Protein AF-A0AAD8W0S5-F1 (afdb_monomer_lite)

Sequence (418 aa):
MAAEDLDWERSKISNQDLNLMKKLGLMKKDDAIRFPSEESYPNPPMEYRVSFVDHLIRGLSAPIHDFLRGLLFVYGIQLHQTILLCLLFLPFLRMEKSKNKLSLPRTIKVPLFMKVKSQPLIKDLLRIGTQFVGYREYASKAEEKLAEANERANTLALQLEQSEKARKKAELDAVDARAEADKAKADAAGVEDLRKRLHDAETSLSEHITAQSAREEAILKRLKTQSRRFVARTAQEFQLEEPVNDPLLDALSFLEVHGSEAREGIDQAKAGLSRLFPYFFPKKEEPATFLDLAKSFNSAEDLGLKMRQENMKLIFDNYSPIPDPPEVFPSSLAKKSSVPVNLDDSSSVDLTEELKELRVQLQSVKKQSLILMEQSRESSEKEKIALQQAQDAITDKDAAVAEADAAASLYAPAANRC

Secondary structure (DSSP, 8-state):
-PPP--PPPPP---HHHHHHHHHTT--SSTTS-----S-SS----TT-----HHHHHTT--S---HHHHHHHHHTT--HHHHHHHHHHHTTTGGGS---S---PPS------------TTHHHHHHHHHHHTHHHHHHHHHHHHHHHHHHHHHHHHHHHHHHHHHHHHHHHHHHHHHHHHHHHHHHHHHHHHHHHHHHHHHHHHHHHHHHHHHHHHHHHHHHHHHHHHHHHHHHTTS------S--HHHHHHHHHHHHHHHHHHHHHHHHHHHHHH-TTTS--PPP-SSHHHHHHHHHSSS-HHHHHHHHTT-------PPPP------------------------TTSHHHHHHHHHHHHHHHHHHHHHHHHHHHHHHHHHHHHHHHHHHHHHHHHHHHHHHHHHHHHT-------

Radius of gyration: 57.4 Å; chains: 1; bounding box: 113×87×165 Å

Foldseek 3Di:
DDDDPPQDDDDPDDPVNVVVCVVVVVDPDPPPDDDDDPDSDDDDPPPDDDDDVVCVVLVNRDPDPVVVVVVCVVVVPRVNVCPVVCVVCVVVVVPDDDPDDDDDDDDDDDDDPPPDPPVPVVVVVVVVVVVCVVVVVVVVVVVVVVVVVVVVVVVVVVVVVVVVVVVVVVVVVVVVVVVVVVVVVVVVVVVVVVVVVVVVVVVVVVVVVVVVVVVVVVVVVVVVVVVVVVCVVVVPDDPPDPPPDDVVVVVVVVCVVVVVVVVVVVVVVVVVVCVVCVPVDDPDDDDPDPVVVVVVVPPPDPVVVVVVVVVPPDDDDDDDDDDDDDDDDDDDDDDDDDDDDDDDPDDPDCVVVVVVVVVVVVVVVVVVVVVVVVVVVVVVVVVVVVVVVVVVVVVVVVVVVVVVVVVVVVPPDPPPDD

pLDDT: mean 73.31, std 19.93, range [33.03, 98.19]

Structure (mmCIF, N/CA/C/O backbone):
data_AF-A0AAD8W0S5-F1
#
_entry.id   AF-A0AAD8W0S5-F1
#
loop_
_atom_site.group_PDB
_atom_site.id
_atom_site.type_symbol
_atom_site.label_atom_id
_atom_site.label_alt_id
_atom_site.label_comp_id
_atom_site.label_asym_id
_atom_site.label_entity_id
_atom_site.label_seq_id
_atom_site.pdbx_PDB_ins_code
_atom_site.Cartn_x
_atom_site.Cartn_y
_atom_site.Cartn_z
_atom_site.occupancy
_atom_site.B_iso_or_equiv
_atom_site.auth_seq_id
_atom_site.auth_comp_id
_atom_site.auth_asym_id
_atom_site.auth_atom_id
_atom_site.pdbx_PDB_model_num
ATOM 1 N N . MET A 1 1 ? 2.433 26.135 33.613 1.00 35.81 1 MET A N 1
ATOM 2 C CA . MET A 1 1 ? 1.127 26.815 33.710 1.00 35.81 1 MET A CA 1
ATOM 3 C C . MET A 1 1 ? 1.127 27.571 35.022 1.00 35.81 1 MET A C 1
ATOM 5 O O . MET A 1 1 ? 1.193 26.931 36.062 1.00 35.81 1 MET A O 1
ATOM 9 N N . ALA A 1 2 ? 1.209 28.900 34.960 1.00 37.72 2 ALA A N 1
ATOM 10 C CA . ALA A 1 2 ? 1.043 29.762 36.124 1.00 37.72 2 ALA A CA 1
ATOM 11 C C . ALA A 1 2 ? -0.442 29.747 36.518 1.00 37.72 2 ALA A C 1
ATOM 13 O O . ALA A 1 2 ? -1.295 29.774 35.633 1.00 37.72 2 ALA A O 1
ATOM 14 N N . ALA A 1 3 ? -0.737 29.628 37.811 1.00 42.72 3 ALA A N 1
ATOM 15 C CA . ALA A 1 3 ? -2.094 29.780 38.316 1.00 42.72 3 ALA A CA 1
ATOM 16 C C . ALA A 1 3 ? -2.501 31.246 38.128 1.00 42.72 3 ALA A C 1
ATOM 18 O O . ALA A 1 3 ? -1.804 32.136 38.606 1.00 42.72 3 ALA A O 1
ATOM 19 N N . GLU A 1 4 ? -3.571 31.489 37.378 1.00 50.59 4 GLU A N 1
ATOM 20 C CA . GLU A 1 4 ? -4.192 32.808 37.312 1.00 50.59 4 GLU A CA 1
ATOM 21 C C . GLU A 1 4 ? -4.765 33.134 38.697 1.00 50.59 4 GLU A C 1
ATOM 23 O O . GLU A 1 4 ? -5.573 32.376 39.241 1.00 50.59 4 GLU A O 1
ATOM 28 N N . ASP A 1 5 ? -4.302 34.241 39.278 1.00 47.47 5 ASP A N 1
ATOM 29 C CA . ASP A 1 5 ? -4.816 34.797 40.525 1.00 47.47 5 ASP A CA 1
ATOM 30 C C . ASP A 1 5 ? -6.283 35.206 40.318 1.00 47.47 5 ASP A C 1
ATOM 32 O O . ASP A 1 5 ? -6.594 36.225 39.701 1.00 47.47 5 ASP A O 1
ATOM 36 N N . LEU A 1 6 ? -7.203 34.372 40.803 1.00 47.12 6 LEU A N 1
ATOM 37 C CA . LEU A 1 6 ? -8.637 34.655 40.830 1.00 47.12 6 LEU A CA 1
ATOM 38 C C . LEU A 1 6 ? -8.920 35.746 41.873 1.00 47.12 6 LEU A C 1
ATOM 40 O O . LEU A 1 6 ? -9.260 35.454 43.021 1.00 47.12 6 LEU A O 1
ATOM 44 N N . ASP A 1 7 ? -8.766 37.005 41.471 1.00 60.03 7 ASP A N 1
ATOM 45 C CA . ASP A 1 7 ? -9.168 38.163 42.267 1.00 60.03 7 ASP A CA 1
ATOM 46 C C . ASP A 1 7 ? -10.686 38.139 42.515 1.00 60.03 7 ASP A C 1
ATOM 48 O O . ASP A 1 7 ? -11.497 37.975 41.600 1.00 60.03 7 ASP A O 1
ATOM 52 N N . TRP A 1 8 ? -11.091 38.290 43.777 1.00 60.91 8 TRP A N 1
ATOM 53 C CA . TRP A 1 8 ? -12.499 38.261 44.168 1.00 60.91 8 TRP A CA 1
ATOM 54 C C . TRP A 1 8 ? -13.250 39.467 43.588 1.00 60.91 8 TRP A C 1
ATOM 56 O O . TRP A 1 8 ? -12.844 40.617 43.773 1.00 60.91 8 TRP A O 1
ATOM 66 N N . GLU A 1 9 ? -14.389 39.223 42.932 1.00 58.91 9 GLU A N 1
ATOM 67 C CA . GLU A 1 9 ? -15.242 40.303 42.431 1.00 58.91 9 GLU A CA 1
ATOM 68 C C . GLU A 1 9 ? -15.737 41.186 43.588 1.00 58.91 9 GLU A C 1
ATOM 70 O O . GLU A 1 9 ? -16.388 40.726 44.532 1.00 58.91 9 GLU A O 1
ATOM 75 N N . ARG A 1 10 ? -15.445 42.489 43.507 1.00 59.75 10 ARG A N 1
ATOM 76 C CA . ARG A 1 10 ? -15.895 43.469 44.502 1.00 59.75 10 ARG A CA 1
ATOM 77 C C . ARG A 1 10 ? -17.422 43.562 44.503 1.00 59.75 10 ARG A C 1
ATOM 79 O O . ARG A 1 10 ? -18.057 43.673 43.454 1.00 59.75 10 ARG A O 1
ATOM 86 N N . SER A 1 11 ? -18.010 43.575 45.700 1.00 66.19 11 SER A N 1
ATOM 87 C CA . SER A 1 11 ? -19.449 43.794 45.872 1.00 66.19 11 SER A CA 1
ATOM 88 C C . SER A 1 11 ? -19.883 45.112 45.219 1.00 66.19 11 SER A C 1
ATOM 90 O O . SER A 1 11 ? -19.256 46.149 45.426 1.00 66.19 11 SER A O 1
ATOM 92 N N . LYS A 1 12 ? -20.989 45.077 44.468 1.00 74.19 12 LYS A N 1
ATOM 93 C CA . LYS A 1 12 ? -21.611 46.260 43.842 1.00 74.19 12 LYS A CA 1
ATOM 94 C C . LYS A 1 12 ? -22.565 47.011 44.784 1.00 74.19 12 LYS A C 1
ATOM 96 O O . LYS A 1 12 ? -23.195 47.974 44.360 1.00 74.19 12 LYS A O 1
ATOM 101 N N . ILE A 1 13 ? -22.704 46.561 46.035 1.00 76.31 13 ILE A N 1
ATOM 102 C CA . ILE A 1 13 ? -23.590 47.180 47.030 1.00 76.31 13 ILE A CA 1
ATOM 103 C C . ILE A 1 13 ? -22.991 48.519 47.462 1.00 76.31 13 ILE A C 1
ATOM 105 O O . ILE A 1 13 ? -21.872 48.574 47.969 1.00 76.31 13 ILE A O 1
ATOM 109 N N . SER A 1 14 ? -23.748 49.596 47.275 1.00 79.44 14 SER A N 1
ATOM 110 C CA . SER A 1 14 ? -23.323 50.951 47.610 1.00 79.44 14 SER A CA 1
ATOM 111 C C . SER A 1 14 ? -23.762 51.360 49.022 1.00 79.44 14 SER A C 1
ATOM 113 O O . SER A 1 14 ? -24.681 50.790 49.615 1.00 79.44 14 SER A O 1
ATOM 115 N N . ASN A 1 15 ? -23.172 52.434 49.558 1.00 80.75 15 ASN A N 1
ATOM 116 C CA . ASN A 1 15 ? -23.633 53.039 50.816 1.00 80.75 15 ASN A CA 1
ATOM 117 C C . ASN A 1 15 ? -25.090 53.546 50.747 1.00 80.75 15 ASN A C 1
ATOM 119 O O . ASN A 1 15 ? -25.746 53.680 51.781 1.00 80.75 15 ASN A O 1
ATOM 123 N N . GLN A 1 16 ? -25.619 53.815 49.548 1.00 83.19 16 GLN A N 1
ATOM 124 C CA . GLN A 1 16 ? -27.015 54.223 49.374 1.00 83.19 16 GLN A CA 1
ATOM 125 C C . GLN A 1 16 ? -27.972 53.060 49.665 1.00 83.19 16 GLN A C 1
ATOM 127 O O . GLN A 1 16 ? -28.964 53.250 50.372 1.00 83.19 16 GLN A O 1
ATOM 132 N N . ASP A 1 17 ? -27.623 51.850 49.220 1.00 83.50 17 ASP A N 1
ATOM 133 C CA . ASP A 1 17 ? -28.401 50.630 49.468 1.00 83.50 17 ASP A CA 1
ATOM 134 C C . ASP A 1 17 ? -28.448 50.295 50.964 1.00 83.50 17 ASP A C 1
ATOM 136 O O . ASP A 1 17 ? -29.474 49.858 51.489 1.00 83.50 17 ASP A O 1
ATOM 140 N N . LEU A 1 18 ? -27.363 50.580 51.691 1.00 80.75 18 LEU A N 1
ATOM 141 C CA . LEU A 1 18 ? -27.318 50.406 53.143 1.00 80.75 18 LEU A CA 1
ATOM 142 C C . LEU A 1 18 ? -28.248 51.362 53.878 1.00 80.75 18 LEU A C 1
ATOM 144 O O . LEU A 1 18 ? -28.998 50.940 54.760 1.00 80.75 18 LEU A O 1
ATOM 148 N N . ASN A 1 19 ? -28.247 52.637 53.494 1.00 82.75 19 ASN A N 1
ATOM 149 C CA . ASN A 1 19 ? -29.169 53.612 54.069 1.00 82.75 19 ASN A CA 1
ATOM 150 C C . ASN A 1 19 ? -30.629 53.250 53.768 1.00 82.75 19 ASN A C 1
ATOM 152 O O . ASN A 1 19 ? -31.496 53.429 54.626 1.00 82.75 19 ASN A O 1
ATOM 156 N N . LEU A 1 20 ? -30.898 52.675 52.592 1.00 88.44 20 LEU A N 1
ATOM 157 C CA . LEU A 1 20 ? -32.212 52.146 52.245 1.00 88.44 20 LEU A CA 1
ATOM 158 C C . LEU A 1 20 ? -32.603 50.970 53.156 1.00 88.44 20 LEU A C 1
ATOM 160 O O . LEU A 1 20 ? -33.683 50.993 53.744 1.00 88.44 20 LEU A O 1
ATOM 164 N N . MET A 1 21 ? -31.722 49.982 53.350 1.00 78.12 21 MET A N 1
ATOM 165 C CA . MET A 1 21 ? -31.991 48.834 54.229 1.00 78.12 21 MET A CA 1
ATOM 166 C C . MET A 1 21 ? -32.184 49.233 55.699 1.00 78.12 21 MET A C 1
ATOM 168 O O . MET A 1 21 ? -33.043 48.664 56.379 1.00 78.12 21 MET A O 1
ATOM 172 N N . LYS A 1 22 ? -31.444 50.241 56.182 1.00 83.75 22 LYS A N 1
ATOM 173 C CA . LYS A 1 22 ? -31.652 50.831 57.514 1.00 83.75 22 LYS A CA 1
ATOM 174 C C . LYS A 1 22 ? -33.019 51.499 57.620 1.00 83.75 22 LYS A C 1
ATOM 176 O O . LYS A 1 22 ? -33.756 51.236 58.566 1.00 83.75 22 LYS A O 1
ATOM 181 N N . LYS A 1 23 ? -33.394 52.304 56.621 1.00 87.94 23 LYS A N 1
ATOM 182 C CA . LYS A 1 23 ? -34.701 52.976 56.576 1.00 87.94 23 LYS A CA 1
ATOM 183 C C . LYS A 1 23 ? -35.870 51.985 56.535 1.00 87.94 23 LYS A C 1
ATOM 185 O O . LYS A 1 23 ? -36.927 52.278 57.081 1.00 87.94 23 LYS A O 1
ATOM 190 N N . LEU A 1 24 ? -35.672 50.812 55.930 1.00 85.56 24 LEU A N 1
ATOM 191 C CA . LEU A 1 24 ? -36.658 49.728 55.869 1.00 85.56 24 LEU A CA 1
ATOM 192 C C . LEU A 1 24 ? -36.725 48.866 57.147 1.00 85.56 24 LEU A C 1
ATOM 194 O O . LEU A 1 24 ? -37.534 47.945 57.208 1.00 85.56 24 LEU A O 1
ATOM 198 N N . GLY A 1 25 ? -35.894 49.128 58.165 1.00 83.75 25 GLY A N 1
ATOM 199 C CA . GLY A 1 25 ? -35.894 48.373 59.427 1.00 83.75 25 GLY A CA 1
ATOM 200 C C . GLY A 1 25 ? -35.387 46.930 59.305 1.00 83.75 25 GLY A C 1
ATOM 201 O O . GLY A 1 25 ? -35.573 46.128 60.220 1.00 83.75 25 GLY A O 1
ATOM 202 N N . LEU A 1 26 ? -34.736 46.585 58.188 1.00 77.25 26 LEU A N 1
ATOM 203 C CA . LEU A 1 26 ? -34.207 45.240 57.925 1.00 77.25 26 LEU A CA 1
ATOM 204 C C . LEU A 1 26 ? -32.908 44.955 58.694 1.00 77.25 26 LEU A C 1
ATOM 206 O O . LEU A 1 26 ? -32.494 43.803 58.814 1.00 77.25 26 LEU A O 1
ATOM 210 N N . MET A 1 27 ? -32.281 45.989 59.257 1.00 74.44 27 MET A N 1
ATOM 211 C CA . MET A 1 27 ? -31.097 45.870 60.103 1.00 74.44 27 MET A CA 1
ATOM 212 C C . MET A 1 27 ? -31.453 46.141 61.568 1.00 74.44 27 MET A C 1
ATOM 214 O O . MET A 1 27 ? -31.962 47.203 61.905 1.00 74.44 27 MET A O 1
ATOM 218 N N . LYS A 1 28 ? -31.173 45.174 62.453 1.00 67.19 28 LYS A N 1
ATOM 219 C CA . LYS A 1 28 ? -31.524 45.254 63.886 1.00 67.19 28 LYS A CA 1
ATOM 220 C C . LYS A 1 28 ? -30.538 46.062 64.743 1.00 67.19 28 LYS A C 1
ATOM 222 O O . LYS A 1 28 ? -30.903 46.441 65.852 1.00 67.19 28 LYS A O 1
ATOM 227 N N . LYS A 1 29 ? -29.297 46.272 64.284 1.00 72.44 29 LYS A N 1
ATOM 228 C CA . LYS A 1 29 ? -28.246 47.055 64.966 1.00 72.44 29 LYS A CA 1
ATOM 229 C C . LYS A 1 29 ? -27.347 47.716 63.921 1.00 72.44 29 LYS A C 1
ATOM 231 O O . LYS A 1 29 ? -27.053 47.078 62.909 1.00 72.44 29 LYS A O 1
ATOM 236 N N . ASP A 1 30 ? -26.902 48.946 64.179 1.00 61.38 30 ASP A N 1
ATOM 237 C CA . ASP A 1 30 ? -26.118 49.749 63.226 1.00 61.38 30 ASP A CA 1
ATOM 238 C C . ASP A 1 30 ? -24.773 49.122 62.824 1.00 61.38 30 ASP A C 1
ATOM 240 O O . ASP A 1 30 ? -24.307 49.384 61.716 1.00 61.38 30 ASP A O 1
ATOM 244 N N . ASP A 1 31 ? -24.238 48.218 63.652 1.00 62.56 31 ASP A N 1
ATOM 245 C CA . ASP A 1 31 ? -22.931 47.576 63.454 1.00 62.56 31 ASP A CA 1
ATOM 246 C C . ASP A 1 31 ? -23.025 46.094 63.044 1.00 62.56 31 ASP A C 1
ATOM 248 O O . ASP A 1 31 ? -22.024 45.381 63.014 1.00 62.56 31 ASP A O 1
ATOM 252 N N . ALA A 1 32 ? -24.229 45.581 62.759 1.00 61.41 32 ALA A N 1
ATOM 253 C CA . ALA A 1 32 ? -24.424 44.145 62.530 1.00 61.41 32 ALA A CA 1
ATOM 254 C C . ALA A 1 32 ? -23.843 43.634 61.198 1.00 61.41 32 ALA A C 1
ATOM 256 O O . ALA A 1 32 ? -23.607 42.435 61.061 1.00 61.41 32 ALA A O 1
ATOM 257 N N . ILE A 1 33 ? -23.642 44.514 60.213 1.00 62.25 33 ILE A N 1
ATOM 258 C CA . ILE A 1 33 ? -23.078 44.163 58.905 1.00 62.25 33 ILE A CA 1
ATOM 259 C C . ILE A 1 33 ? -21.956 45.150 58.603 1.00 62.25 33 ILE A C 1
ATOM 261 O O . ILE A 1 33 ? -22.203 46.341 58.422 1.00 62.25 33 ILE A O 1
ATOM 265 N N . ARG A 1 34 ? -20.723 44.643 58.538 1.00 64.38 34 ARG A N 1
ATOM 266 C CA . ARG A 1 34 ? -19.537 45.405 58.147 1.00 64.38 34 ARG A CA 1
ATOM 267 C C . ARG A 1 34 ? -19.063 44.889 56.795 1.00 64.38 34 ARG A C 1
ATOM 269 O O . ARG A 1 34 ? -18.734 43.711 56.676 1.00 64.38 34 ARG A O 1
ATOM 276 N N . PHE A 1 35 ? -19.058 45.752 55.784 1.00 63.03 35 PHE A N 1
ATOM 277 C CA . PHE A 1 35 ? -18.490 45.397 54.487 1.00 63.03 35 PHE A CA 1
ATOM 278 C C . PHE A 1 35 ? -16.962 45.492 54.553 1.00 63.03 35 PHE A C 1
ATOM 280 O O . PHE A 1 35 ? -16.448 46.384 55.237 1.00 63.03 35 PHE A O 1
ATOM 287 N N . PRO A 1 36 ? -16.236 44.581 53.882 1.00 58.91 36 PRO A N 1
ATOM 288 C CA . PRO A 1 36 ? -14.802 44.748 53.678 1.00 58.91 36 PRO A CA 1
ATOM 289 C C . PRO A 1 36 ? -14.563 46.071 52.932 1.00 58.91 36 PRO A C 1
ATOM 291 O O . PRO A 1 36 ? -15.353 46.433 52.059 1.00 58.91 36 PRO A O 1
ATOM 294 N N . SER A 1 37 ? -13.542 46.828 53.342 1.00 65.31 37 SER A N 1
ATOM 295 C CA . SER A 1 37 ? -13.211 48.131 52.750 1.00 65.31 37 SER A CA 1
ATOM 296 C C . SER A 1 37 ? -12.410 47.948 51.448 1.00 65.31 37 SER A C 1
ATOM 298 O O . SER A 1 37 ? -12.854 47.241 50.550 1.00 65.31 37 SER A O 1
ATOM 300 N N . GLU A 1 38 ? -11.235 48.567 51.312 1.00 61.12 38 GLU A N 1
ATOM 301 C CA . GLU A 1 38 ? -10.354 48.418 50.142 1.00 61.12 38 GLU A CA 1
ATOM 302 C C . GLU A 1 38 ? -9.567 47.095 50.123 1.00 61.12 38 GLU A C 1
ATOM 304 O O . GLU A 1 38 ? -8.781 46.850 49.209 1.00 61.12 38 GLU A O 1
ATOM 309 N N . GLU A 1 39 ? -9.779 46.229 51.113 1.00 61.97 39 GLU A N 1
ATOM 310 C CA . GLU A 1 39 ? -9.115 44.933 51.220 1.00 61.97 39 GLU A CA 1
ATOM 311 C C . GLU A 1 39 ? -9.646 43.964 50.151 1.00 61.97 39 GLU A C 1
ATOM 313 O O . GLU A 1 39 ? -10.849 43.718 50.052 1.00 61.97 39 GLU A O 1
ATOM 318 N N . SER A 1 40 ? -8.744 43.388 49.350 1.00 61.81 40 SER A N 1
ATOM 319 C CA . SER A 1 40 ? -9.080 42.398 48.315 1.00 61.81 40 SER A CA 1
ATOM 320 C C . SER A 1 40 ? -9.562 41.060 48.888 1.00 61.81 40 SER A C 1
ATOM 322 O O . SER A 1 40 ? -10.226 40.299 48.187 1.00 61.81 40 SER A O 1
ATOM 324 N N . TYR A 1 41 ? -9.288 40.791 50.169 1.00 64.69 41 TYR A N 1
ATOM 325 C CA . TYR A 1 41 ? -9.694 39.578 50.874 1.00 64.69 41 TYR A CA 1
ATOM 326 C C . TYR A 1 41 ? -10.321 39.936 52.222 1.00 64.69 41 TYR A C 1
ATOM 328 O O . TYR A 1 41 ? -9.725 40.696 52.985 1.00 64.69 41 TYR A O 1
ATOM 336 N N . PRO A 1 42 ? -11.499 39.390 52.565 1.00 67.62 42 PRO A N 1
ATOM 337 C CA . PRO A 1 42 ? -12.130 39.718 53.829 1.00 67.62 42 PRO A CA 1
ATOM 338 C C . PRO A 1 42 ? -11.385 39.031 54.984 1.00 67.62 42 PRO A C 1
ATOM 340 O O . PRO A 1 42 ? -11.323 37.804 55.041 1.00 67.62 42 PRO A O 1
ATOM 343 N N . ASN A 1 43 ? -10.864 39.815 55.932 1.00 70.75 43 ASN A N 1
ATOM 344 C CA . ASN A 1 43 ? -10.223 39.312 57.151 1.00 70.75 43 ASN A CA 1
ATOM 345 C C . ASN A 1 43 ? -11.107 39.581 58.389 1.00 70.75 43 ASN A C 1
ATOM 347 O O . ASN A 1 43 ? -10.894 40.562 59.110 1.00 70.75 43 ASN A O 1
ATOM 351 N N . PRO A 1 44 ? -12.164 38.779 58.626 1.00 73.38 44 PRO A N 1
ATOM 352 C CA . PRO A 1 44 ? -13.058 39.005 59.755 1.00 73.38 44 PRO A CA 1
ATOM 353 C C . PRO A 1 44 ? -12.336 38.762 61.098 1.00 73.38 44 PRO A C 1
ATOM 355 O O . PRO A 1 44 ? -11.518 37.845 61.198 1.00 73.38 44 PRO A O 1
ATOM 358 N N . PRO A 1 45 ? -12.664 39.517 62.167 1.00 71.56 45 PRO A N 1
ATOM 359 C CA . PRO A 1 45 ? -12.207 39.198 63.519 1.00 71.56 45 PRO A CA 1
ATOM 360 C C . PRO A 1 45 ? -12.623 37.775 63.918 1.00 71.56 45 PRO A C 1
ATOM 362 O O . PRO A 1 45 ? -13.609 37.259 63.399 1.00 71.56 45 PRO A O 1
ATOM 365 N N . MET A 1 46 ? -11.929 37.169 64.885 1.00 64.62 46 MET A N 1
ATOM 366 C CA . MET A 1 46 ? -12.032 35.738 65.240 1.00 64.62 46 MET A CA 1
ATOM 367 C C . MET A 1 46 ? -13.456 35.231 65.588 1.00 64.62 46 MET A C 1
ATOM 369 O O . MET A 1 46 ? -13.696 34.027 65.616 1.00 64.62 46 MET A O 1
ATOM 373 N N . GLU A 1 47 ? -14.415 36.132 65.810 1.00 66.75 47 GLU A N 1
ATOM 374 C CA . GLU A 1 47 ? -15.820 35.832 66.131 1.00 66.75 47 GLU A CA 1
ATOM 375 C C . GLU A 1 47 ? -16.799 36.043 64.960 1.00 66.75 47 GLU A C 1
ATOM 377 O O . GLU A 1 47 ? -17.984 35.722 65.070 1.00 66.75 47 GLU A O 1
ATOM 382 N N . TYR A 1 48 ? -16.323 36.560 63.827 1.00 70.69 48 TYR A N 1
ATOM 383 C CA . TYR A 1 48 ? -17.131 36.855 62.649 1.00 70.69 48 TYR A CA 1
ATOM 384 C C . TYR A 1 48 ? -16.813 35.868 61.529 1.00 70.69 48 TYR A C 1
ATOM 386 O O . TYR A 1 48 ? -15.676 35.442 61.335 1.00 70.69 48 TYR A O 1
ATOM 394 N N . ARG A 1 49 ? -17.837 35.499 60.760 1.00 65.75 49 ARG A N 1
ATOM 395 C CA . ARG A 1 49 ? -17.683 34.671 59.564 1.00 65.75 49 ARG A CA 1
ATOM 396 C C . ARG A 1 49 ? -18.277 35.384 58.366 1.00 65.75 49 ARG A C 1
ATOM 398 O O . ARG A 1 49 ? -19.357 35.961 58.452 1.00 65.75 49 ARG A O 1
ATOM 405 N N . VAL A 1 50 ? -17.563 35.322 57.251 1.00 69.00 50 VAL A N 1
ATOM 406 C CA . VAL A 1 50 ? -18.026 35.842 55.966 1.00 69.00 50 VAL A CA 1
ATOM 407 C C . VAL A 1 50 ? -18.892 34.765 55.324 1.00 69.00 50 VAL A C 1
ATOM 409 O O . VAL A 1 50 ? -18.530 33.589 55.299 1.00 69.00 50 VAL A O 1
ATOM 412 N N . SER A 1 51 ? -20.074 35.133 54.849 1.00 66.56 51 SER A N 1
ATOM 413 C CA . SER A 1 51 ? -20.962 34.231 54.116 1.00 66.56 51 SER A CA 1
ATOM 414 C C . SER A 1 51 ? -21.618 35.004 52.986 1.00 66.56 51 SER A C 1
ATOM 416 O O . SER A 1 51 ? -22.020 36.152 53.166 1.00 66.56 51 SER A O 1
ATOM 418 N N . PHE A 1 52 ? -21.718 34.384 51.813 1.00 68.75 52 PHE A N 1
ATOM 419 C CA . PHE A 1 52 ? -22.356 35.008 50.661 1.00 68.75 52 PHE A CA 1
ATOM 420 C C . PHE A 1 52 ? -23.865 35.094 50.874 1.00 68.75 52 PHE A C 1
ATOM 422 O O . PHE A 1 52 ? -24.504 34.128 51.293 1.00 68.75 52 PHE A O 1
ATOM 429 N N . VAL A 1 53 ? -24.444 36.244 50.537 1.00 62.69 53 VAL A N 1
ATOM 430 C CA . VAL A 1 53 ? -25.889 36.484 50.660 1.00 62.69 53 VAL A CA 1
ATOM 431 C C . VAL A 1 53 ? -26.685 35.464 49.839 1.00 62.69 53 VAL A C 1
ATOM 433 O O . VAL A 1 53 ? -27.663 34.910 50.336 1.00 62.69 53 VAL A O 1
ATOM 436 N N . ASP A 1 54 ? -26.196 35.100 48.652 1.00 59.47 54 ASP A N 1
ATOM 437 C CA . ASP A 1 54 ? -26.783 34.045 47.815 1.00 59.47 54 ASP A CA 1
ATOM 438 C C . ASP A 1 54 ? -26.833 32.676 48.506 1.00 59.47 54 ASP A C 1
ATOM 440 O O . ASP A 1 54 ? -27.769 31.904 48.293 1.00 59.47 54 ASP A O 1
ATOM 444 N N . HIS A 1 55 ? -25.855 32.369 49.363 1.00 62.12 55 HIS A N 1
ATOM 445 C CA . HIS A 1 55 ? -25.858 31.133 50.143 1.00 62.12 55 HIS A CA 1
ATOM 446 C C . HIS A 1 55 ? -26.897 31.211 51.264 1.00 62.12 55 HIS A C 1
ATOM 448 O O . HIS A 1 55 ? -27.660 30.271 51.455 1.00 62.12 55 HIS A O 1
ATOM 454 N N . LEU A 1 56 ? -27.010 32.351 51.946 1.00 60.41 56 LEU A N 1
ATOM 455 C CA . LEU A 1 56 ? -28.053 32.586 52.947 1.00 60.41 56 LEU A CA 1
ATOM 456 C C . LEU A 1 56 ? -29.469 32.442 52.369 1.00 60.41 56 LEU A C 1
ATOM 458 O O . LEU A 1 56 ? -30.284 31.721 52.942 1.00 60.41 56 LEU A O 1
ATOM 462 N N . ILE A 1 57 ? -29.744 33.062 51.218 1.00 55.28 57 ILE A N 1
ATOM 463 C CA . ILE A 1 57 ? -31.061 33.011 50.558 1.00 55.28 57 ILE A CA 1
ATOM 464 C C . ILE A 1 57 ? -31.410 31.580 50.119 1.00 55.28 57 ILE A C 1
ATOM 466 O O . ILE A 1 57 ? -32.570 31.180 50.165 1.00 55.28 57 ILE A O 1
ATOM 470 N N . ARG A 1 58 ? -30.408 30.773 49.753 1.00 65.56 58 ARG A N 1
ATOM 471 C CA . ARG A 1 58 ? -30.585 29.364 49.363 1.00 65.56 58 ARG A CA 1
ATOM 472 C C . ARG A 1 58 ? -30.599 28.384 50.548 1.00 65.56 58 ARG A C 1
ATOM 474 O O . ARG A 1 58 ? -30.615 27.177 50.326 1.00 65.56 58 ARG A O 1
ATOM 481 N N . GLY A 1 59 ? -30.595 28.872 51.795 1.00 59.66 59 GLY A N 1
ATOM 482 C CA . GLY A 1 59 ? -30.601 28.033 53.004 1.00 59.66 59 GLY A CA 1
ATOM 483 C C . GLY A 1 59 ? -29.241 27.419 53.365 1.00 59.66 59 GLY A C 1
ATOM 484 O O . GLY A 1 59 ? -29.165 26.524 54.200 1.00 59.66 59 GLY A O 1
ATOM 485 N N . LEU A 1 60 ? -28.160 27.911 52.758 1.00 60.53 60 LEU A N 1
ATOM 486 C CA . LEU A 1 60 ? -26.766 27.484 52.923 1.00 60.53 60 LEU A CA 1
ATOM 487 C C . LEU A 1 60 ? -25.989 28.418 53.871 1.00 60.53 60 LEU A C 1
ATOM 489 O O . LEU A 1 60 ? -24.797 28.650 53.690 1.00 60.53 60 LEU A O 1
ATOM 493 N N . SER A 1 61 ? -26.657 29.006 54.869 1.00 52.88 61 SER A N 1
ATOM 494 C CA . SER A 1 61 ? -26.090 30.067 55.722 1.00 52.88 61 SER A CA 1
ATOM 495 C C . SER A 1 61 ? -25.024 29.603 56.722 1.00 52.88 61 SER A C 1
ATOM 497 O O . SER A 1 61 ? -24.486 30.413 57.471 1.00 52.88 61 SER A O 1
ATOM 499 N N . ALA A 1 62 ? -24.734 28.308 56.778 1.00 60.50 62 ALA A N 1
ATOM 500 C CA . ALA A 1 62 ? -23.645 27.739 57.554 1.00 60.50 62 ALA A CA 1
ATOM 501 C C . ALA A 1 62 ? -22.952 26.685 56.686 1.00 60.50 62 ALA A C 1
ATOM 503 O O . ALA A 1 62 ? -23.640 26.048 55.882 1.00 60.50 62 ALA A O 1
ATOM 504 N N . PRO A 1 63 ? -21.630 26.469 56.831 1.00 58.25 63 PRO A N 1
ATOM 505 C CA . PRO A 1 63 ? -20.981 25.341 56.181 1.00 58.25 63 PRO A CA 1
ATOM 506 C C . PRO A 1 63 ? -21.747 24.081 56.581 1.00 58.25 63 PRO A C 1
ATOM 508 O O . PRO A 1 63 ? -21.798 23.713 57.757 1.00 58.25 63 PRO A O 1
ATOM 511 N N . ILE A 1 64 ? -22.430 23.484 55.603 1.00 59.97 64 ILE A N 1
ATOM 512 C CA . ILE A 1 64 ? -23.133 22.226 55.790 1.00 59.97 64 ILE A CA 1
ATOM 513 C C . ILE A 1 64 ? -22.066 21.245 56.254 1.00 59.97 64 ILE A C 1
ATOM 515 O O . ILE A 1 64 ? -21.107 21.006 55.525 1.00 59.97 64 ILE A O 1
ATOM 519 N N . HIS A 1 65 ? -22.216 20.726 57.473 1.00 66.88 65 HIS A N 1
ATOM 520 C CA . HIS A 1 65 ? -21.314 19.719 58.022 1.00 66.88 65 HIS A CA 1
ATOM 521 C C . HIS A 1 65 ? -21.083 18.629 56.968 1.00 66.88 65 HIS A C 1
ATOM 523 O O . HIS A 1 65 ? -22.057 18.174 56.363 1.00 66.88 65 HIS A O 1
ATOM 529 N N . ASP A 1 66 ? -19.836 18.201 56.753 1.00 69.88 66 ASP A N 1
ATOM 530 C CA . ASP A 1 66 ? -19.463 17.320 55.631 1.00 69.88 66 ASP A CA 1
ATOM 531 C C . ASP A 1 66 ? -20.343 16.069 55.540 1.00 69.88 66 ASP A C 1
ATOM 533 O O . ASP A 1 66 ? -20.717 15.632 54.455 1.00 69.88 66 ASP A O 1
ATOM 537 N N . PHE A 1 67 ? -20.780 15.562 56.694 1.00 73.69 67 PHE A N 1
ATOM 538 C CA . PHE A 1 67 ? -21.792 14.510 56.800 1.00 73.69 67 PHE A CA 1
ATOM 539 C C . PHE A 1 67 ? -23.101 14.814 56.048 1.00 73.69 67 PHE A C 1
ATOM 541 O O . PHE A 1 67 ? -23.557 13.996 55.256 1.00 73.69 67 PHE A O 1
ATOM 548 N N . LEU A 1 68 ? -23.716 15.978 56.273 1.00 67.62 68 LEU A N 1
ATOM 549 C CA . LEU A 1 68 ? -24.971 16.353 55.620 1.00 67.62 68 LEU A CA 1
ATOM 550 C C . LEU A 1 68 ? -24.750 16.624 54.125 1.00 67.62 68 LEU A C 1
ATOM 552 O O . LEU A 1 68 ? -25.619 16.305 53.319 1.00 67.62 68 LEU A O 1
ATOM 556 N N . ARG A 1 69 ? -23.574 17.136 53.742 1.00 70.19 69 ARG A N 1
ATOM 557 C CA . ARG A 1 69 ? -23.193 17.306 52.334 1.00 70.19 69 ARG A CA 1
ATOM 558 C C . ARG A 1 69 ? -23.058 15.955 51.628 1.00 70.19 69 ARG A C 1
ATOM 560 O O . ARG A 1 69 ? -23.599 15.794 50.539 1.00 70.19 69 ARG A O 1
ATOM 567 N N . GLY A 1 70 ? -22.406 14.986 52.269 1.00 70.00 70 GLY A N 1
ATOM 568 C CA . GLY A 1 70 ? -22.318 13.608 51.788 1.00 70.00 70 GLY A CA 1
ATOM 569 C C . GLY A 1 70 ? -23.694 12.954 51.681 1.00 70.00 70 GLY A C 1
ATOM 570 O O . GLY A 1 70 ? -23.997 12.336 50.669 1.00 70.00 70 GLY A O 1
ATOM 571 N N . LEU A 1 71 ? -24.566 13.168 52.668 1.00 71.31 71 LEU A N 1
ATOM 572 C CA . LEU A 1 71 ? -25.935 12.655 52.655 1.00 71.31 71 LEU A CA 1
ATOM 573 C C . LEU A 1 71 ? -26.747 13.231 51.482 1.00 71.31 71 LEU A C 1
ATOM 575 O O . LEU A 1 71 ? -27.318 12.484 50.697 1.00 71.31 71 LEU A O 1
ATOM 579 N N . LEU A 1 72 ? -26.766 14.555 51.316 1.00 71.31 72 LEU A N 1
ATOM 580 C CA . LEU A 1 72 ? -27.486 15.213 50.217 1.00 71.31 72 LEU A CA 1
ATOM 581 C C . LEU A 1 72 ? -26.975 14.759 48.847 1.00 71.31 72 LEU A C 1
ATOM 583 O O . LEU A 1 72 ? -27.773 14.562 47.934 1.00 71.31 72 LEU A O 1
ATOM 587 N N . PHE A 1 73 ? -25.660 14.563 48.726 1.00 71.62 73 PHE A N 1
ATOM 588 C CA . PHE A 1 73 ? -25.029 14.080 47.505 1.00 71.62 73 PHE A CA 1
ATOM 589 C C . PHE A 1 73 ? -25.416 12.631 47.190 1.00 71.62 73 PHE A C 1
ATOM 591 O O . PHE A 1 73 ? -25.842 12.347 46.076 1.00 71.62 73 PHE A O 1
ATOM 598 N N . VAL A 1 74 ? -25.338 11.734 48.177 1.00 72.69 74 VAL A N 1
ATOM 599 C CA . VAL A 1 74 ? -25.667 10.309 48.004 1.00 72.69 74 VAL A CA 1
ATOM 600 C C . VAL A 1 74 ? -27.132 10.111 47.618 1.00 72.69 74 VAL A C 1
ATOM 602 O O . VAL A 1 74 ? -27.430 9.276 46.771 1.00 72.69 74 VAL A O 1
ATOM 605 N N . TYR A 1 75 ? -28.045 10.892 48.196 1.00 72.38 75 TYR A N 1
ATOM 606 C CA . TYR A 1 75 ? -29.477 10.754 47.919 1.00 72.38 75 TYR A CA 1
ATOM 607 C C . TYR A 1 75 ? -29.984 11.660 46.784 1.00 72.38 75 TYR A C 1
ATOM 609 O O . TYR A 1 75 ? -31.178 11.650 46.493 1.00 72.38 75 TYR A O 1
ATOM 617 N N . GLY A 1 76 ? -29.117 12.458 46.146 1.00 72.31 76 GLY A N 1
ATOM 618 C CA . GLY A 1 76 ? -29.504 13.375 45.064 1.00 72.31 76 GLY A CA 1
ATOM 619 C C . GLY A 1 76 ? -30.530 14.438 45.481 1.00 72.31 76 GLY A C 1
ATOM 620 O O . GLY A 1 76 ? -31.249 14.978 44.640 1.00 72.31 76 GLY A O 1
ATOM 621 N N . ILE A 1 77 ? -30.635 14.730 46.781 1.00 73.62 77 ILE A N 1
ATOM 622 C CA . ILE A 1 77 ? -31.665 15.617 47.322 1.00 73.62 77 ILE A CA 1
ATOM 623 C C . ILE A 1 77 ? -31.187 17.059 47.196 1.00 73.62 77 ILE A C 1
ATOM 625 O O . ILE A 1 77 ? -30.175 17.462 47.772 1.00 73.62 77 ILE A O 1
ATOM 629 N N . GLN A 1 78 ? -31.959 17.871 46.482 1.00 65.94 78 GLN A N 1
ATOM 630 C CA . GLN A 1 78 ? -31.707 19.301 46.397 1.00 65.94 78 GLN A CA 1
ATOM 631 C C . GLN A 1 78 ? -32.257 19.992 47.653 1.00 65.94 78 GLN A C 1
ATOM 633 O O . GLN A 1 78 ? -33.430 19.843 47.995 1.00 65.94 78 GLN A O 1
ATOM 638 N N . LEU A 1 79 ? -31.408 20.763 48.345 1.00 66.06 79 LEU A N 1
ATOM 639 C CA . LEU A 1 79 ? -31.694 21.337 49.671 1.00 66.06 79 LEU A CA 1
ATOM 640 C C . LEU A 1 79 ? -33.000 22.154 49.731 1.00 66.06 79 LEU A C 1
ATOM 642 O O . LEU A 1 79 ? -33.662 22.216 50.763 1.00 66.06 79 LEU A O 1
ATOM 646 N N . HIS A 1 80 ? -33.403 22.761 48.613 1.00 61.81 80 HIS A N 1
ATOM 647 C CA . HIS A 1 80 ? -34.629 23.551 48.542 1.00 61.81 80 HIS A CA 1
ATOM 648 C C . HIS A 1 80 ? -35.907 22.710 48.716 1.00 61.81 80 HIS A C 1
ATOM 650 O O . HIS A 1 80 ? -36.925 23.254 49.133 1.00 61.81 80 HIS A O 1
ATOM 656 N N . GLN A 1 81 ? -35.858 21.395 48.472 1.00 59.00 81 GLN A N 1
ATOM 657 C CA . GLN A 1 81 ? -36.985 20.492 48.733 1.00 59.00 81 GLN A CA 1
ATOM 658 C C . GLN A 1 81 ? -37.064 20.043 50.204 1.00 59.00 81 GLN A C 1
ATOM 660 O O . GLN A 1 81 ? -38.134 19.669 50.679 1.00 59.00 81 GLN A O 1
ATOM 665 N N . THR A 1 82 ? -35.962 20.116 50.958 1.00 57.75 82 THR A N 1
ATOM 666 C CA . THR A 1 82 ? -35.869 19.628 52.348 1.00 57.75 82 THR A CA 1
ATOM 667 C C . THR A 1 82 ? -36.075 20.699 53.418 1.00 57.75 82 THR A C 1
ATOM 669 O O . THR A 1 82 ? -36.292 20.347 54.578 1.00 57.75 82 THR A O 1
ATOM 672 N N . ILE A 1 83 ? -36.092 21.989 53.065 1.00 58.88 83 ILE A N 1
ATOM 673 C CA . ILE A 1 83 ? -36.260 23.097 54.028 1.00 58.88 83 ILE A CA 1
ATOM 674 C C . ILE A 1 83 ? -37.561 22.977 54.848 1.00 58.88 83 ILE A C 1
ATOM 676 O O . ILE A 1 83 ? -37.546 23.258 56.049 1.00 58.88 83 ILE A O 1
ATOM 680 N N . LEU A 1 84 ? -38.659 22.474 54.266 1.00 55.44 84 LEU A N 1
ATOM 681 C CA . LEU A 1 84 ? -39.905 22.228 55.013 1.00 55.44 84 LEU A CA 1
ATOM 682 C C . LEU A 1 84 ? -39.810 21.041 55.986 1.00 55.44 84 LEU A C 1
ATOM 684 O O . LEU A 1 84 ? -40.424 21.072 57.052 1.00 55.44 84 LEU A O 1
ATOM 688 N N . LEU A 1 85 ? -39.025 20.014 55.656 1.00 55.34 85 LEU A N 1
ATOM 689 C CA . LEU A 1 85 ? -38.872 18.827 56.498 1.00 55.34 85 LEU A CA 1
ATOM 690 C C . LEU A 1 85 ? -37.883 19.082 57.649 1.00 55.34 85 LEU A C 1
ATOM 692 O O . LEU A 1 85 ? -38.115 18.656 58.779 1.00 55.34 85 LEU A O 1
ATOM 696 N N . CYS A 1 86 ? -36.814 19.846 57.404 1.00 55.81 86 CYS A N 1
ATOM 697 C CA . CYS A 1 86 ? -35.826 20.191 58.429 1.00 55.81 86 CYS A CA 1
ATOM 698 C C . CYS A 1 86 ? -36.393 21.106 59.528 1.00 55.81 86 CYS A C 1
ATOM 700 O O . CYS A 1 86 ? -36.046 20.920 60.695 1.00 55.81 86 CYS A O 1
ATOM 702 N N . LEU A 1 87 ? -37.302 22.037 59.204 1.00 55.03 87 LEU A N 1
ATOM 703 C CA . LEU A 1 87 ? -37.979 22.875 60.210 1.00 55.03 87 LEU A CA 1
ATOM 704 C C . LEU A 1 87 ? -38.890 22.062 61.148 1.00 55.03 87 LEU A C 1
ATOM 706 O O . LEU A 1 87 ? -39.020 22.412 62.320 1.00 55.03 87 LEU A O 1
ATOM 710 N N . LEU A 1 88 ? -39.461 20.953 60.667 1.00 53.34 88 LEU A N 1
ATOM 711 C CA . LEU A 1 88 ? -40.278 20.035 61.470 1.00 53.34 88 LEU A CA 1
ATOM 712 C C . LEU A 1 88 ? -39.444 19.082 62.345 1.00 53.34 88 LEU A C 1
ATOM 714 O O . LEU A 1 88 ? -39.900 18.691 63.418 1.00 53.34 88 LEU A O 1
ATOM 718 N N . PHE A 1 89 ? -38.216 18.738 61.936 1.00 49.81 89 PHE A N 1
ATOM 719 C CA . PHE A 1 89 ? -37.369 17.760 62.642 1.00 49.81 89 PHE A CA 1
ATOM 720 C C . PHE A 1 89 ? -36.310 18.358 63.583 1.00 49.81 89 PHE A C 1
ATOM 722 O O . PHE A 1 89 ? -35.846 17.672 64.498 1.00 49.81 89 PHE A O 1
ATOM 729 N N . LEU A 1 90 ? -35.952 19.637 63.430 1.00 51.50 90 LEU A N 1
ATOM 730 C CA . LEU A 1 90 ? -34.991 20.312 64.313 1.00 51.50 90 LEU A CA 1
ATOM 731 C C . LEU A 1 90 ? -35.365 20.346 65.814 1.00 51.50 90 LEU A C 1
ATOM 733 O O . LEU A 1 90 ? -34.438 20.267 66.625 1.00 51.50 90 LEU A O 1
ATOM 737 N N . PRO A 1 91 ? -36.644 20.389 66.253 1.00 52.00 91 PRO A N 1
ATOM 738 C CA . PRO A 1 91 ? -36.939 20.254 67.681 1.00 52.00 91 PRO A CA 1
ATOM 739 C C . PRO A 1 91 ? -36.787 18.814 68.202 1.00 52.00 91 PRO A C 1
ATOM 741 O O . PRO A 1 91 ? -36.626 18.630 69.406 1.00 52.00 91 PRO A O 1
ATOM 744 N N . PHE A 1 92 ? -36.79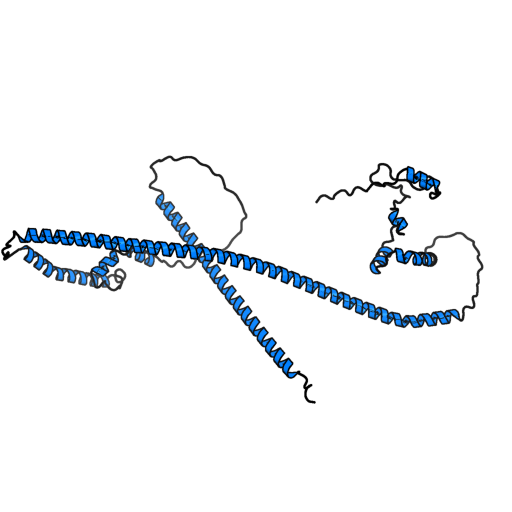0 17.797 67.332 1.00 44.59 92 PHE A N 1
ATOM 745 C CA . PHE A 1 92 ? -36.772 16.390 67.750 1.00 44.59 92 PHE A CA 1
ATOM 746 C C . PHE A 1 92 ? -35.350 15.848 67.977 1.00 44.59 92 PHE A C 1
ATOM 748 O O . PHE A 1 92 ? -35.124 15.063 68.893 1.00 44.59 92 PHE A O 1
ATOM 755 N N . LEU A 1 93 ? -34.359 16.325 67.215 1.00 44.97 93 LEU A N 1
ATOM 756 C CA . LEU A 1 93 ? -32.964 15.870 67.337 1.00 44.97 93 LEU A CA 1
ATOM 757 C C . LEU A 1 93 ? -32.139 16.610 68.407 1.00 44.97 93 LEU A C 1
ATOM 759 O O . LEU A 1 93 ? -31.025 16.193 68.714 1.00 44.97 93 LEU A O 1
ATOM 763 N N . ARG A 1 94 ? -32.672 17.668 69.037 1.00 42.22 94 ARG A N 1
ATOM 764 C CA . ARG A 1 94 ? -31.990 18.365 70.151 1.00 42.22 94 ARG A CA 1
ATOM 765 C C . ARG A 1 94 ? -32.125 17.644 71.504 1.00 42.22 94 ARG A C 1
ATOM 767 O O . ARG A 1 94 ? -31.648 18.146 72.517 1.00 42.22 94 ARG A O 1
ATOM 774 N N . MET A 1 95 ? -32.745 16.465 71.533 1.00 41.62 95 MET A N 1
ATOM 775 C CA . MET A 1 95 ? -33.032 15.703 72.750 1.00 41.62 95 MET A CA 1
ATOM 776 C C . MET A 1 95 ? -32.407 14.303 72.733 1.00 41.62 95 MET A C 1
ATOM 778 O O . MET A 1 95 ? -33.014 13.366 73.230 1.00 41.62 95 MET A O 1
ATOM 782 N N . GLU A 1 96 ? -31.189 14.114 72.217 1.00 48.72 96 GLU A N 1
ATOM 783 C CA . GLU A 1 96 ? -30.479 12.869 72.530 1.00 48.72 96 GLU A CA 1
ATOM 784 C C . GLU A 1 96 ? -28.952 13.003 72.533 1.00 48.72 96 GLU A C 1
ATOM 786 O O . GLU A 1 96 ? -28.329 13.373 71.546 1.00 48.72 96 GLU A O 1
ATOM 791 N N . LYS A 1 97 ? -28.373 12.617 73.680 1.00 46.97 97 LYS A N 1
ATOM 792 C CA . LYS A 1 97 ? -26.944 12.435 74.002 1.00 46.97 97 LYS A CA 1
ATOM 793 C C . LYS A 1 97 ? -26.129 13.684 74.369 1.00 46.97 97 LYS A C 1
ATOM 795 O O . LYS A 1 97 ? -25.233 14.116 73.659 1.00 46.97 97 LYS A O 1
ATOM 800 N N . SER A 1 98 ? -26.278 14.085 75.632 1.00 37.69 98 SER A N 1
ATOM 801 C CA . SER A 1 98 ? -25.125 14.432 76.472 1.00 37.69 98 SER A CA 1
ATOM 802 C C . SER A 1 98 ? -25.102 13.497 77.685 1.00 37.69 98 SER A C 1
ATOM 804 O O . SER A 1 98 ? -25.807 13.699 78.669 1.00 37.69 98 SER A O 1
ATOM 806 N N . LYS A 1 99 ? -24.312 12.421 77.586 1.00 50.97 99 LYS A N 1
ATOM 807 C CA . LYS A 1 99 ? -23.792 11.672 78.738 1.00 50.97 99 LYS A CA 1
ATOM 808 C C . LYS A 1 99 ? -22.339 12.094 78.934 1.00 50.97 99 LYS A C 1
ATOM 810 O O . LYS A 1 99 ? -21.443 11.292 78.730 1.00 50.97 99 LYS A O 1
ATOM 815 N N . ASN A 1 100 ? -22.103 13.351 79.289 1.00 42.47 100 ASN A N 1
ATOM 816 C CA . ASN A 1 100 ? -20.832 13.753 79.877 1.00 42.47 100 ASN A CA 1
ATOM 817 C C . ASN A 1 100 ? -21.120 14.575 81.128 1.00 42.47 100 ASN A C 1
ATOM 819 O O . ASN A 1 100 ? -21.929 15.500 81.116 1.00 42.47 100 ASN A O 1
ATOM 823 N N . LYS A 1 101 ? -20.483 14.157 82.224 1.00 47.09 101 LYS A N 1
ATOM 824 C CA . LYS A 1 101 ? -20.515 14.784 83.543 1.00 47.09 101 LYS A CA 1
ATOM 825 C C . LYS A 1 101 ? -20.110 16.257 83.423 1.00 47.09 101 LYS A C 1
ATOM 827 O O . LYS A 1 101 ? -18.926 16.566 83.449 1.00 47.09 101 LYS A O 1
ATOM 832 N N . LEU A 1 102 ? -21.084 17.155 83.362 1.00 38.16 102 LEU A N 1
ATOM 833 C CA . LEU A 1 102 ? -20.927 18.512 83.863 1.00 38.16 102 LEU A CA 1
ATOM 834 C C . LEU A 1 102 ? -22.032 18.757 84.886 1.00 38.16 102 LEU A C 1
ATOM 836 O O . LEU A 1 102 ? -23.220 18.611 84.606 1.00 38.16 102 LEU A O 1
ATOM 840 N N . SER A 1 103 ? -21.602 19.087 86.096 1.00 43.88 103 SER A N 1
ATOM 841 C CA . SER A 1 103 ? -22.432 19.578 87.184 1.00 43.88 103 SER A CA 1
ATOM 842 C C . SER A 1 103 ? -23.239 20.795 86.728 1.00 43.88 103 SER A C 1
ATOM 844 O O . SER A 1 103 ? -22.662 21.845 86.448 1.00 43.88 103 SER A O 1
ATOM 846 N N . LEU A 1 104 ? -24.566 20.667 86.695 1.00 39.56 104 LEU A N 1
ATOM 847 C CA . LEU A 1 104 ? -25.489 21.801 86.655 1.00 39.56 104 LEU A CA 1
ATOM 848 C C . LEU A 1 104 ? -26.101 22.022 88.047 1.00 39.56 104 LEU A C 1
ATOM 850 O O . LEU A 1 104 ? -26.276 21.058 88.802 1.00 39.56 104 LEU A O 1
ATOM 854 N N . PRO A 1 105 ? -26.422 23.278 88.404 1.00 40.50 105 PRO A N 1
ATOM 855 C CA . PRO A 1 105 ? -26.984 23.613 89.692 1.00 40.50 105 PRO A CA 1
ATOM 856 C C . PRO A 1 105 ? -28.465 23.245 89.779 1.00 40.50 105 PRO A C 1
ATOM 858 O O . PRO A 1 105 ? -29.176 23.030 88.798 1.00 40.50 105 PRO A O 1
ATOM 861 N N . ARG A 1 106 ? -28.885 23.150 91.035 1.00 45.31 106 ARG A N 1
ATOM 862 C CA . ARG A 1 106 ? -30.178 22.699 91.531 1.00 45.31 106 ARG A CA 1
ATOM 863 C C . ARG A 1 106 ? -31.376 23.473 90.958 1.00 45.31 106 ARG A C 1
ATOM 865 O O . ARG A 1 106 ? -31.339 24.686 90.787 1.00 45.31 106 ARG A O 1
ATOM 872 N N . THR A 1 107 ? -32.495 22.741 90.947 1.00 46.84 107 THR A N 1
ATOM 873 C CA . THR A 1 107 ? -33.891 23.196 91.115 1.00 46.84 107 THR A CA 1
ATOM 874 C C . THR A 1 107 ? -34.588 23.858 89.927 1.00 46.84 107 THR A C 1
ATOM 876 O O . THR A 1 107 ? -34.733 25.069 89.877 1.00 46.84 107 THR A O 1
ATOM 879 N N . ILE A 1 108 ? -35.223 23.026 89.093 1.00 38.88 108 ILE A N 1
ATOM 880 C CA . ILE A 1 108 ? -36.582 23.304 88.603 1.00 38.88 108 ILE A CA 1
ATOM 881 C C . ILE A 1 108 ? -37.404 22.020 88.780 1.00 38.88 108 ILE A C 1
ATOM 883 O O . ILE A 1 108 ? -37.202 21.028 88.083 1.00 38.88 108 ILE A O 1
ATOM 887 N N . LYS A 1 109 ? -38.303 22.020 89.770 1.00 45.09 109 LYS A N 1
ATOM 888 C CA . LYS A 1 109 ? -39.342 20.994 89.924 1.00 45.09 109 LYS A CA 1
ATOM 889 C C . LYS A 1 109 ? -40.456 21.314 88.927 1.00 45.09 109 LYS A C 1
ATOM 891 O O . LYS A 1 109 ? -41.197 22.264 89.146 1.00 45.09 109 LYS A O 1
ATOM 896 N N . VAL A 1 110 ? -40.594 20.509 87.877 1.00 35.66 110 VAL A N 1
ATOM 897 C CA . VAL A 1 110 ? -41.825 20.450 87.075 1.00 35.66 110 VAL A CA 1
ATOM 898 C C . VAL A 1 110 ? -42.504 19.113 87.378 1.00 35.66 110 VAL A C 1
ATOM 900 O O . VAL A 1 110 ? -41.932 18.068 87.064 1.00 35.66 110 VAL A O 1
ATOM 903 N N . PRO A 1 111 ? -43.687 19.094 88.014 1.00 45.50 111 PRO A N 1
ATOM 904 C CA . PRO A 1 111 ? -44.446 17.874 88.199 1.00 45.50 111 PRO A CA 1
ATOM 905 C C . PRO A 1 111 ? -45.363 17.701 86.986 1.00 45.50 111 PRO A C 1
ATOM 907 O O . PRO A 1 111 ? -46.406 18.337 86.900 1.00 45.50 111 PRO A O 1
ATOM 910 N N . LEU A 1 112 ? -44.998 16.835 86.041 1.00 37.38 112 LEU A N 1
ATOM 911 C CA . LEU A 1 112 ? -45.949 16.352 85.037 1.00 37.38 112 LEU A CA 1
ATOM 912 C C . LEU A 1 112 ? -45.901 14.825 84.970 1.00 37.38 112 LEU A C 1
ATOM 914 O O . LEU A 1 112 ? -45.374 14.211 84.049 1.00 37.38 112 LEU A O 1
ATOM 918 N N . PHE A 1 113 ? -46.485 14.202 85.991 1.00 39.69 113 PHE A N 1
ATOM 919 C CA . PHE A 1 113 ? -46.921 12.813 85.923 1.00 39.69 113 PHE A CA 1
ATOM 920 C C . PHE A 1 113 ? -48.250 12.773 85.153 1.00 39.69 113 PHE A C 1
ATOM 922 O O . PHE A 1 113 ? -49.327 12.660 85.735 1.00 39.69 113 PHE A O 1
ATOM 929 N N . MET A 1 114 ? -48.196 12.893 83.824 1.00 34.31 114 MET A N 1
ATOM 930 C CA . MET A 1 114 ? -49.332 12.513 82.986 1.00 34.31 114 MET A CA 1
ATOM 931 C C . MET A 1 114 ? -49.295 11.002 82.779 1.00 34.31 114 MET A C 1
ATOM 933 O O . MET A 1 114 ? -48.605 10.471 81.914 1.00 34.31 114 MET A O 1
ATOM 937 N N . LYS A 1 115 ? -50.065 10.296 83.609 1.00 43.88 115 LYS A N 1
ATOM 938 C CA . LYS A 1 115 ? -50.405 8.885 83.420 1.00 43.88 115 LYS A CA 1
ATOM 939 C C . LYS A 1 115 ? -51.417 8.800 82.272 1.00 43.88 115 LYS A C 1
ATOM 941 O O . LYS A 1 115 ? -52.617 8.663 82.493 1.00 43.88 115 LYS A O 1
ATOM 946 N N . VAL A 1 116 ? -50.937 8.966 81.039 1.00 42.44 116 VAL A N 1
ATOM 947 C CA . VAL A 1 116 ? -51.760 8.835 79.834 1.00 42.44 116 VAL A CA 1
ATOM 948 C C . VAL A 1 116 ? -52.104 7.356 79.669 1.00 42.44 116 VAL A C 1
ATOM 950 O O . VAL A 1 116 ? -51.237 6.522 79.421 1.00 42.44 116 VAL A O 1
ATOM 953 N N . LYS A 1 117 ? -53.386 7.014 79.828 1.00 49.16 117 LYS A N 1
ATOM 954 C CA . LYS A 1 117 ? -53.950 5.718 79.428 1.00 49.16 117 LYS A CA 1
ATOM 955 C C . LYS A 1 117 ? -53.977 5.634 77.889 1.00 49.16 117 LYS A C 1
ATOM 957 O O . LYS A 1 117 ? -55.041 5.680 77.287 1.00 49.16 117 LYS A O 1
ATOM 962 N N . SER A 1 118 ? -52.823 5.535 77.231 1.00 48.75 118 SER A N 1
ATOM 963 C CA . SER A 1 118 ? -52.706 5.367 75.771 1.00 48.75 118 SER A CA 1
ATOM 964 C C . SER A 1 118 ? -52.689 3.884 75.380 1.00 48.75 118 SER A C 1
ATOM 966 O O . SER A 1 118 ? -51.754 3.397 74.756 1.00 48.75 118 SER A O 1
ATOM 968 N N . GLN A 1 119 ? -53.712 3.122 75.770 1.00 56.94 1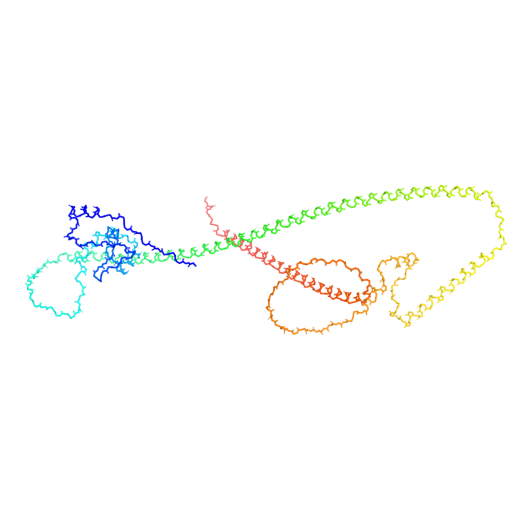19 GLN A N 1
ATOM 969 C CA . GLN A 1 119 ? -53.752 1.683 75.471 1.00 56.94 119 GLN A CA 1
ATOM 970 C C . GLN A 1 119 ? -54.324 1.276 74.090 1.00 56.94 119 GLN A C 1
ATOM 972 O O . GLN A 1 119 ? -53.949 0.193 73.642 1.00 56.94 119 GLN A O 1
ATOM 977 N N . PRO A 1 120 ? -55.126 2.080 73.350 1.00 56.25 120 PRO A N 1
ATOM 978 C CA . PRO A 1 120 ? -55.523 1.692 71.987 1.00 56.25 120 PRO A CA 1
ATOM 979 C C . PRO A 1 120 ? -54.541 2.163 70.893 1.00 56.25 120 PRO A C 1
ATOM 981 O O . PRO A 1 120 ? -54.201 1.386 70.009 1.00 56.25 120 PRO A O 1
ATOM 984 N N . LEU A 1 121 ? -53.985 3.378 70.993 1.00 56.00 121 LEU A N 1
ATOM 985 C CA . LEU A 1 121 ? -53.122 3.975 69.952 1.00 56.00 121 LEU A CA 1
ATOM 986 C C . LEU A 1 121 ? -51.781 3.252 69.745 1.00 56.00 121 LEU A C 1
ATOM 988 O O . LEU A 1 121 ? -51.261 3.211 68.633 1.00 56.00 121 LEU A O 1
ATOM 992 N N . ILE A 1 122 ? -51.224 2.652 70.800 1.00 62.72 122 ILE A N 1
ATOM 993 C CA . ILE A 1 122 ? -49.974 1.884 70.705 1.00 62.72 122 ILE A CA 1
ATOM 994 C C . ILE A 1 122 ? -50.196 0.582 69.919 1.00 62.72 122 ILE A C 1
ATOM 996 O O . ILE A 1 122 ? -49.321 0.176 69.157 1.00 62.72 122 ILE A O 1
ATOM 1000 N N . LYS A 1 123 ? -51.374 -0.051 70.037 1.00 63.16 123 LYS A N 1
ATOM 1001 C CA . LYS A 1 123 ? -51.710 -1.254 69.257 1.00 63.16 123 LYS A CA 1
ATOM 1002 C C . LYS A 1 123 ? -51.828 -0.947 67.767 1.00 63.16 123 LYS A C 1
ATOM 1004 O O . LYS A 1 123 ? -51.320 -1.725 66.964 1.00 63.16 123 LYS A O 1
ATOM 1009 N N . ASP A 1 124 ? -52.424 0.186 67.409 1.00 68.88 124 ASP A N 1
ATOM 1010 C CA . ASP A 1 124 ? -52.536 0.595 66.007 1.00 68.88 124 ASP A CA 1
ATOM 1011 C C . ASP A 1 124 ? -51.172 0.996 65.422 1.00 68.88 124 ASP A C 1
ATOM 1013 O O . ASP A 1 124 ? -50.856 0.598 64.302 1.00 68.88 124 ASP A O 1
ATOM 1017 N N . LEU A 1 125 ? -50.299 1.655 66.197 1.00 64.19 125 LEU A N 1
ATOM 1018 C CA . LEU A 1 125 ? -48.920 1.935 65.771 1.00 64.19 125 LEU A CA 1
ATOM 1019 C C . LEU A 1 125 ? -48.089 0.657 65.563 1.00 64.19 125 LEU A C 1
ATOM 1021 O O . LEU A 1 125 ? -47.349 0.562 64.585 1.00 64.19 125 LEU A O 1
ATOM 1025 N N . LEU A 1 126 ? -48.220 -0.345 66.442 1.00 67.25 126 LEU A N 1
ATOM 1026 C CA . LEU A 1 126 ? -47.562 -1.647 66.259 1.00 67.25 126 LEU A CA 1
ATOM 1027 C C . LEU A 1 126 ? -48.136 -2.428 65.063 1.00 67.25 126 LEU A C 1
ATOM 1029 O O . LEU A 1 126 ? -47.397 -3.133 64.370 1.00 67.25 126 LEU A O 1
ATOM 1033 N N . ARG A 1 127 ? -49.437 -2.288 64.780 1.00 69.75 127 ARG A N 1
ATOM 1034 C CA . ARG A 1 127 ? -50.081 -2.898 63.607 1.00 69.75 127 ARG A CA 1
ATOM 1035 C C . ARG A 1 127 ? -49.638 -2.237 62.297 1.00 69.75 127 ARG A C 1
ATOM 1037 O O . ARG A 1 127 ? -49.449 -2.932 61.306 1.00 69.75 127 ARG A O 1
ATOM 1044 N N . ILE A 1 128 ? -49.406 -0.926 62.303 1.00 70.50 128 ILE A N 1
ATOM 1045 C CA . ILE A 1 128 ? -48.805 -0.212 61.168 1.00 70.50 128 ILE A CA 1
ATOM 1046 C C . ILE A 1 128 ? -47.335 -0.628 61.009 1.00 70.50 128 ILE A C 1
ATOM 1048 O O . ILE A 1 128 ? -46.913 -0.977 59.912 1.00 70.50 128 ILE A O 1
ATOM 1052 N N . GLY A 1 129 ? -46.563 -0.700 62.099 1.00 66.38 129 GLY A N 1
ATOM 1053 C CA . GLY A 1 129 ? -45.153 -1.110 62.062 1.00 66.38 129 GLY A CA 1
ATOM 1054 C C . GLY A 1 129 ? -44.919 -2.527 61.520 1.00 66.38 129 GLY A C 1
ATOM 1055 O O . GLY A 1 129 ? -43.930 -2.767 60.834 1.00 66.38 129 GLY A O 1
ATOM 1056 N N . THR A 1 130 ? -45.849 -3.458 61.753 1.00 67.56 130 THR A N 1
ATOM 1057 C CA . THR A 1 130 ? -45.768 -4.827 61.206 1.00 67.56 130 THR A CA 1
ATOM 1058 C C . THR A 1 130 ? -46.049 -4.896 59.703 1.00 67.56 130 THR A C 1
ATOM 1060 O O . THR A 1 130 ? -45.473 -5.747 59.030 1.00 67.56 130 THR A O 1
ATOM 1063 N N . GLN A 1 131 ? -46.825 -3.962 59.137 1.00 69.81 131 GLN A N 1
ATOM 1064 C CA . GLN A 1 131 ? -46.980 -3.838 57.679 1.00 69.81 131 GLN A CA 1
ATOM 1065 C C . GLN A 1 131 ? -45.700 -3.325 56.996 1.00 69.81 131 GLN A C 1
ATOM 1067 O O . GLN A 1 131 ? -45.453 -3.653 55.837 1.00 69.81 131 GLN A O 1
ATOM 1072 N N . PHE A 1 132 ? -44.844 -2.586 57.714 1.00 63.09 132 PHE A N 1
ATOM 1073 C CA . PHE A 1 132 ? -43.565 -2.090 57.188 1.00 63.09 132 PHE A CA 1
ATOM 1074 C C . PHE A 1 132 ? -42.462 -3.154 57.098 1.00 63.09 132 PHE A C 1
ATOM 1076 O O . PHE A 1 132 ? -41.495 -2.961 56.362 1.00 63.09 132 PHE A O 1
ATOM 1083 N N . VAL A 1 133 ? -42.609 -4.298 57.775 1.00 70.19 133 VAL A N 1
ATOM 1084 C CA . VAL A 1 133 ? -41.598 -5.372 57.747 1.00 70.19 133 VAL A CA 1
ATOM 1085 C C . VAL A 1 133 ? -41.440 -5.953 56.336 1.00 70.19 133 VAL A C 1
ATOM 1087 O O . VAL A 1 133 ? -40.314 -6.202 55.911 1.00 70.19 133 VAL A O 1
ATOM 1090 N N . GLY A 1 134 ? -42.529 -6.063 55.564 1.00 74.69 134 GLY A N 1
ATOM 1091 C CA . GLY A 1 134 ? -42.473 -6.532 54.174 1.00 74.69 134 GLY A CA 1
ATOM 1092 C C . GLY A 1 134 ? -41.723 -5.580 53.233 1.00 74.69 134 GLY A C 1
ATOM 1093 O O . GLY A 1 134 ? -41.012 -6.030 52.340 1.00 74.69 134 GLY A O 1
ATOM 1094 N N . TYR A 1 135 ? -41.797 -4.264 53.460 1.00 81.50 135 TYR A N 1
ATOM 1095 C CA . TYR A 1 135 ? -41.114 -3.273 52.614 1.00 81.50 135 TYR A CA 1
ATOM 1096 C C . TYR A 1 135 ? -39.591 -3.368 52.694 1.00 81.50 135 TYR A C 1
ATOM 1098 O O . TYR A 1 135 ? -38.912 -3.006 51.737 1.00 81.50 135 TYR A O 1
ATOM 1106 N N . ARG A 1 136 ? -39.047 -3.894 53.797 1.00 80.62 136 ARG A N 1
ATOM 1107 C CA . ARG A 1 136 ? -37.604 -4.101 53.940 1.00 80.62 136 ARG A CA 1
ATOM 1108 C C . ARG A 1 136 ? -37.074 -5.130 52.938 1.00 80.62 136 ARG A C 1
ATOM 1110 O O . ARG A 1 136 ? -36.017 -4.916 52.355 1.00 80.62 136 ARG A O 1
ATOM 1117 N N . GLU A 1 137 ? -37.813 -6.213 52.706 1.00 85.69 137 GLU A N 1
ATOM 1118 C CA . GLU A 1 137 ? -37.433 -7.241 51.727 1.00 85.69 137 GLU A CA 1
ATOM 1119 C C . GLU A 1 137 ? -37.547 -6.721 50.290 1.00 85.69 137 GLU A C 1
ATOM 1121 O O . GLU A 1 137 ? -36.681 -6.998 49.461 1.00 85.69 137 GLU A O 1
ATOM 1126 N N . TYR A 1 138 ? -38.576 -5.918 49.997 1.00 88.62 138 TYR A N 1
ATOM 1127 C CA . TYR A 1 138 ? -38.709 -5.259 48.696 1.00 88.62 138 TYR A CA 1
ATOM 1128 C C . TYR A 1 138 ? -37.598 -4.237 48.444 1.00 88.62 138 TYR A C 1
ATOM 1130 O O . TYR A 1 138 ? -37.044 -4.223 47.348 1.00 88.62 138 TYR A O 1
ATOM 1138 N N . ALA A 1 139 ? -37.244 -3.425 49.445 1.00 86.69 139 ALA A N 1
ATOM 1139 C CA . ALA A 1 139 ? -36.140 -2.473 49.347 1.00 86.69 139 ALA A CA 1
ATOM 1140 C C . ALA A 1 139 ? -34.808 -3.195 49.100 1.00 86.69 139 ALA A C 1
ATOM 1142 O O . ALA A 1 139 ? -34.094 -2.838 48.171 1.00 86.69 139 ALA A O 1
ATOM 1143 N N . SER A 1 140 ? -34.534 -4.281 49.833 1.00 90.50 140 SER A N 1
ATOM 1144 C CA . SER A 1 140 ? -33.316 -5.076 49.636 1.00 90.50 140 SER A CA 1
ATOM 1145 C C . SER A 1 140 ? -33.239 -5.693 48.233 1.00 90.50 140 SER A C 1
ATOM 1147 O O . SER A 1 140 ? -32.189 -5.633 47.602 1.00 90.50 140 SER A O 1
ATOM 1149 N N . LYS A 1 141 ? -34.347 -6.236 47.703 1.00 94.50 141 LYS A N 1
ATOM 1150 C CA . LYS A 1 141 ? -34.397 -6.754 46.321 1.00 94.50 141 LYS A CA 1
ATOM 1151 C C . LYS A 1 141 ? -34.257 -5.650 45.271 1.00 94.50 141 LYS A C 1
ATOM 1153 O O . LYS A 1 141 ? -33.755 -5.903 44.179 1.00 94.50 141 LYS A O 1
ATOM 1158 N N . ALA A 1 142 ? -34.747 -4.445 45.556 1.00 93.62 142 ALA A N 1
ATOM 1159 C CA . ALA A 1 142 ? -34.602 -3.304 44.660 1.00 93.62 142 ALA A CA 1
ATOM 1160 C C . ALA A 1 142 ? -33.151 -2.800 44.626 1.00 93.62 142 ALA A C 1
ATOM 1162 O O . ALA A 1 142 ? -32.642 -2.528 43.544 1.00 93.62 142 ALA A O 1
ATOM 1163 N N . GLU A 1 143 ? -32.479 -2.736 45.778 1.00 93.94 143 GLU A N 1
ATOM 1164 C CA . GLU A 1 143 ? -31.056 -2.387 45.882 1.00 93.94 143 GLU A CA 1
ATOM 1165 C C . GLU A 1 143 ? -30.165 -3.403 45.157 1.00 93.94 143 GLU A C 1
ATOM 1167 O O . GLU A 1 143 ? -29.270 -3.005 44.417 1.00 93.94 143 GLU A O 1
ATOM 1172 N N . GLU A 1 144 ? -30.451 -4.702 45.287 1.00 96.38 144 GLU A N 1
ATOM 1173 C CA . GLU A 1 144 ? -29.736 -5.764 44.563 1.00 96.38 144 GLU A CA 1
ATOM 1174 C C . GLU A 1 144 ? -29.885 -5.616 43.041 1.00 96.38 144 GLU A C 1
ATOM 1176 O O . GLU A 1 144 ? -28.893 -5.605 42.314 1.00 96.38 144 GLU A O 1
ATOM 1181 N N . LYS A 1 145 ? -31.114 -5.400 42.551 1.00 97.12 145 LYS A N 1
ATOM 1182 C CA . LYS A 1 145 ? -31.361 -5.147 41.121 1.00 97.12 145 LYS A CA 1
ATOM 1183 C C . LYS A 1 145 ? -30.693 -3.868 40.625 1.00 97.12 145 LYS A C 1
ATOM 1185 O O . LYS A 1 145 ? -30.252 -3.817 39.480 1.00 97.12 145 LYS A O 1
ATOM 1190 N N . LEU A 1 146 ? -30.638 -2.830 41.460 1.00 96.38 146 LEU A N 1
ATOM 1191 C CA . LEU A 1 146 ? -29.952 -1.583 41.132 1.00 96.38 146 LEU A CA 1
ATOM 1192 C C . LEU A 1 146 ? -28.437 -1.810 41.024 1.00 96.38 146 LEU A C 1
ATOM 1194 O O . LEU A 1 146 ? -27.816 -1.313 40.087 1.00 96.38 146 LEU A O 1
ATOM 1198 N N . ALA A 1 147 ? -27.854 -2.582 41.945 1.00 96.31 147 ALA A N 1
ATOM 1199 C CA . ALA A 1 147 ? -26.440 -2.940 41.914 1.00 96.31 147 ALA A CA 1
ATOM 1200 C C . ALA A 1 147 ? -26.094 -3.760 40.661 1.00 96.31 147 ALA A C 1
ATOM 1202 O O . ALA A 1 147 ? -25.141 -3.419 39.963 1.00 96.31 147 ALA A O 1
ATOM 1203 N N . GLU A 1 148 ? -26.913 -4.758 40.319 1.00 97.81 148 GLU A N 1
ATOM 1204 C CA . GLU A 1 148 ? -26.746 -5.564 39.104 1.00 97.81 148 GLU A CA 1
ATOM 1205 C C . GLU A 1 148 ? -26.873 -4.711 37.828 1.00 97.81 148 GLU A C 1
ATOM 1207 O O . GLU A 1 148 ? -26.072 -4.831 36.900 1.00 97.81 148 GLU A O 1
ATOM 1212 N N . ALA A 1 149 ? -27.850 -3.800 37.775 1.00 97.19 149 ALA A N 1
ATOM 1213 C CA . ALA A 1 149 ? -28.000 -2.879 36.652 1.00 97.19 149 ALA A CA 1
ATOM 1214 C C . ALA A 1 149 ? -26.785 -1.948 36.503 1.00 97.19 149 ALA A C 1
ATOM 1216 O O . ALA A 1 149 ? -26.350 -1.681 35.382 1.00 97.19 149 ALA A O 1
ATOM 1217 N N . ASN A 1 150 ? -26.217 -1.485 37.618 1.00 95.88 150 ASN A N 1
ATOM 1218 C CA . ASN A 1 150 ? -25.042 -0.621 37.614 1.00 95.88 150 ASN A CA 1
ATOM 1219 C C . ASN A 1 150 ? -23.772 -1.378 37.189 1.00 95.88 150 ASN A C 1
ATOM 1221 O O . ASN A 1 150 ? -22.956 -0.844 36.440 1.00 95.88 150 ASN A O 1
ATOM 1225 N N . GLU A 1 151 ? -23.620 -2.638 37.603 1.00 97.88 151 GLU A N 1
ATOM 1226 C CA . GLU A 1 151 ? -22.536 -3.504 37.130 1.00 97.88 151 GLU A CA 1
ATOM 1227 C C . GLU A 1 151 ? -22.626 -3.714 35.614 1.00 97.88 151 GLU A C 1
ATOM 1229 O O . GLU A 1 151 ? -21.658 -3.446 34.902 1.00 97.88 151 GLU A O 1
ATOM 1234 N N . ARG A 1 152 ? -23.813 -4.071 35.103 1.00 97.62 152 ARG A N 1
ATOM 1235 C CA . ARG A 1 152 ? -24.057 -4.219 33.659 1.00 97.62 152 ARG A CA 1
ATOM 1236 C C . ARG A 1 152 ? -23.763 -2.931 32.888 1.00 97.62 152 ARG A C 1
ATOM 1238 O O . ARG A 1 152 ? -23.168 -2.990 31.813 1.00 97.62 152 ARG A O 1
ATOM 1245 N N . ALA A 1 153 ? -24.145 -1.771 33.426 1.00 97.31 153 ALA A N 1
ATOM 1246 C CA . ALA A 1 153 ? -23.849 -0.477 32.814 1.00 97.31 153 ALA A CA 1
ATOM 1247 C C . ALA A 1 153 ? -22.335 -0.220 32.715 1.00 97.31 153 ALA A C 1
ATOM 1249 O O . ALA A 1 153 ? -21.856 0.214 31.667 1.00 97.31 153 ALA A O 1
ATOM 1250 N N . ASN A 1 154 ? -21.571 -0.561 33.756 1.00 96.94 154 ASN A N 1
ATOM 1251 C CA . ASN A 1 154 ? -20.112 -0.445 33.740 1.00 96.94 154 ASN A CA 1
ATOM 1252 C C . ASN A 1 154 ? -19.463 -1.410 32.736 1.00 96.94 154 ASN A C 1
ATOM 1254 O O . ASN A 1 154 ? -18.532 -1.022 32.030 1.00 96.94 154 ASN A O 1
ATOM 1258 N N . THR A 1 155 ? -19.964 -2.646 32.620 1.00 97.94 155 THR A N 1
ATOM 1259 C CA . THR A 1 155 ? -19.468 -3.603 31.618 1.00 97.94 155 THR A CA 1
ATOM 1260 C C . THR A 1 155 ? -19.708 -3.096 30.196 1.00 97.94 155 THR A C 1
ATOM 1262 O O . THR A 1 155 ? -18.806 -3.153 29.362 1.00 97.94 155 THR A O 1
ATOM 1265 N N . LEU A 1 156 ? -20.897 -2.546 29.923 1.00 97.44 156 LEU A N 1
ATOM 1266 C CA . LEU A 1 156 ? -21.227 -1.958 28.621 1.00 97.44 156 LEU A CA 1
ATOM 1267 C C . LEU A 1 156 ? -20.375 -0.721 28.314 1.00 97.44 156 LEU A C 1
ATOM 1269 O O . LEU A 1 156 ? -19.924 -0.562 27.182 1.00 97.44 156 LEU A O 1
ATOM 1273 N N . ALA A 1 157 ? -20.108 0.127 29.310 1.00 97.38 157 ALA A N 1
ATOM 1274 C CA . ALA A 1 157 ? -19.225 1.281 29.148 1.00 97.38 157 ALA A CA 1
ATOM 1275 C C . ALA A 1 157 ? -17.797 0.855 28.761 1.00 97.38 157 ALA A C 1
ATOM 1277 O O . ALA A 1 157 ? -17.216 1.422 27.835 1.00 97.38 157 ALA A O 1
ATOM 1278 N N . LEU A 1 158 ? -17.263 -0.192 29.401 1.00 97.62 158 LEU A N 1
ATOM 1279 C CA . LEU A 1 158 ? -15.950 -0.749 29.065 1.00 97.62 158 LEU A CA 1
ATOM 1280 C C . LEU A 1 158 ? -15.920 -1.321 27.638 1.00 97.62 158 LEU A C 1
ATOM 1282 O O . LEU A 1 158 ? -14.964 -1.093 26.896 1.00 97.62 158 LEU A O 1
ATOM 1286 N N . GLN A 1 159 ? -16.968 -2.047 27.236 1.00 97.06 159 GLN A N 1
ATOM 1287 C CA . GLN A 1 159 ? -17.084 -2.592 25.881 1.00 97.06 159 GLN A CA 1
ATOM 1288 C C . GLN A 1 159 ? -17.161 -1.485 24.823 1.00 97.06 159 GLN A C 1
ATOM 1290 O O . GLN A 1 159 ? -16.504 -1.584 23.785 1.00 97.06 159 GLN A O 1
ATOM 1295 N N . LEU A 1 160 ? -17.905 -0.407 25.094 1.00 97.06 160 LEU A N 1
ATOM 1296 C CA . LEU A 1 160 ? -17.961 0.756 24.210 1.00 97.06 160 LEU A CA 1
ATOM 1297 C C . LEU A 1 160 ? -16.586 1.409 24.063 1.00 97.06 160 LEU A C 1
ATOM 1299 O O . LEU A 1 160 ? -16.149 1.627 22.934 1.00 97.06 160 LEU A O 1
ATOM 1303 N N . GLU A 1 161 ? -15.860 1.628 25.161 1.00 97.69 161 GLU A N 1
ATOM 1304 C CA . GLU A 1 161 ? -14.510 2.200 25.112 1.00 97.69 161 GLU A CA 1
ATOM 1305 C C . GLU A 1 161 ? -13.542 1.326 24.293 1.00 97.69 161 GLU A C 1
ATOM 1307 O O . GLU A 1 161 ? -12.767 1.831 23.475 1.00 97.69 161 GLU A O 1
ATOM 1312 N N . GLN A 1 162 ? -13.599 0.002 24.465 1.00 96.75 162 GLN A N 1
ATOM 1313 C CA . GLN A 1 162 ? -12.799 -0.935 23.672 1.00 96.75 162 GLN A CA 1
ATOM 1314 C C . GLN A 1 162 ? -13.173 -0.886 22.184 1.00 96.75 162 GLN A C 1
ATOM 1316 O O . GLN A 1 162 ? -12.283 -0.857 21.330 1.00 96.75 162 GLN A O 1
ATOM 1321 N N . SER A 1 163 ? -14.468 -0.815 21.866 1.00 95.06 163 SER A N 1
ATOM 1322 C CA . SER A 1 163 ? -14.944 -0.711 20.484 1.00 95.06 163 SER A CA 1
ATOM 1323 C C . SER A 1 163 ? -14.521 0.604 19.816 1.00 95.06 163 SER A C 1
ATOM 1325 O O . SER A 1 163 ? -14.110 0.604 18.656 1.00 95.06 163 SER A O 1
ATOM 1327 N N . GLU A 1 164 ? -14.517 1.720 20.552 1.00 96.81 164 GLU A N 1
ATOM 1328 C CA . GLU A 1 164 ? -14.045 3.008 20.042 1.00 96.81 164 GLU A CA 1
ATOM 1329 C C . GLU A 1 164 ? -12.537 3.006 19.792 1.00 96.81 164 GLU A C 1
ATOM 1331 O O . GLU A 1 164 ? -12.083 3.541 18.778 1.00 96.81 164 GLU A O 1
ATOM 1336 N N . LYS A 1 165 ? -11.751 2.378 20.677 1.00 97.31 165 LYS A N 1
ATOM 1337 C CA . LYS A 1 165 ? -10.306 2.195 20.466 1.00 97.31 165 LYS A CA 1
ATOM 1338 C C . LYS A 1 165 ? -10.032 1.350 19.223 1.00 97.31 165 LYS A C 1
ATOM 1340 O O . LYS A 1 165 ? -9.183 1.727 18.418 1.00 97.31 165 LYS A O 1
ATOM 1345 N N . ALA A 1 166 ? -10.777 0.261 19.029 1.00 94.88 166 ALA A N 1
ATOM 1346 C CA . ALA A 1 166 ? -10.670 -0.569 17.831 1.00 94.88 166 ALA A CA 1
ATOM 1347 C C . ALA A 1 166 ? -11.044 0.211 16.559 1.00 94.88 166 ALA A C 1
ATOM 1349 O O . ALA A 1 166 ? -10.321 0.141 15.567 1.00 94.88 166 ALA A O 1
ATOM 1350 N N . ARG A 1 167 ? -12.112 1.021 16.603 1.00 96.69 167 ARG A N 1
ATOM 1351 C CA . ARG A 1 167 ? -12.523 1.871 15.475 1.00 96.69 167 ARG A CA 1
ATOM 1352 C C . ARG A 1 167 ? -11.458 2.906 15.118 1.00 96.69 167 ARG A C 1
ATOM 1354 O O . ARG A 1 167 ? -11.132 3.041 13.947 1.00 96.69 167 ARG A O 1
ATOM 1361 N N . LYS A 1 168 ? -10.898 3.612 16.108 1.00 97.69 168 LYS A N 1
ATOM 1362 C CA . LYS A 1 168 ? -9.831 4.606 15.885 1.00 97.69 168 LYS A CA 1
ATOM 1363 C C . LYS A 1 168 ? -8.573 3.974 15.295 1.00 97.69 168 LYS A C 1
ATOM 1365 O O . LYS A 1 168 ? -7.945 4.577 14.434 1.00 97.69 168 LYS A O 1
ATOM 1370 N N . LYS A 1 169 ? -8.225 2.759 15.732 1.00 97.44 169 LYS A N 1
ATOM 1371 C CA . LYS A 1 169 ? -7.116 2.003 15.144 1.00 97.44 169 LYS A CA 1
ATOM 1372 C C . LYS A 1 169 ? -7.393 1.662 13.676 1.00 97.44 169 LYS A C 1
ATOM 1374 O O . LYS A 1 169 ? -6.573 1.977 12.830 1.00 97.44 169 LYS A O 1
ATOM 1379 N N . ALA A 1 170 ? -8.569 1.113 13.370 1.00 94.25 170 ALA A N 1
ATOM 1380 C CA . ALA A 1 170 ? -8.950 0.791 11.994 1.00 94.25 170 ALA A CA 1
ATOM 1381 C C . ALA A 1 170 ? -9.022 2.033 11.083 1.00 94.25 170 ALA A C 1
ATOM 1383 O O . ALA A 1 170 ? -8.710 1.955 9.900 1.00 94.25 170 ALA A O 1
ATOM 1384 N N . GLU A 1 171 ? -9.426 3.185 11.625 1.00 96.62 171 GLU A N 1
ATOM 1385 C CA . GLU A 1 171 ? -9.434 4.458 10.901 1.00 96.62 171 GLU A CA 1
ATOM 1386 C C . GLU A 1 171 ? -8.014 4.937 10.570 1.00 96.62 171 GLU A C 1
ATOM 1388 O O . GLU A 1 171 ? -7.775 5.373 9.447 1.00 96.62 171 GLU A O 1
ATOM 1393 N N . LEU A 1 172 ? -7.068 4.795 11.505 1.00 97.25 172 LEU A N 1
ATOM 1394 C CA . LEU A 1 172 ? -5.654 5.095 11.268 1.00 97.25 172 LEU A CA 1
ATOM 1395 C C . LEU A 1 172 ? -5.061 4.167 10.197 1.00 97.25 172 LEU A C 1
ATOM 1397 O O . LEU A 1 172 ? -4.505 4.653 9.215 1.00 97.25 172 LEU A O 1
ATOM 1401 N N . ASP A 1 173 ? -5.284 2.856 10.326 1.00 94.69 173 ASP A N 1
ATOM 1402 C CA . ASP A 1 173 ? -4.811 1.857 9.358 1.00 94.69 173 ASP A CA 1
ATOM 1403 C C . ASP A 1 173 ? -5.380 2.134 7.945 1.00 94.69 173 ASP A C 1
ATOM 1405 O O . ASP A 1 173 ? -4.697 1.971 6.933 1.00 94.69 173 ASP A O 1
ATOM 1409 N N . ALA A 1 174 ? -6.628 2.614 7.852 1.00 95.56 174 ALA A N 1
ATOM 1410 C CA . ALA A 1 174 ? -7.250 2.993 6.583 1.00 95.56 174 ALA A CA 1
ATOM 1411 C C . ALA A 1 174 ? -6.663 4.278 5.969 1.00 95.56 174 ALA A C 1
ATOM 1413 O O . ALA A 1 174 ? -6.648 4.415 4.742 1.00 95.56 174 ALA A O 1
ATOM 1414 N N . VAL A 1 175 ? -6.204 5.228 6.789 1.00 96.69 175 VAL A N 1
ATOM 1415 C CA . VAL A 1 175 ? -5.511 6.436 6.314 1.00 96.69 175 VAL A CA 1
ATOM 1416 C C . VAL A 1 175 ? -4.139 6.072 5.755 1.00 96.69 175 VAL A C 1
ATOM 1418 O O . VAL A 1 175 ? -3.818 6.499 4.644 1.00 96.69 175 VAL A O 1
ATOM 1421 N N . ASP A 1 176 ? -3.385 5.225 6.455 1.00 94.31 176 ASP A N 1
ATOM 1422 C CA . ASP A 1 176 ? -2.073 4.756 5.997 1.00 94.31 176 ASP A CA 1
ATOM 1423 C C . ASP A 1 176 ? -2.196 3.958 4.687 1.00 94.31 176 ASP A C 1
ATOM 1425 O O . ASP A 1 176 ? -1.473 4.215 3.722 1.00 94.31 176 ASP A O 1
ATOM 1429 N N . ALA A 1 177 ? -3.197 3.076 4.584 1.00 95.31 177 ALA A N 1
ATOM 1430 C CA . ALA A 1 177 ? -3.478 2.336 3.352 1.00 95.31 177 ALA A CA 1
ATOM 1431 C C . ALA A 1 177 ? -3.846 3.253 2.168 1.00 95.31 177 ALA A C 1
ATOM 1433 O O . ALA A 1 177 ? -3.473 2.977 1.025 1.00 95.31 177 ALA A O 1
ATOM 1434 N N . ARG A 1 178 ? -4.565 4.358 2.413 1.00 95.75 178 ARG A N 1
ATOM 1435 C CA . ARG A 1 178 ? -4.871 5.355 1.370 1.00 95.75 178 ARG A CA 1
ATOM 1436 C C . ARG A 1 178 ? -3.625 6.116 0.925 1.00 95.75 178 ARG A C 1
ATOM 1438 O O . ARG A 1 178 ? -3.460 6.321 -0.274 1.00 95.75 178 ARG A O 1
ATOM 1445 N N . ALA A 1 179 ? -2.752 6.494 1.859 1.00 96.44 179 ALA A N 1
ATOM 1446 C CA . ALA A 1 179 ? -1.504 7.183 1.542 1.00 96.44 179 ALA A CA 1
ATOM 1447 C C . ALA A 1 179 ? -0.582 6.317 0.664 1.00 96.44 179 ALA A C 1
ATOM 1449 O O . ALA A 1 179 ? -0.070 6.797 -0.349 1.00 96.44 179 ALA A O 1
ATOM 1450 N N . GLU A 1 180 ? -0.438 5.029 0.989 1.00 95.50 180 GLU A N 1
ATOM 1451 C CA . GLU A 1 180 ? 0.325 4.086 0.160 1.00 95.50 180 GLU A CA 1
ATOM 1452 C C . GLU A 1 180 ? -0.326 3.864 -1.214 1.00 95.50 180 GLU A C 1
ATOM 1454 O O . GLU A 1 180 ? 0.367 3.840 -2.233 1.00 95.50 180 GLU A O 1
ATOM 1459 N N . ALA A 1 181 ? -1.659 3.787 -1.289 1.00 95.62 181 ALA A N 1
ATOM 1460 C CA . ALA A 1 181 ? -2.359 3.671 -2.568 1.00 95.62 181 ALA A CA 1
ATOM 1461 C C . ALA A 1 181 ? -2.152 4.901 -3.472 1.00 95.62 181 ALA A C 1
ATOM 1463 O O . ALA A 1 181 ? -2.007 4.758 -4.688 1.00 95.62 181 ALA A O 1
ATOM 1464 N N . ASP A 1 182 ? -2.128 6.108 -2.909 1.00 95.62 182 ASP A N 1
ATOM 1465 C CA . ASP A 1 182 ? -1.905 7.332 -3.682 1.00 95.62 182 ASP A CA 1
ATOM 1466 C C . ASP A 1 182 ? -0.441 7.486 -4.116 1.00 95.62 182 ASP A C 1
ATOM 1468 O O . ASP A 1 182 ? -0.181 7.912 -5.245 1.00 95.62 182 ASP A O 1
ATOM 1472 N N . LYS A 1 183 ? 0.515 7.038 -3.293 1.00 95.81 183 LYS A N 1
ATOM 1473 C CA . LYS A 1 183 ? 1.922 6.911 -3.693 1.00 95.81 183 LYS A CA 1
ATOM 1474 C C . LYS A 1 183 ? 2.089 5.921 -4.851 1.00 95.81 183 LYS A C 1
ATOM 1476 O O . LYS A 1 183 ? 2.692 6.268 -5.862 1.00 95.81 183 LYS A O 1
ATOM 1481 N N . ALA A 1 184 ? 1.464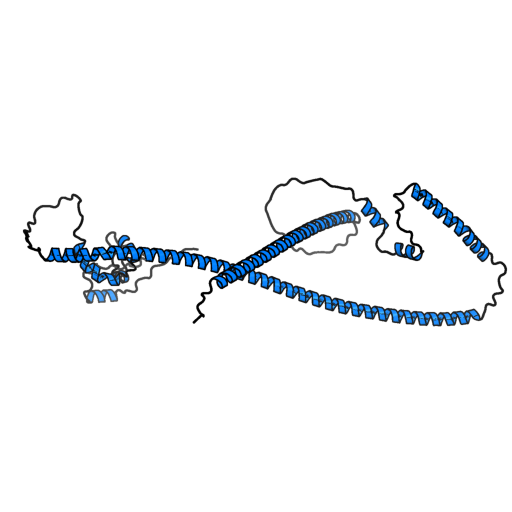 4.745 -4.768 1.00 95.12 184 ALA A N 1
ATOM 1482 C CA . ALA A 1 184 ? 1.498 3.749 -5.839 1.00 95.12 184 ALA A CA 1
ATOM 1483 C C . ALA A 1 184 ? 0.895 4.273 -7.158 1.00 95.12 184 ALA A C 1
ATOM 1485 O O . ALA A 1 184 ? 1.397 3.964 -8.239 1.00 95.12 184 ALA A O 1
ATOM 1486 N N . LYS A 1 185 ? -0.155 5.106 -7.097 1.00 95.06 185 LYS A N 1
ATOM 1487 C CA . LYS A 1 185 ? -0.703 5.781 -8.289 1.00 95.06 185 LYS A CA 1
ATOM 1488 C C . LYS A 1 185 ? 0.272 6.797 -8.885 1.00 95.06 185 LYS A C 1
ATOM 1490 O O . LYS A 1 185 ? 0.363 6.886 -10.108 1.00 95.06 185 LYS A O 1
ATOM 1495 N N . ALA A 1 186 ? 0.976 7.563 -8.050 1.00 94.25 186 ALA A N 1
ATOM 1496 C CA . ALA A 1 186 ? 1.985 8.511 -8.517 1.00 94.25 186 ALA A CA 1
ATOM 1497 C C . ALA A 1 186 ? 3.150 7.785 -9.210 1.00 94.25 186 ALA A C 1
ATOM 1499 O O . ALA A 1 186 ? 3.555 8.178 -10.306 1.00 94.25 186 ALA A O 1
ATOM 1500 N N . ASP A 1 187 ? 3.610 6.676 -8.631 1.00 93.88 187 ASP A N 1
ATOM 1501 C CA . ASP A 1 187 ? 4.653 5.834 -9.221 1.00 93.88 187 ASP A CA 1
ATOM 1502 C C . ASP A 1 187 ? 4.187 5.214 -10.551 1.00 93.88 187 ASP A C 1
ATOM 1504 O O . ASP A 1 187 ? 4.920 5.238 -11.542 1.00 93.88 187 ASP A O 1
ATOM 1508 N N . ALA A 1 188 ? 2.937 4.739 -10.627 1.00 93.62 188 ALA A N 1
ATOM 1509 C CA . ALA A 1 188 ? 2.354 4.217 -11.865 1.00 93.62 188 ALA A CA 1
ATOM 1510 C C . ALA A 1 188 ? 2.280 5.276 -12.981 1.00 93.62 188 ALA A C 1
ATOM 1512 O O . ALA A 1 188 ? 2.574 4.970 -14.138 1.00 93.62 188 ALA A O 1
ATOM 1513 N N . ALA A 1 189 ? 1.946 6.526 -12.645 1.00 93.31 189 ALA A N 1
ATOM 1514 C CA . ALA A 1 189 ? 1.966 7.630 -13.603 1.00 93.31 189 ALA A CA 1
ATOM 1515 C C . ALA A 1 189 ? 3.390 7.924 -14.112 1.00 93.31 189 ALA A C 1
ATOM 1517 O O . ALA A 1 189 ? 3.577 8.174 -15.304 1.00 93.31 189 ALA A O 1
ATOM 1518 N N . GLY A 1 190 ? 4.400 7.834 -13.239 1.00 95.19 190 GLY A N 1
ATOM 1519 C CA . GLY A 1 190 ? 5.808 7.971 -13.622 1.00 95.19 190 GLY A CA 1
ATOM 1520 C C . GLY A 1 190 ? 6.286 6.871 -14.577 1.00 95.19 190 GLY A C 1
ATOM 1521 O O . GLY A 1 190 ? 7.004 7.151 -15.537 1.00 95.19 190 GLY A O 1
ATOM 1522 N N . VAL A 1 191 ? 5.850 5.624 -14.366 1.00 95.62 191 VAL A N 1
ATOM 1523 C CA . VAL A 1 191 ? 6.167 4.500 -15.267 1.00 95.62 191 VAL A CA 1
ATOM 1524 C C . VAL A 1 191 ? 5.578 4.715 -16.662 1.00 95.62 191 VAL A C 1
ATOM 1526 O O . VAL A 1 191 ? 6.234 4.402 -17.656 1.00 95.62 191 VAL A O 1
ATOM 1529 N N . GLU A 1 192 ? 4.371 5.268 -16.759 1.00 95.31 192 GLU A N 1
ATOM 1530 C CA . GLU A 1 192 ? 3.729 5.509 -18.053 1.00 95.31 192 GLU A CA 1
ATOM 1531 C C . GLU A 1 192 ? 4.422 6.630 -18.850 1.00 95.31 192 GLU A C 1
ATOM 1533 O O . GLU A 1 192 ? 4.619 6.492 -20.060 1.00 95.31 192 GLU A O 1
ATOM 1538 N N . ASP A 1 193 ? 4.901 7.688 -18.182 1.00 97.06 193 ASP A N 1
ATOM 1539 C CA . ASP A 1 193 ? 5.743 8.714 -18.821 1.00 97.06 193 ASP A CA 1
ATOM 1540 C C . ASP A 1 193 ? 7.061 8.122 -19.348 1.00 97.06 193 ASP A C 1
ATOM 1542 O O . ASP A 1 193 ? 7.457 8.370 -20.490 1.00 97.06 193 ASP A O 1
ATOM 1546 N N . LEU A 1 194 ? 7.715 7.261 -18.558 1.00 96.50 194 LEU A N 1
ATOM 1547 C CA . LEU A 1 194 ? 8.933 6.568 -18.986 1.00 96.50 194 LEU A CA 1
ATOM 1548 C C . LEU A 1 194 ? 8.692 5.657 -20.193 1.00 96.50 194 LEU A C 1
ATOM 1550 O O . LEU A 1 194 ? 9.516 5.638 -21.107 1.00 96.50 194 LEU A O 1
ATOM 1554 N N . ARG A 1 195 ? 7.566 4.936 -20.238 1.00 97.25 195 ARG A N 1
ATOM 1555 C CA . ARG A 1 195 ? 7.189 4.114 -21.401 1.00 97.25 195 ARG A CA 1
ATOM 1556 C C . ARG A 1 195 ? 6.986 4.952 -22.651 1.00 97.25 195 ARG A C 1
ATOM 1558 O O . ARG A 1 195 ? 7.468 4.572 -23.714 1.00 97.25 195 ARG A O 1
ATOM 1565 N N . LYS A 1 196 ? 6.321 6.101 -22.526 1.00 97.88 196 LYS A N 1
ATOM 1566 C CA . LYS A 1 196 ? 6.137 7.021 -23.649 1.00 97.88 196 LYS A CA 1
ATOM 1567 C C . LYS A 1 196 ? 7.481 7.525 -24.175 1.00 97.88 196 LYS A C 1
ATOM 1569 O O . LYS A 1 196 ? 7.740 7.436 -25.369 1.00 97.88 196 LYS A O 1
ATOM 1574 N N . ARG A 1 197 ? 8.376 7.958 -23.281 1.00 97.38 197 ARG A N 1
ATOM 1575 C CA . ARG A 1 197 ? 9.732 8.398 -23.649 1.00 97.38 197 ARG A CA 1
ATOM 1576 C C . ARG A 1 197 ? 10.561 7.288 -24.294 1.00 97.38 197 ARG A C 1
ATOM 1578 O O . ARG A 1 197 ? 11.333 7.571 -25.205 1.00 97.38 197 ARG A O 1
ATOM 1585 N N . LEU A 1 198 ? 10.415 6.047 -23.828 1.00 97.69 198 LEU A N 1
ATOM 1586 C CA . LEU A 1 198 ? 11.063 4.885 -24.435 1.00 97.69 198 LEU A CA 1
ATOM 1587 C C . LEU A 1 198 ? 10.553 4.668 -25.864 1.00 97.69 198 LEU A C 1
ATOM 1589 O O . LEU A 1 198 ? 11.358 4.522 -26.776 1.00 97.69 198 LEU A O 1
ATOM 1593 N N . HIS A 1 199 ? 9.238 4.727 -26.070 1.00 97.94 199 HIS A N 1
ATOM 1594 C CA . HIS A 1 199 ? 8.638 4.571 -27.391 1.00 97.94 199 HIS A CA 1
ATOM 1595 C C . HIS A 1 199 ? 9.058 5.688 -28.366 1.00 97.94 199 HIS A C 1
ATOM 1597 O O . HIS A 1 199 ? 9.420 5.422 -29.514 1.00 97.94 199 HIS A O 1
ATOM 1603 N N . ASP A 1 200 ? 9.099 6.938 -27.898 1.00 97.81 200 ASP A N 1
ATOM 1604 C CA . ASP A 1 200 ? 9.592 8.078 -28.681 1.00 97.81 200 ASP A CA 1
ATOM 1605 C C . ASP A 1 200 ? 11.087 7.911 -29.042 1.00 97.81 200 ASP A C 1
ATOM 1607 O O . ASP A 1 200 ? 11.528 8.254 -30.141 1.00 97.81 200 ASP A O 1
ATOM 1611 N N . ALA A 1 201 ? 11.891 7.334 -28.142 1.00 97.50 201 ALA A N 1
ATOM 1612 C CA . ALA A 1 201 ? 13.294 7.027 -28.416 1.00 97.50 201 ALA A CA 1
ATOM 1613 C C . ALA A 1 201 ? 13.463 5.867 -29.416 1.00 97.50 201 ALA A C 1
ATOM 1615 O O . ALA A 1 201 ? 14.314 5.943 -30.302 1.00 97.50 201 ALA A O 1
ATOM 1616 N N . GLU A 1 202 ? 12.654 4.810 -29.309 1.00 98.12 202 GLU A N 1
ATOM 1617 C CA . GLU A 1 202 ? 12.658 3.664 -30.231 1.00 98.12 202 GLU A CA 1
ATOM 1618 C C . GLU A 1 202 ? 12.258 4.065 -31.655 1.00 98.12 202 GLU A C 1
ATOM 1620 O O . GLU A 1 202 ? 12.877 3.627 -32.633 1.00 98.12 202 GLU A O 1
ATOM 1625 N N . THR A 1 203 ? 11.247 4.926 -31.783 1.00 98.06 203 THR A N 1
ATOM 1626 C CA . THR A 1 203 ? 10.814 5.473 -33.076 1.00 98.06 203 THR A CA 1
ATOM 1627 C C . THR A 1 203 ? 11.901 6.354 -33.694 1.00 98.06 203 THR A C 1
ATOM 1629 O O . THR A 1 203 ? 12.283 6.120 -34.840 1.00 98.06 203 THR A O 1
ATOM 1632 N N . SER A 1 204 ? 12.502 7.263 -32.918 1.00 98.06 204 SER A N 1
ATOM 1633 C CA . SER A 1 204 ? 13.642 8.088 -33.354 1.00 98.06 204 SER A CA 1
ATOM 1634 C C . SER A 1 204 ? 14.855 7.253 -33.794 1.00 98.06 204 SER A C 1
ATOM 1636 O O . SER A 1 204 ? 15.472 7.517 -34.831 1.00 98.06 204 SER A O 1
ATOM 1638 N N . LEU A 1 205 ? 15.179 6.184 -33.057 1.00 97.81 205 LEU A N 1
ATOM 1639 C CA . LEU A 1 205 ? 16.260 5.270 -33.428 1.00 97.81 205 LEU A CA 1
ATOM 1640 C C . LEU A 1 205 ? 15.952 4.531 -34.737 1.00 97.81 205 LEU A C 1
ATOM 1642 O O . LEU A 1 205 ? 16.827 4.402 -35.594 1.00 97.81 205 LEU A O 1
ATOM 1646 N N . SER A 1 206 ? 14.710 4.081 -34.914 1.00 97.50 206 SER A N 1
ATOM 1647 C CA . SER A 1 206 ? 14.264 3.416 -36.143 1.00 97.50 206 SER A CA 1
ATOM 1648 C C . SER A 1 206 ? 14.356 4.354 -37.352 1.00 97.50 206 SER A C 1
ATOM 1650 O O . SER A 1 206 ? 14.878 3.968 -38.400 1.00 97.50 206 SER A O 1
ATOM 1652 N N . GLU A 1 207 ? 13.942 5.614 -37.201 1.00 98.06 207 GLU A N 1
ATOM 1653 C CA . GLU A 1 207 ? 14.111 6.650 -38.226 1.00 98.06 207 GLU A CA 1
ATOM 1654 C C . GLU A 1 207 ? 15.591 6.874 -38.563 1.00 98.06 207 GLU A C 1
ATOM 1656 O O . GLU A 1 207 ? 15.962 6.894 -39.739 1.00 98.06 207 GLU A O 1
ATOM 1661 N N . HIS A 1 208 ? 16.466 6.953 -37.557 1.00 98.12 208 HIS A N 1
ATOM 1662 C CA . HIS A 1 208 ? 17.903 7.099 -37.783 1.00 98.12 208 HIS A CA 1
ATOM 1663 C C . HIS A 1 208 ? 18.499 5.907 -38.550 1.00 98.12 208 HIS A C 1
ATOM 1665 O O . HIS A 1 208 ? 19.274 6.107 -39.488 1.00 98.12 208 HIS A O 1
ATOM 1671 N N . ILE A 1 209 ? 18.117 4.674 -38.200 1.00 97.56 209 ILE A N 1
ATOM 1672 C CA . ILE A 1 209 ? 18.562 3.458 -38.898 1.00 97.56 209 ILE A CA 1
ATOM 1673 C C . ILE A 1 209 ? 18.118 3.497 -40.364 1.00 97.56 209 ILE A C 1
ATOM 1675 O O . ILE A 1 209 ? 18.946 3.306 -41.253 1.00 97.56 209 ILE A O 1
ATOM 1679 N N . THR A 1 210 ? 16.849 3.813 -40.641 1.00 97.44 210 THR A N 1
ATOM 1680 C CA . THR A 1 210 ? 16.357 3.901 -42.030 1.00 97.44 210 THR A CA 1
ATOM 1681 C C . THR A 1 210 ? 17.074 4.992 -42.832 1.00 97.44 210 THR A C 1
ATOM 1683 O O . THR A 1 210 ? 17.460 4.764 -43.982 1.00 97.44 210 THR A O 1
ATOM 1686 N N . ALA A 1 211 ? 17.337 6.152 -42.221 1.00 97.50 211 ALA A N 1
ATOM 1687 C CA . ALA A 1 211 ? 18.106 7.226 -42.839 1.00 97.50 211 ALA A CA 1
ATOM 1688 C C . ALA A 1 211 ? 19.560 6.810 -43.118 1.00 97.50 211 ALA A C 1
ATOM 1690 O O . ALA A 1 211 ? 20.111 7.155 -44.168 1.00 97.50 211 ALA A O 1
ATOM 1691 N N . GLN A 1 212 ? 20.187 6.057 -42.211 1.00 97.94 212 GLN A N 1
ATOM 1692 C CA . GLN A 1 212 ? 21.532 5.523 -42.401 1.00 97.94 212 GLN A CA 1
ATOM 1693 C C . GLN A 1 212 ? 21.571 4.496 -43.538 1.00 97.94 212 GLN A C 1
ATOM 1695 O O . GLN A 1 212 ? 22.402 4.634 -44.436 1.00 97.94 212 GLN A O 1
ATOM 1700 N N . SER A 1 213 ? 20.644 3.536 -43.570 1.00 97.12 213 SER A N 1
ATOM 1701 C CA . SER A 1 213 ? 20.552 2.557 -44.659 1.00 97.12 213 SER A CA 1
ATOM 1702 C C . SER A 1 213 ? 20.362 3.237 -46.018 1.00 97.12 213 SER A C 1
ATOM 1704 O O . SER A 1 213 ? 21.046 2.898 -46.983 1.00 97.12 213 SER A O 1
ATOM 1706 N N . ALA A 1 214 ? 19.522 4.276 -46.097 1.00 97.88 214 ALA A N 1
ATOM 1707 C CA . ALA A 1 214 ? 19.351 5.056 -47.324 1.00 97.88 214 ALA A CA 1
ATOM 1708 C C . ALA A 1 214 ? 20.649 5.765 -47.767 1.00 97.88 214 ALA A C 1
ATOM 1710 O O . ALA A 1 214 ? 20.960 5.819 -48.963 1.00 97.88 214 ALA A O 1
ATOM 1711 N N . ARG A 1 215 ? 21.440 6.293 -46.819 1.00 98.06 215 ARG A N 1
ATOM 1712 C CA . ARG A 1 215 ? 22.758 6.893 -47.106 1.00 98.06 215 ARG A CA 1
ATOM 1713 C C . ARG A 1 215 ? 23.755 5.848 -47.610 1.00 98.06 215 ARG A C 1
ATOM 1715 O O . ARG A 1 215 ? 24.451 6.106 -48.592 1.00 98.06 215 ARG A O 1
ATOM 1722 N N . GLU A 1 216 ? 23.811 4.680 -46.979 1.00 97.81 216 GLU A N 1
ATOM 1723 C CA . GLU A 1 216 ? 24.693 3.575 -47.374 1.00 97.81 216 GLU A CA 1
ATOM 1724 C C . GLU A 1 216 ? 24.356 3.058 -48.780 1.00 97.81 216 GLU A C 1
ATOM 1726 O O . GLU A 1 216 ? 25.249 2.908 -49.620 1.00 97.81 216 GLU A O 1
ATOM 1731 N N . GLU A 1 217 ? 23.071 2.893 -49.104 1.00 98.19 217 GLU A N 1
ATOM 1732 C CA . GLU A 1 217 ? 22.635 2.533 -50.456 1.00 98.19 217 GLU A CA 1
ATOM 1733 C C . GLU A 1 217 ? 23.044 3.573 -51.508 1.00 98.19 217 GLU A C 1
ATOM 1735 O O . GLU A 1 217 ? 23.468 3.216 -52.615 1.00 98.19 217 GLU A O 1
ATOM 1740 N N . ALA A 1 218 ? 22.948 4.865 -51.181 1.00 97.88 218 ALA A N 1
ATOM 1741 C CA . ALA A 1 218 ? 23.380 5.938 -52.072 1.00 97.88 218 ALA A CA 1
ATOM 1742 C C . ALA A 1 218 ? 24.897 5.887 -52.333 1.00 97.88 218 ALA A C 1
ATOM 1744 O O . ALA A 1 218 ? 25.337 6.036 -53.481 1.00 97.88 218 ALA A O 1
ATOM 1745 N N . ILE A 1 219 ? 25.699 5.612 -51.297 1.00 97.56 219 ILE A N 1
ATOM 1746 C CA . ILE A 1 219 ? 27.153 5.423 -51.415 1.00 97.56 219 ILE A CA 1
ATOM 1747 C C . ILE A 1 219 ? 27.464 4.207 -52.294 1.00 97.56 219 ILE A C 1
ATOM 1749 O O . ILE A 1 219 ? 28.252 4.319 -53.237 1.00 97.56 219 ILE A O 1
ATOM 1753 N N . LEU A 1 220 ? 26.803 3.069 -52.061 1.00 97.12 220 LEU A N 1
ATOM 1754 C CA . LEU A 1 220 ? 26.985 1.853 -52.859 1.00 97.12 220 LEU A CA 1
ATOM 1755 C C . LEU A 1 220 ? 26.629 2.069 -54.336 1.00 97.12 220 LEU A C 1
ATOM 1757 O O . LEU A 1 220 ? 27.363 1.616 -55.218 1.00 97.12 220 LEU A O 1
ATOM 1761 N N . LYS A 1 221 ? 25.546 2.797 -54.639 1.00 97.81 221 LYS A N 1
ATOM 1762 C CA . LYS A 1 221 ? 25.190 3.169 -56.023 1.00 97.81 221 LYS A CA 1
ATOM 1763 C C . LYS A 1 221 ? 26.277 4.028 -56.676 1.00 97.81 221 LYS A C 1
ATOM 1765 O O . LYS A 1 221 ? 26.636 3.788 -57.836 1.00 97.81 221 LYS A O 1
ATOM 1770 N N . ARG A 1 222 ? 26.846 4.993 -55.944 1.00 97.38 222 ARG A N 1
ATOM 1771 C CA . ARG A 1 222 ? 27.944 5.843 -56.435 1.00 97.38 222 ARG A CA 1
ATOM 1772 C C . ARG A 1 222 ? 29.214 5.032 -56.700 1.00 97.38 222 ARG A C 1
ATOM 1774 O O . ARG A 1 222 ? 29.787 5.166 -57.781 1.00 97.38 222 ARG A O 1
ATOM 1781 N N . LEU A 1 223 ? 29.602 4.154 -55.775 1.00 96.75 223 LEU A N 1
ATOM 1782 C CA . LEU A 1 223 ? 30.765 3.270 -55.918 1.00 96.75 223 LEU A CA 1
ATOM 1783 C C . LEU A 1 223 ? 30.607 2.303 -57.093 1.00 96.75 223 LEU A C 1
ATOM 1785 O O . LEU A 1 223 ? 31.512 2.197 -57.915 1.00 96.75 223 LEU A O 1
ATOM 1789 N N . LYS A 1 224 ? 29.438 1.667 -57.253 1.00 96.19 224 LYS A N 1
ATOM 1790 C CA . LYS A 1 224 ? 29.145 0.817 -58.422 1.00 96.19 224 LYS A CA 1
ATOM 1791 C C . LYS A 1 224 ? 29.277 1.592 -59.734 1.00 96.19 224 LYS A C 1
ATOM 1793 O O . LYS A 1 224 ? 29.824 1.077 -60.705 1.00 96.19 224 LYS A O 1
ATOM 1798 N N . THR A 1 225 ? 28.816 2.841 -59.764 1.00 95.88 225 THR A N 1
ATOM 1799 C CA . THR A 1 225 ? 28.933 3.704 -60.949 1.00 95.88 225 THR A CA 1
ATOM 1800 C C . THR A 1 225 ? 30.391 4.071 -61.243 1.00 95.88 225 THR A C 1
ATOM 1802 O O . THR A 1 225 ? 30.810 4.032 -62.399 1.00 95.88 225 THR A O 1
ATOM 1805 N N . GLN A 1 226 ? 31.186 4.389 -60.217 1.00 95.19 226 GLN A N 1
ATOM 1806 C CA . GLN A 1 226 ? 32.619 4.667 -60.363 1.00 95.19 226 GLN A CA 1
ATOM 1807 C C . GLN A 1 226 ? 33.412 3.430 -60.796 1.00 95.19 226 GLN A C 1
ATOM 1809 O O . GLN A 1 226 ? 34.215 3.527 -61.718 1.00 95.19 226 GLN A O 1
ATOM 1814 N N . SER A 1 227 ? 33.141 2.267 -60.199 1.00 93.88 227 SER A N 1
ATOM 1815 C CA . SER A 1 227 ? 33.764 0.992 -60.564 1.00 93.88 227 SER A CA 1
ATOM 1816 C C . SER A 1 227 ? 33.493 0.638 -62.028 1.00 93.88 227 SER A C 1
ATOM 1818 O O . SER A 1 227 ? 34.433 0.348 -62.759 1.00 93.88 227 SER A O 1
ATOM 1820 N N . ARG A 1 228 ? 32.250 0.791 -62.513 1.00 91.06 228 ARG A N 1
ATOM 1821 C CA . ARG A 1 228 ? 31.930 0.610 -63.943 1.00 91.06 228 ARG A CA 1
ATOM 1822 C C . ARG A 1 228 ? 32.737 1.537 -64.854 1.00 91.06 228 ARG A C 1
ATOM 1824 O O . ARG A 1 228 ? 33.211 1.092 -65.892 1.00 91.06 228 ARG A O 1
ATOM 1831 N N . ARG A 1 229 ? 32.920 2.808 -64.472 1.00 88.69 229 ARG A N 1
ATOM 1832 C CA . ARG A 1 229 ? 33.758 3.757 -65.234 1.00 88.69 229 ARG A CA 1
ATOM 1833 C C . ARG A 1 229 ? 35.232 3.361 -65.220 1.00 88.69 229 ARG A C 1
ATOM 1835 O O . ARG A 1 229 ? 35.899 3.519 -66.233 1.00 88.69 229 ARG A O 1
ATOM 1842 N N . PHE A 1 230 ? 35.729 2.865 -64.090 1.00 88.06 230 PHE A N 1
ATOM 1843 C CA . PHE A 1 230 ? 37.108 2.408 -63.965 1.00 88.06 230 PHE A CA 1
ATOM 1844 C C . PHE A 1 230 ? 37.359 1.162 -64.817 1.00 88.06 230 PHE A C 1
ATOM 1846 O O . PHE A 1 230 ? 38.263 1.185 -65.640 1.00 88.06 230 PHE A O 1
ATOM 1853 N N . VAL A 1 231 ? 36.504 0.139 -64.707 1.00 84.06 231 VAL A N 1
ATOM 1854 C CA . VAL A 1 231 ? 36.590 -1.093 -65.510 1.00 84.06 231 VAL A CA 1
ATOM 1855 C C . VAL A 1 231 ? 36.484 -0.793 -67.005 1.00 84.06 231 VAL A C 1
ATOM 1857 O O . VAL A 1 231 ? 37.260 -1.326 -67.786 1.00 84.06 231 VAL A O 1
ATOM 1860 N N . ALA A 1 232 ? 35.583 0.103 -67.419 1.00 78.94 232 ALA A N 1
ATOM 1861 C CA . ALA A 1 232 ? 35.495 0.519 -68.820 1.00 78.94 232 ALA A CA 1
ATOM 1862 C C . ALA A 1 232 ? 36.773 1.221 -69.316 1.00 78.94 232 ALA A C 1
ATOM 1864 O O . ALA A 1 232 ? 37.105 1.115 -70.491 1.00 78.94 232 ALA A O 1
ATOM 1865 N N . ARG A 1 233 ? 37.495 1.920 -68.429 1.00 80.69 233 ARG A N 1
ATOM 1866 C CA . ARG A 1 233 ? 38.758 2.593 -68.753 1.00 80.69 233 ARG A CA 1
ATOM 1867 C C . ARG A 1 233 ? 39.938 1.621 -68.788 1.00 80.69 233 ARG A C 1
ATOM 1869 O O . ARG A 1 233 ? 40.797 1.761 -69.645 1.00 80.69 233 ARG A O 1
ATOM 1876 N N . THR A 1 234 ? 39.983 0.642 -67.887 1.00 70.25 234 THR A N 1
ATOM 1877 C CA . THR A 1 234 ? 41.069 -0.350 -67.833 1.00 70.25 234 THR A CA 1
ATOM 1878 C C . THR A 1 234 ? 40.909 -1.475 -68.852 1.00 70.25 234 THR A C 1
ATOM 1880 O O . THR A 1 234 ? 41.910 -2.012 -69.311 1.00 70.25 234 THR A O 1
ATOM 1883 N N . ALA A 1 235 ? 39.683 -1.792 -69.281 1.00 62.44 235 ALA A N 1
ATOM 1884 C CA . ALA A 1 235 ? 39.428 -2.755 -70.356 1.00 62.44 235 ALA A CA 1
ATOM 1885 C C . ALA A 1 235 ? 39.936 -2.289 -71.736 1.00 62.44 235 ALA A C 1
ATOM 1887 O O . ALA A 1 235 ? 39.906 -3.069 -72.684 1.00 62.44 235 ALA A O 1
ATOM 1888 N N . GLN A 1 236 ? 40.395 -1.038 -71.868 1.00 53.81 236 GLN A N 1
ATOM 1889 C CA . GLN A 1 236 ? 40.832 -0.479 -73.144 1.00 53.81 236 GLN A CA 1
ATOM 1890 C C . GLN A 1 236 ? 42.338 -0.641 -73.428 1.00 53.81 236 GLN A C 1
ATOM 1892 O O . GLN A 1 236 ? 42.742 -0.325 -74.542 1.00 53.81 236 GLN A O 1
ATOM 1897 N N . GLU A 1 237 ? 43.176 -1.140 -72.504 1.00 51.78 237 GLU A N 1
ATOM 1898 C CA . GLU A 1 237 ? 44.637 -0.999 -72.702 1.00 51.78 237 GLU A CA 1
ATOM 1899 C C . GLU A 1 237 ? 45.570 -2.119 -72.215 1.00 51.78 237 GLU A C 1
ATOM 1901 O O . GLU A 1 237 ? 46.781 -1.940 -72.268 1.00 51.78 237 GLU A O 1
ATOM 1906 N N . PHE A 1 238 ? 45.081 -3.302 -71.835 1.00 47.62 238 PHE A N 1
ATOM 1907 C CA . PHE A 1 238 ? 45.988 -4.429 -71.573 1.00 47.62 238 PHE A CA 1
ATOM 1908 C C . PHE A 1 238 ? 45.496 -5.716 -72.236 1.00 47.62 238 PHE A C 1
ATOM 1910 O O . PHE A 1 238 ? 44.713 -6.473 -71.664 1.00 47.62 238 PHE A O 1
ATOM 1917 N N . GLN A 1 239 ? 45.999 -5.984 -73.446 1.00 50.03 239 GLN A N 1
ATOM 1918 C CA . GLN A 1 239 ? 46.217 -7.362 -73.885 1.00 50.03 239 GLN A CA 1
ATOM 1919 C C . GLN A 1 239 ? 47.350 -7.917 -73.014 1.00 50.03 239 GLN A C 1
ATOM 1921 O O . GLN A 1 239 ? 48.522 -7.791 -73.354 1.00 50.03 239 GLN A O 1
ATOM 1926 N N . LEU A 1 240 ? 47.003 -8.435 -71.835 1.00 49.56 240 LEU A N 1
ATOM 1927 C CA . LEU A 1 240 ? 47.925 -9.258 -71.063 1.00 49.56 240 LEU A CA 1
ATOM 1928 C C . LEU A 1 240 ? 48.090 -10.574 -71.826 1.00 49.56 240 LEU A C 1
ATOM 1930 O O . LEU A 1 240 ? 47.198 -11.419 -71.808 1.00 49.56 240 LEU A O 1
ATOM 1934 N N . GLU A 1 241 ? 49.216 -10.710 -72.525 1.00 52.94 241 GLU A N 1
ATOM 1935 C CA . GLU A 1 241 ? 49.765 -12.021 -72.862 1.00 52.94 241 GLU A CA 1
ATOM 1936 C C . GLU A 1 241 ? 49.869 -12.832 -71.567 1.00 52.94 241 GLU A C 1
ATOM 1938 O O . GLU A 1 241 ? 50.351 -12.319 -70.556 1.00 52.94 241 GLU A O 1
ATOM 1943 N N . GLU A 1 242 ? 49.368 -14.068 -71.583 1.00 47.81 242 GLU A N 1
ATOM 1944 C CA . GLU A 1 242 ? 49.480 -15.001 -70.463 1.00 47.81 242 GLU A CA 1
ATOM 1945 C C . GLU A 1 242 ? 50.960 -15.124 -70.061 1.00 47.81 242 GLU A C 1
ATOM 1947 O O . GLU A 1 242 ? 51.759 -15.634 -70.855 1.00 47.81 242 GLU A O 1
ATOM 1952 N N . PRO A 1 243 ? 51.369 -14.668 -68.859 1.00 51.47 243 PRO A N 1
ATOM 1953 C CA . PRO A 1 243 ? 52.731 -14.873 -68.407 1.00 51.47 243 PRO A CA 1
ATOM 1954 C C . PRO A 1 243 ? 52.881 -16.352 -68.054 1.00 51.47 243 PRO A C 1
ATOM 1956 O O . PRO A 1 243 ? 52.541 -16.811 -66.965 1.00 51.47 243 PRO A O 1
ATOM 1959 N N . VAL A 1 244 ? 53.376 -17.121 -69.018 1.00 56.31 244 VAL A N 1
ATOM 1960 C CA . VAL A 1 244 ? 53.897 -18.462 -68.782 1.00 56.31 244 VAL A CA 1
ATOM 1961 C C . VAL A 1 244 ? 55.114 -18.300 -67.864 1.00 56.31 244 VAL A C 1
ATOM 1963 O O . VAL A 1 244 ? 56.139 -17.770 -68.289 1.00 56.31 244 VAL A O 1
ATOM 1966 N N . ASN A 1 245 ? 54.984 -18.771 -66.620 1.00 59.75 245 ASN A N 1
ATOM 1967 C CA . ASN A 1 245 ? 55.985 -18.767 -65.539 1.00 59.75 245 ASN A CA 1
ATOM 1968 C C . ASN A 1 245 ? 56.104 -17.451 -64.754 1.00 59.75 245 ASN A C 1
ATOM 1970 O O . ASN A 1 245 ? 57.128 -16.771 -64.822 1.00 59.75 245 ASN A O 1
ATOM 1974 N N . ASP A 1 246 ? 55.083 -17.124 -63.960 1.00 59.91 246 ASP A N 1
ATOM 1975 C CA . ASP A 1 246 ? 55.181 -16.067 -62.952 1.00 59.91 246 ASP A CA 1
ATOM 1976 C C . ASP A 1 246 ? 55.709 -16.660 -61.621 1.00 59.91 246 ASP A C 1
ATOM 1978 O O . ASP A 1 246 ? 54.987 -17.413 -60.958 1.00 59.91 246 ASP A O 1
ATOM 1982 N N . PRO A 1 247 ? 56.951 -16.357 -61.189 1.00 64.44 247 PRO A N 1
ATOM 1983 C CA . PRO A 1 247 ? 57.574 -16.955 -59.998 1.00 64.44 247 PRO A CA 1
ATOM 1984 C C . PRO A 1 247 ? 56.812 -16.679 -58.693 1.00 64.44 247 PRO A C 1
ATOM 1986 O O . PRO A 1 247 ? 57.024 -17.346 -57.681 1.00 64.44 247 PRO A O 1
ATOM 1989 N N . LEU A 1 248 ? 55.926 -15.679 -58.700 1.00 60.25 248 LEU A N 1
ATOM 1990 C CA . LEU A 1 248 ? 55.059 -15.342 -57.574 1.00 60.25 248 LEU A CA 1
ATOM 1991 C C . LEU A 1 248 ? 53.921 -16.351 -57.381 1.00 60.25 248 LEU A C 1
ATOM 1993 O O . LEU A 1 248 ? 53.544 -16.608 -56.237 1.00 60.25 248 LEU A O 1
ATOM 1997 N N . LEU A 1 249 ? 53.404 -16.951 -58.460 1.00 60.00 249 LEU A N 1
ATOM 1998 C CA . LEU A 1 249 ? 52.445 -18.054 -58.357 1.00 60.00 249 LEU A CA 1
ATOM 1999 C C . LEU A 1 249 ? 53.122 -19.319 -57.824 1.00 60.00 249 LEU A C 1
ATOM 2001 O O . LEU A 1 249 ? 52.542 -19.996 -56.976 1.00 60.00 249 LEU A O 1
ATOM 2005 N N . ASP A 1 250 ? 54.369 -19.578 -58.222 1.00 67.50 250 ASP A N 1
ATOM 2006 C CA . ASP A 1 250 ? 55.159 -20.676 -57.657 1.00 67.50 250 ASP A CA 1
ATOM 2007 C C . ASP A 1 250 ? 55.441 -20.452 -56.167 1.00 67.50 250 ASP A C 1
ATOM 2009 O O . ASP A 1 250 ? 55.245 -21.367 -55.368 1.00 67.50 250 ASP A O 1
ATOM 2013 N N . ALA A 1 251 ? 55.803 -19.229 -55.758 1.00 66.44 251 ALA A N 1
ATOM 2014 C CA . ALA A 1 251 ? 56.027 -18.889 -54.352 1.00 66.44 251 ALA A CA 1
ATOM 2015 C C . ALA A 1 251 ? 54.749 -18.988 -53.498 1.00 66.44 251 ALA A C 1
ATOM 2017 O O . ALA A 1 251 ? 54.815 -19.434 -52.351 1.00 66.44 251 ALA A O 1
ATOM 2018 N N . LEU A 1 252 ? 53.586 -18.614 -54.045 1.00 62.00 252 LEU A N 1
ATOM 2019 C CA . LEU A 1 252 ? 52.293 -18.785 -53.374 1.00 62.00 252 LEU A CA 1
ATOM 2020 C C . LEU A 1 252 ? 51.885 -20.259 -53.285 1.00 62.00 252 LEU A C 1
ATOM 2022 O O . LEU A 1 252 ? 51.422 -20.675 -52.226 1.00 62.00 252 LEU A O 1
ATOM 2026 N N . SER A 1 253 ? 52.134 -21.059 -54.328 1.00 65.75 253 SER A N 1
ATOM 2027 C CA . SER A 1 253 ? 51.920 -22.512 -54.272 1.00 65.75 253 SER A CA 1
ATOM 2028 C C . SER A 1 253 ? 52.828 -23.170 -53.226 1.00 65.75 253 SER A C 1
ATOM 2030 O O . SER A 1 253 ? 52.386 -24.030 -52.470 1.00 65.75 253 SER A O 1
ATOM 2032 N N . PHE A 1 254 ? 54.072 -22.696 -53.094 1.00 67.75 254 PHE A N 1
ATOM 2033 C CA . PHE A 1 254 ? 55.027 -23.180 -52.100 1.00 67.75 254 PHE A CA 1
ATOM 2034 C C . PHE A 1 254 ? 54.580 -22.835 -50.669 1.00 67.75 254 PHE A C 1
ATOM 2036 O O . PHE A 1 254 ? 54.688 -23.656 -49.758 1.00 67.75 254 PHE A O 1
ATOM 2043 N N . LEU A 1 255 ? 54.011 -21.641 -50.471 1.00 61.34 255 LEU A N 1
ATOM 2044 C CA . LEU A 1 255 ? 53.424 -21.211 -49.197 1.00 61.34 255 LEU A CA 1
ATOM 2045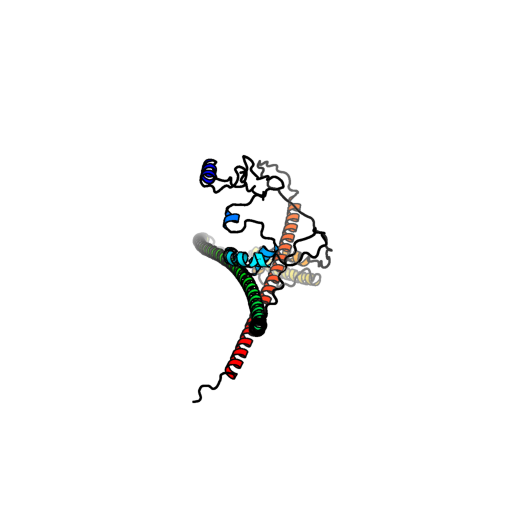 C C . LEU A 1 255 ? 52.133 -21.966 -48.853 1.00 61.34 255 LEU A C 1
ATOM 2047 O O . LEU A 1 255 ? 51.869 -22.215 -47.678 1.00 61.34 255 LEU A O 1
ATOM 2051 N N . GLU A 1 256 ? 51.340 -22.348 -49.852 1.00 69.56 256 GLU A N 1
ATOM 2052 C CA . GLU A 1 256 ? 50.130 -23.151 -49.664 1.00 69.56 256 GLU A CA 1
ATOM 2053 C C . GLU A 1 256 ? 50.471 -24.603 -49.297 1.00 69.56 256 GLU A C 1
ATOM 2055 O O . GLU A 1 256 ? 49.885 -25.155 -48.362 1.00 69.56 256 GLU A O 1
ATOM 2060 N N . VAL A 1 257 ? 51.492 -25.179 -49.942 1.00 71.50 257 VAL A N 1
ATOM 2061 C CA . VAL A 1 257 ? 52.001 -26.525 -49.638 1.00 71.50 257 VAL A CA 1
ATOM 2062 C C . VAL A 1 257 ? 52.582 -26.583 -48.220 1.00 71.50 257 VAL A C 1
ATOM 2064 O O . VAL A 1 257 ? 52.130 -27.396 -47.413 1.00 71.50 257 VAL A O 1
ATOM 2067 N N . HIS A 1 258 ? 53.489 -25.675 -47.847 1.00 71.12 258 HIS A N 1
ATOM 2068 C CA . HIS A 1 258 ? 54.107 -25.692 -46.509 1.00 71.12 258 HIS A CA 1
ATOM 2069 C C . HIS A 1 258 ? 53.237 -25.084 -45.400 1.00 71.12 258 HIS A C 1
ATOM 2071 O O . HIS A 1 258 ? 53.467 -25.328 -44.213 1.00 71.12 258 HIS A O 1
ATOM 2077 N N . GLY A 1 259 ? 52.199 -24.324 -45.753 1.00 72.94 259 GLY A N 1
ATOM 2078 C CA . GLY A 1 259 ? 51.226 -23.810 -44.792 1.00 72.94 259 GLY A CA 1
ATOM 2079 C C . GLY A 1 259 ? 50.421 -24.919 -44.112 1.00 72.94 259 GLY A C 1
ATOM 2080 O O . GLY A 1 259 ? 49.973 -24.736 -42.980 1.00 72.94 259 GLY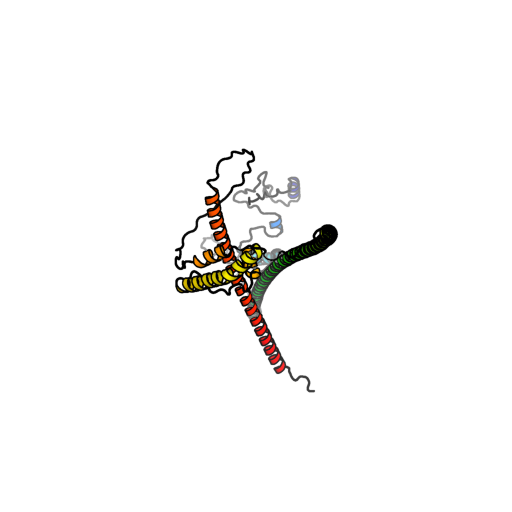 A O 1
ATOM 2081 N N . SER A 1 260 ? 50.256 -26.069 -44.772 1.00 73.75 260 SER A N 1
ATOM 2082 C CA . SER A 1 260 ? 49.586 -27.243 -44.203 1.00 73.75 260 SER A CA 1
ATOM 2083 C C . SER A 1 260 ? 50.450 -27.949 -43.148 1.00 73.75 260 SER A C 1
ATOM 2085 O O . SER A 1 260 ? 49.983 -28.163 -42.030 1.00 73.75 260 SER A O 1
ATOM 2087 N N . GLU A 1 261 ? 51.732 -28.179 -43.444 1.00 77.25 261 GLU A N 1
ATOM 2088 C CA . GLU A 1 261 ? 52.710 -28.757 -42.508 1.00 77.25 261 GLU A CA 1
ATOM 2089 C C . GLU A 1 261 ? 52.911 -27.871 -41.269 1.00 77.25 261 GLU A C 1
ATOM 2091 O O . GLU A 1 261 ? 52.991 -28.365 -40.143 1.00 77.25 261 GLU A O 1
ATOM 2096 N N . ALA A 1 262 ? 52.930 -26.546 -41.447 1.00 72.75 262 ALA A N 1
ATOM 2097 C CA . ALA A 1 262 ? 53.022 -25.606 -40.333 1.00 72.75 262 ALA A CA 1
ATOM 2098 C C . ALA A 1 262 ? 51.790 -25.660 -39.411 1.00 72.75 262 ALA A C 1
ATOM 2100 O O . ALA A 1 262 ? 51.940 -25.596 -38.189 1.00 72.75 262 ALA A O 1
ATOM 2101 N N . ARG A 1 263 ? 50.576 -25.801 -39.967 1.00 76.50 263 ARG A N 1
ATOM 2102 C CA . ARG A 1 263 ? 49.348 -25.958 -39.165 1.00 76.50 263 ARG A CA 1
ATOM 2103 C C . ARG A 1 263 ? 49.359 -27.273 -38.395 1.00 76.50 263 ARG A C 1
ATOM 2105 O O . ARG A 1 263 ? 49.104 -27.262 -37.195 1.00 76.50 263 ARG A O 1
ATOM 2112 N N . GLU A 1 264 ? 49.749 -28.366 -39.046 1.00 82.69 264 GLU A N 1
ATOM 2113 C CA . GLU A 1 264 ? 49.843 -29.673 -38.394 1.00 82.69 264 GLU A CA 1
ATOM 2114 C C . GLU A 1 264 ? 50.871 -29.667 -37.249 1.00 82.69 264 GLU A C 1
ATOM 2116 O O . GLU A 1 264 ? 50.592 -30.164 -36.157 1.00 82.69 264 GLU A O 1
ATOM 2121 N N . GLY A 1 265 ? 52.029 -29.028 -37.445 1.00 82.31 265 GLY A N 1
ATOM 2122 C CA . GLY A 1 265 ? 53.035 -28.868 -36.393 1.00 82.31 265 GLY A CA 1
ATOM 2123 C C . GLY A 1 265 ? 52.532 -28.062 -35.189 1.00 82.31 265 GLY A C 1
ATOM 2124 O O . GLY A 1 265 ? 52.808 -28.424 -34.041 1.00 82.31 265 GLY A O 1
ATOM 2125 N N . ILE A 1 266 ? 51.757 -26.998 -35.427 1.00 77.38 266 ILE A N 1
ATOM 2126 C CA . ILE A 1 266 ? 51.138 -26.194 -34.361 1.00 77.38 266 ILE A CA 1
ATOM 2127 C C . ILE A 1 266 ? 50.100 -27.021 -33.591 1.00 77.38 266 ILE A C 1
ATOM 2129 O O . ILE A 1 266 ? 50.098 -26.992 -32.357 1.00 77.38 266 ILE A O 1
ATOM 2133 N N . ASP A 1 267 ? 49.273 -27.803 -34.284 1.00 78.62 267 ASP A N 1
ATOM 2134 C CA . ASP A 1 267 ? 48.253 -28.648 -33.657 1.00 78.62 267 ASP A CA 1
ATOM 2135 C C . ASP A 1 267 ? 48.879 -29.770 -32.815 1.00 78.62 267 ASP A C 1
ATOM 2137 O O . ASP A 1 267 ? 48.467 -30.007 -31.673 1.00 78.62 267 ASP A O 1
ATOM 2141 N N . GLN A 1 268 ? 49.941 -30.413 -33.315 1.00 86.19 268 GLN A N 1
ATOM 2142 C CA . GLN A 1 268 ? 50.692 -31.425 -32.565 1.00 86.19 268 GLN A CA 1
ATOM 2143 C C . GLN A 1 268 ? 51.372 -30.831 -31.320 1.00 86.19 268 GLN A C 1
ATOM 2145 O O . GLN A 1 268 ? 51.296 -31.413 -30.231 1.00 86.19 268 GLN A O 1
ATOM 2150 N N . ALA A 1 269 ? 51.989 -29.650 -31.439 1.00 79.94 269 ALA A N 1
ATOM 2151 C CA . ALA A 1 269 ? 52.599 -28.951 -30.308 1.00 79.94 269 ALA A CA 1
ATOM 2152 C C . ALA A 1 269 ? 51.552 -28.561 -29.251 1.00 79.94 269 ALA A C 1
ATOM 2154 O O . ALA A 1 269 ? 51.768 -28.757 -28.050 1.00 79.94 269 ALA A O 1
ATOM 2155 N N . LYS A 1 270 ? 50.384 -28.078 -29.685 1.00 76.88 270 LYS A N 1
ATOM 2156 C CA . LYS A 1 270 ? 49.253 -27.745 -28.812 1.00 76.88 270 LYS A CA 1
ATOM 2157 C C . LYS A 1 270 ? 48.703 -28.977 -28.094 1.00 76.88 270 LYS A C 1
ATOM 2159 O O . LYS A 1 270 ? 48.440 -28.909 -26.890 1.00 76.88 270 LYS A O 1
ATOM 2164 N N . ALA A 1 271 ? 48.591 -30.116 -28.779 1.00 81.31 271 ALA A N 1
ATOM 2165 C CA . ALA A 1 271 ? 48.191 -31.382 -28.167 1.00 81.31 271 ALA A CA 1
ATOM 2166 C C . ALA A 1 271 ? 49.203 -31.853 -27.105 1.00 81.31 271 ALA A C 1
ATOM 2168 O O . ALA A 1 271 ? 48.808 -32.296 -26.023 1.00 81.31 271 ALA A O 1
ATOM 2169 N N . GLY A 1 272 ? 50.506 -31.710 -27.371 1.00 85.06 272 GLY A N 1
ATOM 2170 C CA . GLY A 1 272 ? 51.570 -32.006 -26.407 1.00 85.06 272 GLY A CA 1
ATOM 2171 C C . GLY A 1 272 ? 51.526 -31.101 -25.171 1.00 85.06 272 GLY A C 1
ATOM 2172 O O . GLY A 1 272 ? 51.543 -31.589 -24.039 1.00 85.06 272 GLY A O 1
ATOM 2173 N N . LEU A 1 273 ? 51.386 -29.788 -25.373 1.00 78.38 273 LEU A N 1
ATOM 2174 C CA . LEU A 1 273 ? 51.274 -28.806 -24.290 1.00 78.38 273 LEU A CA 1
ATOM 2175 C C . LEU A 1 273 ? 50.007 -29.003 -23.451 1.00 78.38 273 LEU A C 1
ATOM 2177 O O . LEU A 1 273 ? 50.065 -28.902 -22.227 1.00 78.38 273 LEU A O 1
ATOM 2181 N N . SER A 1 274 ? 48.889 -29.369 -24.079 1.00 77.69 274 SER A N 1
ATOM 2182 C CA . SER A 1 274 ? 47.634 -29.666 -23.378 1.00 77.69 274 SER A CA 1
ATOM 2183 C C . SER A 1 274 ? 47.732 -30.919 -22.497 1.00 77.69 274 SER A C 1
ATOM 2185 O O . SER A 1 274 ? 47.062 -30.995 -21.468 1.00 77.69 274 SER A O 1
ATOM 2187 N N . ARG A 1 275 ? 48.588 -31.892 -22.852 1.00 80.50 275 ARG A N 1
ATOM 2188 C CA . ARG A 1 275 ? 48.885 -33.060 -21.998 1.00 80.50 275 ARG A CA 1
ATOM 2189 C C . ARG A 1 275 ? 49.757 -32.698 -20.798 1.00 80.50 275 ARG A C 1
ATOM 2191 O O . ARG A 1 275 ? 49.535 -33.232 -19.716 1.00 80.50 275 ARG A O 1
ATOM 2198 N N . LEU A 1 276 ? 50.741 -31.820 -20.988 1.00 80.44 276 LEU A N 1
ATOM 2199 C CA . LEU A 1 276 ? 51.670 -31.407 -19.930 1.00 80.44 276 LEU A CA 1
ATOM 2200 C C . LEU A 1 276 ? 51.040 -30.408 -18.951 1.00 80.44 276 LEU A C 1
ATOM 2202 O O . LEU A 1 276 ? 51.347 -30.440 -17.762 1.00 80.44 276 LEU A O 1
ATOM 2206 N N . PHE A 1 277 ? 50.134 -29.553 -19.431 1.00 79.62 277 PHE A N 1
ATOM 2207 C CA . PHE A 1 277 ? 49.523 -28.481 -18.645 1.00 79.62 277 PHE A CA 1
ATOM 2208 C C . PHE A 1 277 ? 47.992 -28.464 -18.800 1.00 79.62 277 PHE A C 1
ATOM 2210 O O . PHE A 1 277 ? 47.432 -27.521 -19.366 1.00 79.62 277 PHE A O 1
ATOM 2217 N N . PRO A 1 278 ? 47.276 -29.470 -18.261 1.00 72.38 278 PRO A N 1
ATOM 2218 C CA . PRO A 1 278 ? 45.829 -29.620 -18.453 1.00 72.38 278 PRO A CA 1
ATOM 2219 C C . PRO A 1 278 ? 44.987 -28.477 -17.860 1.00 72.38 278 PRO A C 1
ATOM 2221 O O . PRO A 1 278 ? 43.820 -28.333 -18.212 1.00 72.38 278 PRO A O 1
ATOM 2224 N N . TYR A 1 279 ? 45.566 -27.655 -16.980 1.00 68.62 279 TYR A N 1
ATOM 2225 C CA . TYR A 1 279 ? 44.901 -26.503 -16.362 1.00 68.62 279 TYR A CA 1
ATOM 2226 C C . TYR A 1 279 ? 45.125 -25.179 -17.111 1.00 68.62 279 TYR A C 1
ATOM 2228 O O . TYR A 1 279 ? 44.408 -24.217 -16.849 1.00 68.62 279 TYR A O 1
ATOM 2236 N N . PHE A 1 280 ? 46.095 -25.111 -18.032 1.00 65.94 280 PHE A N 1
ATOM 2237 C CA . PHE A 1 280 ? 46.402 -23.883 -18.782 1.00 65.94 280 PHE A CA 1
ATOM 2238 C C . PHE A 1 280 ? 45.582 -23.735 -20.069 1.00 65.94 280 PHE A C 1
ATOM 2240 O O . PHE A 1 280 ? 45.383 -22.614 -20.533 1.00 65.94 280 PHE A O 1
ATOM 2247 N N . PHE A 1 281 ? 45.072 -24.836 -20.625 1.00 64.88 281 PHE A N 1
ATOM 2248 C CA . PHE A 1 281 ? 44.256 -24.837 -21.839 1.00 64.88 281 PHE A CA 1
ATOM 2249 C C . PHE A 1 281 ? 42.837 -25.323 -21.499 1.00 64.88 281 PHE A C 1
ATOM 2251 O O . PHE A 1 281 ? 42.613 -26.530 -21.387 1.00 64.88 281 PHE A O 1
ATOM 2258 N N . PRO A 1 282 ? 41.869 -24.415 -21.264 1.00 57.97 282 PRO A N 1
ATOM 2259 C CA . PRO A 1 282 ? 40.506 -24.807 -20.926 1.00 57.97 282 PRO A CA 1
ATOM 2260 C C . PRO A 1 282 ? 39.862 -25.582 -22.083 1.00 57.97 282 PRO A C 1
ATOM 2262 O O . PRO A 1 282 ? 39.965 -25.182 -23.240 1.00 57.97 282 PRO A O 1
ATOM 2265 N N . LYS A 1 283 ? 39.153 -26.672 -21.761 1.00 61.41 283 LYS A N 1
ATOM 2266 C CA . LYS A 1 283 ? 38.451 -27.564 -22.706 1.00 61.41 283 LYS A CA 1
ATOM 2267 C C . LYS A 1 283 ? 37.182 -26.933 -23.305 1.00 61.41 283 LYS A C 1
ATOM 2269 O O . LYS A 1 283 ? 36.120 -27.551 -23.278 1.00 61.41 283 LYS A O 1
ATOM 2274 N N . LYS A 1 284 ? 37.241 -25.683 -23.760 1.00 62.22 284 LYS A N 1
ATOM 2275 C CA . LYS A 1 284 ? 36.141 -25.102 -24.540 1.00 62.22 284 LYS A CA 1
ATOM 2276 C C . LYS A 1 284 ? 36.277 -25.535 -25.997 1.00 62.22 284 LYS A C 1
ATOM 2278 O O . LYS A 1 284 ? 37.392 -25.674 -26.491 1.00 62.22 284 LYS A O 1
ATOM 2283 N N . GLU A 1 285 ? 35.140 -25.765 -26.645 1.00 66.00 285 GLU A N 1
ATOM 2284 C CA . GLU A 1 285 ? 35.063 -26.084 -28.071 1.00 66.00 285 GLU A CA 1
ATOM 2285 C C . GLU A 1 285 ? 35.750 -24.979 -28.879 1.00 66.00 285 GLU A C 1
ATOM 2287 O O . GLU A 1 285 ? 35.474 -23.790 -28.689 1.00 66.00 285 GLU A O 1
ATOM 2292 N N . GLU A 1 286 ? 36.702 -25.366 -29.728 1.00 61.25 286 GLU A N 1
ATOM 2293 C CA . GLU A 1 286 ? 37.408 -24.416 -30.578 1.00 61.25 286 GLU A CA 1
ATOM 2294 C C . GLU A 1 286 ? 36.437 -23.810 -31.599 1.00 61.25 286 GLU A C 1
ATOM 2296 O O . GLU A 1 286 ? 35.592 -24.529 -32.141 1.00 61.25 286 GLU A O 1
ATOM 2301 N N . PRO A 1 287 ? 36.531 -22.498 -31.878 1.00 64.75 287 PRO A N 1
ATOM 2302 C CA . PRO A 1 287 ? 35.714 -21.876 -32.906 1.00 64.75 287 PRO A CA 1
ATOM 2303 C C . PRO A 1 287 ? 35.998 -22.549 -34.253 1.00 64.75 287 PRO A C 1
ATOM 2305 O O . PRO A 1 287 ? 37.099 -22.443 -34.791 1.00 64.75 287 PRO A O 1
ATOM 2308 N N . ALA A 1 288 ? 34.993 -23.233 -34.801 1.00 63.28 288 ALA A N 1
ATOM 2309 C CA . ALA A 1 288 ? 35.113 -24.005 -36.039 1.00 63.28 288 ALA A CA 1
ATOM 2310 C C . ALA A 1 288 ? 35.401 -23.133 -37.274 1.00 63.28 288 ALA A C 1
ATOM 2312 O O . ALA A 1 288 ? 35.775 -23.646 -38.328 1.00 63.28 288 ALA A O 1
ATOM 2313 N N . THR A 1 289 ? 35.231 -21.812 -37.163 1.00 69.88 289 THR A N 1
ATOM 2314 C CA . THR A 1 289 ? 35.518 -20.866 -38.238 1.00 69.88 289 THR A CA 1
ATOM 2315 C C . THR A 1 289 ? 36.325 -19.666 -37.745 1.00 69.88 289 THR A C 1
ATOM 2317 O O . THR A 1 289 ? 36.187 -19.203 -36.611 1.00 69.88 289 THR A O 1
ATOM 2320 N N . PHE A 1 290 ? 37.139 -19.095 -38.638 1.00 51.66 290 PHE A N 1
ATOM 2321 C CA . PHE A 1 290 ? 37.921 -17.879 -38.369 1.00 51.66 290 PHE A CA 1
ATOM 2322 C C . PHE A 1 290 ? 37.037 -16.682 -37.959 1.00 51.66 290 PHE A C 1
ATOM 2324 O O . PHE A 1 290 ? 37.475 -15.774 -37.255 1.00 51.66 290 PHE A O 1
ATOM 2331 N N . LEU A 1 291 ? 35.764 -16.701 -38.362 1.00 59.31 291 LEU A N 1
ATOM 2332 C CA . LEU A 1 291 ? 34.770 -15.677 -38.051 1.00 59.31 291 LEU A CA 1
ATOM 2333 C C . LEU A 1 291 ? 34.309 -15.750 -36.586 1.00 59.31 291 LEU A C 1
ATOM 2335 O O . LEU A 1 291 ? 34.087 -14.713 -35.961 1.00 59.31 291 LEU A O 1
ATOM 2339 N N . ASP A 1 292 ? 34.234 -16.952 -36.015 1.00 60.84 292 ASP A N 1
ATOM 2340 C CA . ASP A 1 292 ? 33.923 -17.161 -34.597 1.00 60.84 292 ASP A CA 1
ATOM 2341 C C . ASP A 1 292 ? 35.113 -16.789 -33.704 1.00 60.84 292 ASP A C 1
ATOM 2343 O O . ASP A 1 292 ? 34.937 -16.184 -32.643 1.00 60.84 292 ASP A O 1
ATOM 2347 N N . LEU A 1 293 ? 36.337 -17.031 -34.188 1.00 62.56 293 LEU A N 1
ATOM 2348 C CA . LEU A 1 293 ? 37.556 -16.538 -33.551 1.00 62.56 293 LEU A CA 1
ATOM 2349 C C . LEU A 1 293 ? 37.591 -15.000 -33.548 1.00 62.56 293 LEU A C 1
ATOM 2351 O O . LEU A 1 293 ? 37.791 -14.392 -32.498 1.00 62.56 293 LEU A O 1
ATOM 2355 N N . ALA A 1 294 ? 37.317 -14.349 -34.682 1.00 61.47 294 ALA A N 1
ATOM 2356 C CA . ALA A 1 294 ? 37.287 -12.888 -34.775 1.00 61.47 294 ALA A CA 1
ATOM 2357 C C . ALA A 1 294 ? 36.199 -12.253 -33.886 1.00 61.47 294 ALA A C 1
ATOM 2359 O O . ALA A 1 294 ? 36.413 -11.187 -33.308 1.00 61.47 294 ALA A O 1
ATOM 2360 N N . LYS A 1 295 ? 35.047 -12.916 -33.713 1.00 65.69 295 LYS A N 1
ATOM 2361 C CA . LYS A 1 295 ? 34.009 -12.482 -32.760 1.00 65.69 295 LYS A CA 1
ATOM 2362 C C . LYS A 1 295 ? 34.483 -12.547 -31.306 1.00 65.69 295 LYS A C 1
ATOM 2364 O O . LYS A 1 295 ? 34.133 -11.658 -30.536 1.00 65.69 295 LYS A O 1
ATOM 2369 N N . SER A 1 296 ? 35.307 -13.535 -30.944 1.00 58.59 296 SER A N 1
ATOM 2370 C CA . SER A 1 296 ? 35.856 -13.664 -29.583 1.00 58.59 296 SER A CA 1
ATOM 2371 C C . SER A 1 296 ? 36.839 -12.547 -29.205 1.00 58.59 296 SER A C 1
ATOM 2373 O O . SER A 1 296 ? 36.934 -12.194 -28.035 1.00 58.59 296 SER A O 1
ATOM 2375 N N . PHE A 1 297 ? 37.507 -11.933 -30.189 1.00 55.81 297 PHE A N 1
ATOM 2376 C CA . PHE A 1 297 ? 38.378 -10.771 -29.971 1.00 55.81 297 PHE A CA 1
ATOM 2377 C C . PHE A 1 297 ? 37.623 -9.434 -29.931 1.00 55.81 297 PHE A C 1
ATOM 2379 O O . PHE A 1 297 ? 38.155 -8.453 -29.420 1.00 55.81 297 PHE A O 1
ATOM 2386 N N . ASN A 1 298 ? 36.391 -9.389 -30.448 1.00 55.38 298 ASN A N 1
ATOM 2387 C CA . ASN A 1 298 ? 35.575 -8.173 -30.520 1.00 55.38 298 ASN A CA 1
ATOM 2388 C C . ASN A 1 298 ? 34.522 -8.065 -29.402 1.00 55.38 298 ASN A C 1
ATOM 2390 O O . ASN A 1 298 ? 33.831 -7.048 -29.321 1.00 55.38 298 ASN A O 1
ATOM 2394 N N . SER A 1 299 ? 34.362 -9.075 -28.537 1.00 54.75 299 SER A N 1
ATOM 2395 C CA . SER A 1 299 ? 33.488 -8.941 -27.368 1.00 54.75 299 SER A CA 1
ATOM 2396 C C . SER A 1 299 ? 34.156 -8.038 -26.330 1.00 54.75 299 SER A C 1
ATOM 2398 O O . SER A 1 299 ? 35.246 -8.348 -25.862 1.00 54.75 299 SER A O 1
ATOM 2400 N N . ALA A 1 300 ? 33.492 -6.945 -25.944 1.00 51.50 300 ALA A N 1
ATOM 2401 C CA . ALA A 1 300 ? 34.002 -5.923 -25.018 1.00 51.50 300 ALA A CA 1
ATOM 2402 C C . ALA A 1 300 ? 34.345 -6.429 -23.597 1.00 51.50 300 ALA A C 1
ATOM 2404 O O . ALA A 1 300 ? 34.869 -5.676 -22.778 1.00 51.50 300 ALA A O 1
ATOM 2405 N N . GLU A 1 301 ? 34.065 -7.696 -23.294 1.00 60.44 301 GLU A N 1
ATOM 2406 C CA . GLU A 1 301 ? 34.526 -8.360 -22.081 1.00 60.44 301 GLU A CA 1
ATOM 2407 C C . GLU A 1 301 ? 35.854 -9.067 -22.366 1.00 60.44 301 GLU A C 1
ATOM 2409 O O . GLU A 1 301 ? 35.887 -10.101 -23.033 1.00 60.44 301 GLU A O 1
ATOM 2414 N N . ASP A 1 302 ? 36.952 -8.518 -21.838 1.00 55.06 302 ASP A N 1
ATOM 2415 C CA . ASP A 1 302 ? 38.268 -9.157 -21.854 1.00 55.06 302 ASP A CA 1
ATOM 2416 C C . ASP A 1 302 ? 38.187 -10.511 -21.125 1.00 55.06 302 ASP A C 1
ATOM 2418 O O . ASP A 1 302 ? 38.194 -10.611 -19.891 1.00 55.06 302 ASP A O 1
ATOM 2422 N N . LEU A 1 303 ? 38.063 -11.577 -21.916 1.00 57.28 303 LEU A N 1
ATOM 2423 C CA . LEU A 1 303 ? 37.893 -12.948 -21.446 1.00 57.28 303 LEU A CA 1
ATOM 2424 C C . LEU A 1 303 ? 39.052 -13.364 -20.521 1.00 57.28 303 LEU A C 1
ATOM 2426 O O . LEU A 1 303 ? 38.850 -14.123 -19.570 1.00 57.28 303 LEU A O 1
ATOM 2430 N N . GLY A 1 304 ? 40.252 -12.811 -20.747 1.00 57.81 304 GLY A N 1
ATOM 2431 C CA . GLY A 1 304 ? 41.438 -13.049 -19.924 1.00 57.81 304 GLY A CA 1
ATOM 2432 C C . GLY A 1 304 ? 41.363 -12.416 -18.530 1.00 57.81 304 GLY A C 1
ATOM 2433 O O . GLY A 1 304 ? 42.035 -12.882 -17.604 1.00 57.81 304 GLY A O 1
ATOM 2434 N N . LEU A 1 305 ? 40.536 -11.386 -18.352 1.00 53.91 305 LEU A N 1
ATOM 2435 C CA . LEU A 1 305 ? 40.274 -10.726 -17.070 1.00 53.91 305 LEU A CA 1
ATOM 2436 C C . LEU A 1 305 ? 39.241 -11.504 -16.244 1.00 53.91 305 LEU A C 1
ATOM 2438 O O . LEU A 1 305 ? 39.446 -11.729 -15.049 1.00 53.91 305 LEU A O 1
ATOM 2442 N N . LYS A 1 306 ? 38.190 -12.010 -16.900 1.00 59.72 306 LYS A N 1
ATOM 2443 C CA . LYS A 1 306 ? 37.156 -12.858 -16.281 1.00 59.72 306 LYS A CA 1
ATOM 2444 C C . LYS A 1 306 ? 37.745 -14.173 -15.753 1.00 59.72 306 LYS A C 1
ATOM 2446 O O . LYS A 1 306 ? 37.500 -14.544 -14.608 1.00 59.72 306 LYS A O 1
ATOM 2451 N N . MET A 1 307 ? 38.630 -14.811 -16.529 1.00 55.84 307 MET A N 1
ATOM 2452 C CA . MET A 1 307 ? 39.307 -16.051 -16.113 1.00 55.84 307 MET A CA 1
ATOM 2453 C C . MET A 1 307 ? 40.289 -15.844 -14.945 1.00 55.84 307 MET A C 1
ATOM 2455 O O . MET A 1 307 ? 40.443 -16.726 -14.101 1.00 55.84 307 MET A O 1
ATOM 2459 N N . ARG A 1 308 ? 40.939 -14.673 -14.849 1.00 60.16 308 ARG A N 1
ATOM 2460 C CA . ARG A 1 308 ? 41.821 -14.341 -13.713 1.00 60.16 308 ARG A CA 1
ATOM 2461 C C . ARG A 1 308 ? 41.047 -14.027 -12.431 1.00 60.16 308 ARG A C 1
ATOM 2463 O O . ARG A 1 308 ? 41.549 -14.312 -11.347 1.00 60.16 308 ARG A O 1
ATOM 2470 N N . GLN A 1 309 ? 39.836 -13.480 -12.538 1.00 57.69 309 GLN A N 1
ATOM 2471 C CA . GLN A 1 309 ? 38.974 -13.215 -11.382 1.00 57.69 309 GLN A CA 1
ATOM 2472 C C . GLN A 1 309 ? 38.342 -14.484 -10.799 1.00 57.69 309 GLN A C 1
ATOM 2474 O O . GLN A 1 309 ? 38.247 -14.600 -9.578 1.00 57.69 309 GLN A O 1
ATOM 2479 N N . GLU A 1 310 ? 37.944 -15.446 -11.633 1.00 56.56 310 GLU A N 1
ATOM 2480 C CA . GLU A 1 310 ? 37.320 -16.688 -11.153 1.00 56.56 310 GLU A CA 1
ATOM 2481 C C . GLU A 1 310 ? 38.315 -17.609 -10.428 1.00 56.56 310 GLU A C 1
ATOM 2483 O O . GLU A 1 310 ? 37.959 -18.216 -9.419 1.00 56.56 310 GLU A O 1
ATOM 2488 N N . ASN A 1 311 ? 39.585 -17.627 -10.847 1.00 49.09 311 ASN A N 1
ATOM 2489 C CA . ASN A 1 311 ? 40.621 -18.465 -10.232 1.00 49.09 311 ASN A CA 1
ATOM 2490 C C . ASN A 1 311 ? 41.251 -17.881 -8.948 1.00 49.09 311 ASN A C 1
ATOM 2492 O O . ASN A 1 311 ? 42.051 -18.559 -8.309 1.00 49.09 311 ASN A O 1
ATOM 2496 N N . MET A 1 312 ? 40.896 -16.654 -8.539 1.00 50.34 312 MET A N 1
ATOM 2497 C CA . MET A 1 312 ? 41.381 -16.027 -7.292 1.00 50.34 312 MET A CA 1
ATOM 2498 C C . MET A 1 312 ? 40.364 -16.026 -6.137 1.00 50.34 312 MET A C 1
ATOM 2500 O O . MET A 1 312 ? 40.613 -15.409 -5.100 1.00 50.34 312 MET A O 1
ATOM 2504 N N . LYS A 1 313 ? 39.237 -16.740 -6.251 1.00 45.97 313 LYS A N 1
ATOM 2505 C CA . LYS A 1 313 ? 38.338 -16.985 -5.109 1.00 45.97 313 LYS A CA 1
ATOM 2506 C C . LYS A 1 313 ? 38.966 -17.999 -4.141 1.00 45.97 313 LYS A C 1
ATOM 2508 O O . LYS A 1 313 ? 38.630 -19.178 -4.140 1.00 45.97 313 LYS A O 1
ATOM 2513 N N . LEU A 1 314 ? 39.890 -17.524 -3.309 1.00 40.44 314 LEU A N 1
ATOM 2514 C CA . LEU A 1 314 ? 40.304 -18.215 -2.091 1.00 40.44 314 LEU A CA 1
ATOM 2515 C C . LEU A 1 314 ? 39.141 -18.197 -1.091 1.00 40.44 314 LEU A C 1
ATOM 2517 O O . LEU A 1 314 ? 38.573 -17.145 -0.797 1.00 40.44 314 LEU A O 1
ATOM 2521 N N . ILE A 1 315 ? 38.790 -19.385 -0.604 1.00 40.56 315 ILE A N 1
ATOM 2522 C CA . ILE A 1 315 ? 37.804 -19.628 0.450 1.00 40.56 315 ILE A CA 1
ATOM 2523 C C . ILE A 1 315 ? 38.301 -18.940 1.728 1.00 40.56 315 ILE A C 1
ATOM 2525 O O . ILE A 1 315 ? 39.287 -19.371 2.320 1.00 40.56 315 ILE A O 1
ATOM 2529 N N . PHE A 1 316 ? 37.625 -17.870 2.141 1.00 36.41 316 PHE A N 1
ATOM 2530 C CA . PHE A 1 316 ? 37.739 -17.295 3.480 1.00 36.41 316 PHE A CA 1
ATOM 2531 C C . PHE A 1 316 ? 36.401 -17.494 4.190 1.00 36.41 316 PHE A C 1
ATOM 2533 O O . PHE A 1 316 ? 35.603 -16.567 4.305 1.00 36.41 316 PHE A O 1
ATOM 2540 N N . ASP A 1 317 ? 36.167 -18.722 4.642 1.00 36.59 317 ASP A N 1
ATOM 2541 C CA . ASP A 1 317 ? 35.172 -19.004 5.669 1.00 36.59 317 ASP A CA 1
ATOM 2542 C C . ASP A 1 317 ? 35.880 -19.035 7.030 1.00 36.59 317 ASP A C 1
ATOM 2544 O O . ASP A 1 317 ? 36.975 -19.585 7.155 1.00 36.59 317 ASP A O 1
ATOM 2548 N N . ASN A 1 318 ? 35.212 -18.471 8.039 1.00 45.28 318 ASN A N 1
ATOM 2549 C CA . ASN A 1 318 ? 35.573 -18.374 9.461 1.00 45.28 318 ASN A CA 1
ATOM 2550 C C . ASN A 1 318 ? 36.408 -17.164 9.890 1.00 45.28 318 ASN A C 1
ATOM 2552 O O . ASN A 1 318 ? 37.600 -17.282 10.133 1.00 45.28 318 ASN A O 1
ATOM 2556 N N . TYR A 1 319 ? 35.723 -16.051 10.162 1.00 36.12 319 TYR A N 1
ATOM 2557 C CA . TYR A 1 319 ? 35.944 -15.292 11.399 1.00 36.12 319 TYR A CA 1
ATOM 2558 C C . TYR A 1 319 ? 34.615 -14.668 11.851 1.00 36.12 319 TYR A C 1
ATOM 2560 O O . TYR A 1 319 ? 34.103 -13.743 11.224 1.00 36.12 319 TYR A O 1
ATOM 2568 N N . SER A 1 320 ? 34.047 -15.188 12.942 1.00 47.12 320 SER A N 1
ATOM 2569 C CA . SER A 1 320 ? 33.008 -14.497 13.713 1.00 47.12 320 SER A CA 1
ATOM 2570 C C . SER A 1 320 ? 33.619 -13.296 14.439 1.00 47.12 320 SER A C 1
ATOM 2572 O O . SER A 1 320 ? 34.654 -13.472 15.087 1.00 47.12 320 SER A O 1
ATOM 2574 N N . PRO A 1 321 ? 32.979 -12.115 14.438 1.00 47.25 321 PRO A N 1
ATOM 2575 C CA . PRO A 1 321 ? 33.293 -11.078 15.406 1.00 47.25 321 PRO A CA 1
ATOM 2576 C C . PRO A 1 321 ? 32.344 -11.142 16.609 1.00 47.25 321 PRO A C 1
ATOM 2578 O O . PRO A 1 321 ? 31.123 -11.206 16.474 1.00 47.25 321 PRO A O 1
ATOM 2581 N N . ILE A 1 322 ? 32.973 -11.120 17.780 1.00 42.72 322 ILE A N 1
ATOM 2582 C CA . ILE A 1 322 ? 32.439 -10.895 19.130 1.00 42.72 322 ILE A CA 1
ATOM 2583 C C . ILE A 1 322 ? 31.763 -9.502 19.202 1.00 42.72 322 ILE A C 1
ATOM 2585 O O . ILE A 1 322 ? 32.214 -8.597 18.495 1.00 42.72 322 ILE A O 1
ATOM 2589 N N . PRO A 1 323 ? 30.704 -9.307 20.016 1.00 57.03 323 PRO A N 1
ATOM 2590 C CA . PRO A 1 323 ? 29.989 -8.034 20.120 1.00 57.03 323 PRO A CA 1
ATOM 2591 C C . PRO A 1 323 ? 30.626 -7.087 21.151 1.00 57.03 323 PRO A C 1
ATOM 2593 O O . PRO A 1 323 ? 31.332 -7.562 22.035 1.00 57.03 323 PRO A O 1
ATOM 2596 N N . ASP A 1 324 ? 30.363 -5.777 21.003 1.00 39.78 324 ASP A N 1
ATOM 2597 C CA . ASP A 1 324 ? 30.132 -4.740 22.048 1.00 39.78 324 ASP A CA 1
ATOM 2598 C C . ASP A 1 324 ? 30.553 -3.331 21.547 1.00 39.78 324 ASP A C 1
ATOM 2600 O O . ASP A 1 324 ? 31.365 -3.248 20.623 1.00 39.78 324 ASP A O 1
ATOM 2604 N N . PRO A 1 325 ? 30.178 -2.197 22.191 1.00 48.75 325 PRO A N 1
ATOM 2605 C CA . PRO A 1 325 ? 28.933 -1.775 22.867 1.00 48.75 325 PRO A CA 1
ATOM 2606 C C . PRO A 1 325 ? 28.457 -0.369 22.345 1.00 48.75 325 PRO A C 1
ATOM 2608 O O . PRO A 1 325 ? 29.004 0.120 21.354 1.00 48.75 325 PRO A O 1
ATOM 2611 N N . PRO A 1 326 ? 27.431 0.308 22.926 1.00 61.22 326 PRO A N 1
ATOM 2612 C CA . PRO A 1 326 ? 26.806 1.489 22.316 1.00 61.22 326 PRO A CA 1
ATOM 2613 C C . PRO A 1 326 ? 27.363 2.825 22.841 1.00 61.22 326 PRO A C 1
ATOM 2615 O O . PRO A 1 326 ? 27.414 3.035 24.051 1.00 61.22 326 PRO A O 1
ATOM 2618 N N . GLU A 1 327 ? 27.644 3.782 21.948 1.00 39.34 327 GLU A N 1
ATOM 2619 C CA . GLU A 1 327 ? 27.899 5.186 22.316 1.00 39.34 327 GLU A CA 1
ATOM 2620 C C . GLU A 1 327 ? 27.173 6.190 21.392 1.00 39.34 327 GLU A C 1
ATOM 2622 O O . GLU A 1 327 ? 27.474 6.360 20.215 1.00 39.34 327 GLU A O 1
ATOM 2627 N N . VAL A 1 328 ? 26.122 6.786 21.963 1.00 41.62 328 VAL A N 1
ATOM 2628 C CA . VAL A 1 328 ? 25.797 8.225 22.066 1.00 41.62 328 VAL A CA 1
ATOM 2629 C C . VAL A 1 328 ? 26.404 9.209 21.026 1.00 41.62 328 VAL A C 1
ATOM 2631 O O . VAL A 1 328 ? 27.580 9.530 21.092 1.00 41.62 328 VAL A O 1
ATOM 2634 N N . PHE A 1 329 ? 25.533 9.734 20.138 1.00 37.59 329 PHE A N 1
ATOM 2635 C CA . PHE A 1 329 ? 25.254 11.144 19.712 1.00 37.59 329 PHE A CA 1
ATOM 2636 C C . PHE A 1 329 ? 26.296 12.297 19.901 1.00 37.59 329 PHE A C 1
ATOM 2638 O O . PHE A 1 329 ? 27.087 12.241 20.832 1.00 37.59 329 PHE A O 1
ATOM 2645 N N . PRO A 1 330 ? 26.143 13.503 19.271 1.00 52.34 330 PRO A N 1
ATOM 2646 C CA . PRO A 1 330 ? 25.479 13.897 18.007 1.00 52.34 330 PRO A CA 1
ATOM 2647 C C . PRO A 1 330 ? 26.194 15.029 17.181 1.00 52.34 330 PRO A C 1
ATOM 2649 O O . PRO A 1 330 ? 27.118 15.691 17.630 1.00 52.34 330 PRO A O 1
ATOM 2652 N N . SER A 1 331 ? 25.590 15.356 16.026 1.00 33.03 331 SER A N 1
ATOM 2653 C CA . SER A 1 331 ? 25.355 16.711 15.461 1.00 33.03 331 SER A CA 1
ATOM 2654 C C . SER A 1 331 ? 26.433 17.543 14.724 1.00 33.03 331 SER A C 1
ATOM 2656 O O . SER A 1 331 ? 27.446 17.972 15.263 1.00 33.03 331 SER A O 1
ATOM 2658 N N . SER A 1 332 ? 25.980 18.004 13.547 1.00 37.97 332 SER A N 1
ATOM 2659 C CA . SER A 1 332 ? 26.168 19.321 12.906 1.00 37.97 332 SER A CA 1
ATOM 2660 C C . SER A 1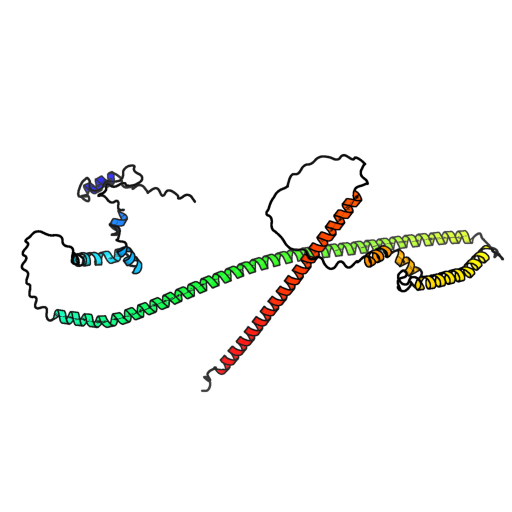 332 ? 27.436 19.618 12.096 1.00 37.97 332 SER A C 1
ATOM 2662 O O . SER A 1 332 ? 28.493 19.943 12.624 1.00 37.97 332 SER A O 1
ATOM 2664 N N . LEU A 1 333 ? 27.262 19.684 10.769 1.00 35.53 333 LEU A N 1
ATOM 2665 C CA . LEU A 1 333 ? 28.122 20.468 9.882 1.00 35.53 333 LEU A CA 1
ATOM 2666 C C . LEU A 1 333 ? 27.341 20.932 8.644 1.00 35.53 333 LEU A C 1
ATOM 2668 O O . LEU A 1 333 ? 27.004 20.150 7.763 1.00 35.53 333 LEU A O 1
ATOM 2672 N N . ALA A 1 334 ? 27.064 22.234 8.580 1.00 45.03 334 ALA A N 1
ATOM 2673 C CA . ALA A 1 334 ? 26.699 22.927 7.351 1.00 45.03 334 ALA A CA 1
ATOM 2674 C C . ALA A 1 334 ? 27.373 24.303 7.364 1.00 45.03 334 ALA A C 1
ATOM 2676 O O . ALA A 1 334 ? 26.884 25.249 7.980 1.00 45.03 334 ALA A O 1
ATOM 2677 N N . LYS A 1 335 ? 28.525 24.411 6.695 1.00 40.00 335 LYS A N 1
ATOM 2678 C CA . LYS A 1 335 ? 29.179 25.695 6.432 1.00 40.00 335 LYS A CA 1
ATOM 2679 C C . LYS A 1 335 ? 29.660 25.727 4.983 1.00 40.00 335 LYS A C 1
ATOM 2681 O O . LYS A 1 335 ? 30.630 25.078 4.616 1.00 40.00 335 LYS A O 1
ATOM 2686 N N . LYS A 1 336 ? 28.915 26.475 4.166 1.00 47.00 336 LYS A N 1
ATOM 2687 C CA . LYS A 1 336 ? 29.282 26.919 2.816 1.00 47.00 336 LYS A CA 1
ATOM 2688 C C . LYS A 1 336 ? 30.505 27.836 2.909 1.00 47.00 336 LYS A C 1
ATOM 2690 O O . LYS A 1 336 ? 30.459 28.817 3.647 1.00 47.00 336 LYS A O 1
ATOM 2695 N N . SER A 1 337 ? 31.535 27.566 2.113 1.00 37.50 337 SER A N 1
ATOM 2696 C CA . SER A 1 337 ? 32.568 28.542 1.767 1.00 37.50 337 SER A CA 1
ATOM 2697 C C . SER A 1 337 ? 32.956 28.361 0.304 1.00 37.50 337 SER A C 1
ATOM 2699 O O . SER A 1 337 ? 33.276 27.263 -0.135 1.00 37.50 337 SER A O 1
ATOM 2701 N N . SER A 1 338 ? 32.868 29.456 -0.437 1.00 55.28 338 SER A N 1
ATOM 2702 C CA . SER A 1 338 ? 33.308 29.657 -1.816 1.00 55.28 338 SER A CA 1
ATOM 2703 C C . SER A 1 338 ? 34.793 30.056 -1.886 1.00 55.28 338 SER A C 1
ATOM 2705 O O . SER A 1 338 ? 35.330 30.491 -0.868 1.00 55.28 338 SER A O 1
ATOM 2707 N N . VAL A 1 339 ? 35.340 30.086 -3.120 1.00 44.22 339 VAL A N 1
ATOM 2708 C CA . VAL A 1 339 ? 36.587 30.757 -3.608 1.00 44.22 339 VAL A CA 1
ATOM 2709 C C . VAL A 1 339 ? 37.804 29.803 -3.759 1.00 44.22 339 VAL A C 1
ATOM 2711 O O . VAL A 1 339 ? 37.925 28.879 -2.964 1.00 44.22 339 VAL A O 1
ATOM 2714 N N . PRO A 1 340 ? 38.744 30.010 -4.715 1.00 53.41 340 PRO A N 1
ATOM 2715 C CA . PRO A 1 340 ? 38.645 29.999 -6.179 1.00 53.41 340 PRO A CA 1
ATOM 2716 C C . PRO A 1 340 ? 39.636 28.983 -6.820 1.00 53.41 340 PRO A C 1
ATOM 2718 O O . PRO A 1 340 ? 40.416 28.311 -6.154 1.00 53.41 340 PRO A O 1
ATOM 2721 N N . VAL A 1 341 ? 39.611 28.905 -8.148 1.00 51.84 341 VAL A N 1
ATOM 2722 C CA . VAL A 1 341 ? 40.473 28.077 -9.003 1.00 51.84 341 VAL A CA 1
ATOM 2723 C C . VAL A 1 341 ? 41.943 28.524 -8.939 1.00 51.84 341 VAL A C 1
ATOM 2725 O O . VAL A 1 341 ? 42.242 29.666 -9.279 1.00 51.84 341 VAL A O 1
ATOM 2728 N N . ASN A 1 342 ? 42.844 27.605 -8.581 1.00 43.44 342 ASN A N 1
ATOM 2729 C CA . ASN A 1 342 ? 44.272 27.639 -8.914 1.00 43.44 342 ASN A CA 1
ATOM 2730 C C . ASN A 1 342 ? 44.613 26.317 -9.618 1.00 43.44 342 ASN A C 1
ATOM 2732 O O . ASN A 1 342 ? 44.418 25.246 -9.044 1.00 43.44 342 ASN A O 1
ATOM 2736 N N . LEU A 1 343 ? 45.052 26.409 -10.877 1.00 58.75 343 LEU A N 1
ATOM 2737 C CA . LEU A 1 343 ? 45.658 25.306 -11.621 1.00 58.75 343 LEU A CA 1
ATOM 2738 C C . LEU A 1 343 ? 47.139 25.252 -11.243 1.00 58.75 343 LEU A C 1
ATOM 2740 O O . LEU A 1 343 ? 47.914 26.064 -11.740 1.00 58.75 343 LEU A O 1
ATOM 2744 N N . ASP A 1 344 ? 47.506 24.285 -10.408 1.00 42.59 344 ASP A N 1
ATOM 2745 C CA . ASP A 1 344 ? 48.886 23.831 -10.271 1.00 42.59 344 ASP A CA 1
ATOM 2746 C C . ASP A 1 344 ? 48.964 22.371 -10.738 1.00 42.59 344 ASP A C 1
ATOM 2748 O O . ASP A 1 344 ? 48.399 21.458 -10.134 1.00 42.59 344 ASP A O 1
ATOM 2752 N N . ASP A 1 345 ? 49.660 22.174 -11.859 1.00 53.22 345 ASP A N 1
ATOM 2753 C CA . ASP A 1 345 ? 50.075 20.883 -12.406 1.00 53.22 345 ASP A CA 1
ATOM 2754 C C . ASP A 1 345 ? 51.135 20.257 -11.485 1.00 53.22 345 ASP A C 1
ATOM 2756 O O . ASP A 1 345 ? 52.327 20.522 -11.646 1.00 53.22 345 ASP A O 1
ATOM 2760 N N . SER A 1 346 ? 50.735 19.438 -10.505 1.00 55.44 346 SER A N 1
ATOM 2761 C CA . SER A 1 346 ? 51.613 18.448 -9.848 1.00 55.44 346 SER A CA 1
ATOM 2762 C C . SER A 1 346 ? 50.873 17.579 -8.824 1.00 55.44 346 SER A C 1
ATOM 2764 O O . SER A 1 346 ? 50.847 17.921 -7.647 1.00 55.44 346 SER A O 1
ATOM 2766 N N . SER A 1 347 ? 50.362 16.410 -9.237 1.00 54.19 347 SER A N 1
ATOM 2767 C CA . SER A 1 347 ? 50.287 15.201 -8.381 1.00 54.19 347 SER A CA 1
ATOM 2768 C C . SER A 1 347 ? 49.735 13.975 -9.135 1.00 54.19 347 SER A C 1
ATOM 2770 O O . SER A 1 347 ? 48.614 13.526 -8.930 1.00 54.19 347 SER A O 1
ATOM 2772 N N . SER A 1 348 ? 50.543 13.337 -9.986 1.00 56.94 348 SER A N 1
ATOM 2773 C CA . SER A 1 348 ? 50.164 12.059 -10.626 1.00 56.94 348 SER A CA 1
ATOM 2774 C C . SER A 1 348 ? 50.307 10.822 -9.716 1.00 56.94 348 SER A C 1
ATOM 2776 O O . SER A 1 348 ? 50.243 9.694 -10.201 1.00 56.94 348 SER A O 1
ATOM 2778 N N . VAL A 1 349 ? 50.515 11.006 -8.406 1.00 56.69 349 VAL A N 1
ATOM 2779 C CA . VAL A 1 349 ? 50.894 9.926 -7.472 1.00 56.69 349 VAL A CA 1
ATOM 2780 C C . VAL A 1 349 ? 49.719 9.396 -6.627 1.00 56.69 349 VAL A C 1
ATOM 2782 O O . VAL A 1 349 ? 49.859 8.330 -6.040 1.00 56.69 349 VAL A O 1
ATOM 2785 N N . ASP A 1 350 ? 48.541 10.035 -6.616 1.00 63.38 350 ASP A N 1
ATOM 2786 C CA . ASP A 1 350 ? 47.487 9.702 -5.627 1.00 63.38 350 ASP A CA 1
ATOM 2787 C C . ASP A 1 350 ? 46.261 8.927 -6.168 1.00 63.38 350 ASP A C 1
ATOM 2789 O O . ASP A 1 350 ? 45.442 8.404 -5.415 1.00 63.38 350 ASP A O 1
ATOM 2793 N N . LEU A 1 351 ? 46.158 8.739 -7.489 1.00 82.75 351 LEU A N 1
ATOM 2794 C CA . LEU A 1 351 ? 45.018 8.044 -8.120 1.00 82.75 351 LEU A CA 1
ATOM 2795 C C . LEU A 1 351 ? 44.875 6.575 -7.682 1.00 82.75 351 LEU A C 1
ATOM 2797 O O . LEU A 1 351 ? 43.798 5.984 -7.768 1.00 82.75 351 LEU A O 1
ATOM 2801 N N . THR A 1 352 ? 45.964 5.952 -7.231 1.00 81.25 352 THR A N 1
ATOM 2802 C CA . THR A 1 352 ? 45.942 4.560 -6.767 1.00 81.25 352 THR A CA 1
ATOM 2803 C C . THR A 1 352 ? 45.296 4.389 -5.395 1.00 81.25 352 THR A C 1
ATOM 2805 O O . THR A 1 352 ? 44.718 3.328 -5.155 1.00 81.25 352 THR A O 1
ATOM 2808 N N . GLU A 1 353 ? 45.370 5.388 -4.509 1.00 89.00 353 GLU A N 1
ATOM 2809 C CA . GLU A 1 353 ? 44.711 5.331 -3.196 1.00 89.00 353 GLU A CA 1
ATOM 2810 C C . GLU A 1 353 ? 43.215 5.635 -3.319 1.00 89.00 353 GLU A C 1
ATOM 2812 O O . GLU A 1 353 ? 42.405 4.861 -2.806 1.00 89.00 353 GLU A O 1
ATOM 2817 N N . GLU A 1 354 ? 42.824 6.619 -4.137 1.00 91.38 354 GLU A N 1
ATOM 2818 C CA . GLU A 1 354 ? 41.407 6.872 -4.450 1.00 91.38 354 GLU A CA 1
ATOM 2819 C C . GLU A 1 354 ? 40.711 5.631 -5.035 1.00 91.38 354 GLU A C 1
ATOM 2821 O O . GLU A 1 354 ? 39.577 5.300 -4.682 1.00 91.38 354 GLU A O 1
ATOM 2826 N N . LEU A 1 355 ? 41.401 4.875 -5.898 1.00 91.81 355 LEU A N 1
ATOM 2827 C CA . LEU A 1 355 ? 40.846 3.658 -6.499 1.00 91.81 355 LEU A CA 1
ATOM 2828 C C . LEU A 1 355 ? 40.697 2.520 -5.473 1.00 91.81 355 LEU A C 1
ATOM 2830 O O . LEU A 1 355 ? 39.756 1.722 -5.562 1.00 91.81 355 LEU A O 1
ATOM 2834 N N . LYS A 1 356 ? 41.589 2.433 -4.476 1.00 94.81 356 LYS A N 1
ATOM 2835 C CA . LYS A 1 356 ? 41.431 1.493 -3.353 1.00 94.81 356 LYS A CA 1
ATOM 2836 C C . LYS A 1 356 ? 40.254 1.896 -2.471 1.00 94.81 356 LYS A C 1
ATOM 2838 O O . LYS A 1 356 ? 39.451 1.028 -2.129 1.00 94.81 356 LYS A O 1
ATOM 2843 N N . GLU A 1 357 ? 40.114 3.182 -2.165 1.00 95.38 357 GLU A N 1
ATOM 2844 C CA . GLU A 1 357 ? 39.005 3.698 -1.365 1.00 95.38 357 GLU A CA 1
ATOM 2845 C C . GLU A 1 357 ? 37.656 3.450 -2.053 1.00 95.38 357 GLU A C 1
ATOM 2847 O O . GLU A 1 357 ? 36.748 2.878 -1.446 1.00 95.38 357 GLU A O 1
ATOM 2852 N N . LEU A 1 358 ? 37.555 3.728 -3.356 1.00 95.50 358 LEU A N 1
ATOM 2853 C CA . LEU A 1 358 ? 36.370 3.422 -4.165 1.00 95.50 358 LEU A CA 1
ATOM 2854 C C . LEU A 1 358 ? 36.013 1.931 -4.155 1.00 95.50 358 LEU A C 1
ATOM 2856 O O . LEU A 1 358 ? 34.835 1.576 -4.090 1.00 95.50 358 LEU A O 1
ATOM 2860 N N . ARG A 1 359 ? 37.001 1.028 -4.178 1.00 94.62 359 ARG A N 1
ATOM 2861 C CA . ARG A 1 359 ? 36.738 -0.419 -4.062 1.00 94.62 359 ARG A CA 1
ATOM 2862 C C . ARG A 1 359 ? 36.194 -0.796 -2.690 1.00 94.62 359 ARG A C 1
ATOM 2864 O O . ARG A 1 359 ? 35.284 -1.622 -2.619 1.00 94.62 359 ARG A O 1
ATOM 2871 N N . VAL A 1 360 ? 36.728 -0.210 -1.620 1.00 96.00 360 VAL A N 1
ATOM 2872 C CA . VAL A 1 360 ? 36.237 -0.439 -0.254 1.00 96.00 360 VAL A CA 1
ATOM 2873 C C . VAL A 1 360 ? 34.808 0.088 -0.111 1.00 96.00 360 VAL A C 1
ATOM 2875 O O . VAL A 1 360 ? 33.942 -0.628 0.396 1.00 96.00 360 VAL A O 1
ATOM 2878 N N . GLN A 1 361 ? 34.524 1.280 -0.639 1.00 96.12 361 GLN A N 1
ATOM 2879 C CA . GLN A 1 361 ? 33.177 1.850 -0.660 1.00 96.12 361 GLN A CA 1
ATOM 2880 C C . GLN A 1 361 ? 32.205 0.973 -1.458 1.00 96.12 361 GLN A C 1
ATOM 2882 O O . GLN A 1 361 ? 31.134 0.634 -0.958 1.00 96.12 361 GLN A O 1
ATOM 2887 N N . LEU A 1 362 ? 32.591 0.512 -2.650 1.00 96.75 362 LEU A N 1
ATOM 2888 C CA . LEU A 1 362 ? 31.756 -0.366 -3.471 1.00 96.75 362 LEU A CA 1
ATOM 2889 C C . LEU A 1 362 ? 31.463 -1.703 -2.771 1.00 96.75 362 LEU A C 1
ATOM 2891 O O . LEU A 1 362 ? 30.338 -2.201 -2.823 1.00 96.75 362 LEU A O 1
ATOM 2895 N N . GLN A 1 363 ? 32.450 -2.284 -2.082 1.00 95.81 363 GLN A N 1
ATOM 2896 C CA . GLN A 1 363 ? 32.234 -3.491 -1.283 1.00 95.81 363 GLN A CA 1
ATOM 2897 C C . GLN A 1 363 ? 31.312 -3.239 -0.085 1.00 95.81 363 GLN A C 1
ATOM 2899 O O . GLN A 1 363 ? 30.483 -4.096 0.225 1.00 95.81 363 GLN A O 1
ATOM 2904 N N . SER A 1 364 ? 31.421 -2.077 0.560 1.00 96.25 364 SER A N 1
ATOM 2905 C CA . SER A 1 364 ? 30.527 -1.668 1.648 1.00 96.25 364 SER A CA 1
ATOM 2906 C C . SER A 1 364 ? 29.079 -1.534 1.164 1.00 96.25 364 SER A C 1
ATOM 2908 O O . SER A 1 364 ? 28.183 -2.174 1.714 1.00 96.25 364 SER A O 1
ATOM 2910 N N . VAL A 1 365 ? 28.857 -0.814 0.059 1.00 95.19 365 VAL A N 1
ATOM 2911 C CA . VAL A 1 365 ? 27.529 -0.650 -0.558 1.00 95.19 365 VAL A CA 1
ATOM 2912 C C . VAL A 1 365 ? 26.948 -1.999 -0.979 1.00 95.19 365 VAL A C 1
ATOM 2914 O O . VAL A 1 365 ? 25.773 -2.273 -0.740 1.00 95.19 365 VAL A O 1
ATOM 2917 N N . LYS A 1 366 ? 27.772 -2.897 -1.533 1.00 97.06 366 LYS A N 1
ATOM 2918 C CA . LYS A 1 366 ? 27.342 -4.256 -1.884 1.00 97.06 366 LYS A CA 1
ATOM 2919 C C . LYS A 1 366 ? 26.877 -5.053 -0.661 1.00 97.06 366 LYS A C 1
ATOM 2921 O O . LYS A 1 366 ? 25.868 -5.748 -0.747 1.00 97.06 366 LYS A O 1
ATOM 2926 N N . LYS A 1 367 ? 27.582 -4.955 0.473 1.00 97.00 367 LYS A N 1
ATOM 2927 C CA . LYS A 1 367 ? 27.173 -5.607 1.730 1.00 97.00 367 LYS A CA 1
ATOM 2928 C C . LYS A 1 367 ? 25.867 -5.023 2.266 1.00 97.00 367 LYS A C 1
ATOM 2930 O O . LYS A 1 367 ? 24.981 -5.785 2.635 1.00 97.00 367 LYS A O 1
ATOM 2935 N N . GLN A 1 368 ? 25.721 -3.698 2.254 1.00 95.50 368 GLN A N 1
ATOM 2936 C CA . GLN A 1 368 ? 24.485 -3.033 2.681 1.00 95.50 368 GLN A CA 1
ATOM 2937 C C . GLN A 1 368 ? 23.290 -3.428 1.804 1.00 95.50 368 GLN A C 1
ATOM 2939 O O . GLN A 1 368 ? 22.227 -3.749 2.325 1.00 95.50 368 GLN A O 1
ATOM 2944 N N . SER A 1 369 ? 23.476 -3.482 0.482 1.00 94.19 369 SER A N 1
ATOM 2945 C CA . SER A 1 369 ? 22.442 -3.936 -0.453 1.00 94.19 369 SER A CA 1
ATOM 2946 C C . SER A 1 369 ? 22.037 -5.394 -0.211 1.00 94.19 369 SER A C 1
ATOM 2948 O O . SER A 1 369 ? 20.853 -5.711 -0.285 1.00 94.19 369 SER A O 1
ATOM 2950 N N . LEU A 1 370 ? 22.990 -6.269 0.128 1.00 97.19 370 LEU A N 1
ATOM 2951 C CA . LEU A 1 370 ? 22.707 -7.669 0.446 1.00 97.19 370 LEU A CA 1
ATOM 2952 C C . LEU A 1 370 ? 21.874 -7.811 1.727 1.00 97.19 370 LEU A C 1
ATOM 2954 O O . LEU A 1 370 ? 20.871 -8.518 1.713 1.00 97.19 370 LEU A O 1
ATOM 2958 N N . ILE A 1 371 ? 22.231 -7.075 2.786 1.00 96.12 371 ILE A N 1
ATOM 2959 C CA . ILE A 1 371 ? 21.460 -7.040 4.040 1.00 96.12 371 ILE A CA 1
ATOM 2960 C C . ILE A 1 371 ? 20.028 -6.553 3.780 1.00 96.12 371 ILE A C 1
ATOM 2962 O O . ILE A 1 371 ? 19.072 -7.132 4.290 1.00 96.12 371 ILE A O 1
ATOM 2966 N N . LEU A 1 372 ? 19.864 -5.517 2.953 1.00 93.19 372 LEU A N 1
ATOM 2967 C CA . LEU A 1 372 ? 18.548 -4.959 2.641 1.00 93.19 372 LEU A CA 1
ATOM 2968 C C . LEU A 1 372 ? 17.670 -5.941 1.844 1.00 93.19 372 LEU A C 1
ATOM 2970 O O . LEU A 1 372 ? 16.473 -6.053 2.104 1.00 93.19 372 LEU A O 1
ATOM 2974 N N . MET A 1 373 ? 18.257 -6.689 0.902 1.00 89.12 373 MET A N 1
ATOM 2975 C CA . MET A 1 373 ? 17.544 -7.751 0.180 1.00 89.12 373 MET A CA 1
ATOM 2976 C C . MET A 1 373 ? 17.127 -8.900 1.103 1.00 89.12 373 MET A C 1
ATOM 2978 O O . MET A 1 373 ? 16.028 -9.431 0.955 1.00 89.12 373 MET A O 1
ATOM 2982 N N . GLU A 1 374 ? 17.974 -9.277 2.058 1.00 96.69 374 GLU A N 1
ATOM 2983 C CA . GLU A 1 374 ? 17.673 -10.345 3.014 1.00 96.69 374 GLU A CA 1
ATOM 2984 C C . GLU A 1 374 ? 16.541 -9.940 3.967 1.00 96.69 374 GLU A C 1
ATOM 2986 O O . GLU A 1 374 ? 15.568 -10.678 4.114 1.00 96.69 374 GLU A O 1
ATOM 2991 N N . GLN A 1 375 ? 16.569 -8.708 4.486 1.00 95.69 375 GLN A N 1
ATOM 2992 C CA . GLN A 1 375 ? 15.464 -8.146 5.271 1.00 95.69 375 GLN A CA 1
ATOM 2993 C C . GLN A 1 375 ? 14.153 -8.078 4.476 1.00 95.69 375 GLN A C 1
ATOM 2995 O O . GLN A 1 375 ? 13.085 -8.392 5.002 1.00 95.69 375 GLN A O 1
ATOM 3000 N N . SER A 1 376 ? 14.220 -7.692 3.198 1.00 95.31 376 SER A N 1
ATOM 3001 C CA . SER A 1 376 ? 13.048 -7.669 2.318 1.00 95.31 376 SER A CA 1
ATOM 3002 C C . SER A 1 376 ? 12.466 -9.070 2.113 1.00 95.31 376 SER A C 1
ATOM 3004 O O . SER A 1 376 ? 11.247 -9.244 2.179 1.00 95.31 376 SER A O 1
ATOM 3006 N N . ARG A 1 377 ? 13.323 -10.084 1.944 1.00 95.88 377 ARG A N 1
ATOM 3007 C CA . ARG A 1 377 ? 12.903 -11.482 1.824 1.00 95.88 377 ARG A CA 1
ATOM 3008 C C . ARG A 1 377 ? 12.231 -11.986 3.100 1.00 95.88 377 ARG A C 1
ATOM 3010 O O . ARG A 1 377 ? 11.138 -12.539 3.018 1.00 95.88 377 ARG A O 1
ATOM 3017 N N . GLU A 1 378 ? 12.829 -11.747 4.265 1.00 96.44 378 GLU A N 1
ATOM 3018 C CA . GLU A 1 378 ? 12.227 -12.119 5.552 1.00 96.44 378 GLU A CA 1
ATOM 3019 C C . GLU A 1 378 ? 10.878 -11.427 5.776 1.00 96.44 378 GLU A C 1
ATOM 3021 O O . GLU A 1 378 ? 9.938 -12.036 6.291 1.00 96.44 378 GLU A O 1
ATOM 3026 N N . SER A 1 379 ? 10.760 -10.154 5.385 1.00 94.75 379 SER A N 1
ATOM 3027 C CA . SER A 1 379 ? 9.498 -9.420 5.493 1.00 94.75 379 SER A CA 1
ATOM 3028 C C . SER A 1 379 ? 8.420 -10.010 4.584 1.00 94.75 379 SER A C 1
ATOM 3030 O O . SER A 1 379 ? 7.283 -10.175 5.023 1.00 94.75 379 SER A O 1
ATOM 3032 N N . SER A 1 380 ? 8.774 -10.375 3.348 1.00 95.88 380 SER A N 1
ATOM 3033 C CA . SER A 1 380 ? 7.848 -11.024 2.414 1.00 95.88 380 SER A CA 1
ATOM 3034 C C . SER A 1 380 ? 7.397 -12.403 2.910 1.00 95.88 380 SER A C 1
ATOM 3036 O O . SER A 1 380 ? 6.226 -12.759 2.769 1.00 95.88 380 SER A O 1
ATOM 3038 N N . GLU A 1 381 ? 8.290 -13.180 3.527 1.00 96.81 381 GLU A N 1
ATOM 3039 C CA . GLU A 1 381 ? 7.939 -14.487 4.093 1.00 96.81 381 GLU A CA 1
ATOM 3040 C C . GLU A 1 381 ? 6.973 -14.351 5.282 1.00 96.81 381 GLU A C 1
ATOM 3042 O O . GLU A 1 381 ? 5.994 -15.098 5.364 1.00 96.81 381 GLU A O 1
ATOM 3047 N N . LYS A 1 382 ? 7.171 -13.356 6.158 1.00 94.88 382 LYS A N 1
ATOM 3048 C CA . LYS A 1 382 ? 6.248 -13.063 7.271 1.00 94.88 382 LYS A CA 1
ATOM 3049 C C . LYS A 1 382 ? 4.864 -12.638 6.785 1.00 94.88 382 LYS A C 1
ATOM 3051 O O . LYS A 1 382 ? 3.865 -13.105 7.328 1.00 94.88 382 LYS A O 1
ATOM 3056 N N . GLU A 1 383 ? 4.795 -11.798 5.754 1.00 95.12 383 GLU A N 1
ATOM 3057 C CA . GLU A 1 383 ? 3.526 -11.388 5.143 1.00 95.12 383 GLU A CA 1
ATOM 3058 C C . GLU A 1 383 ? 2.770 -12.591 4.566 1.00 95.12 383 GLU A C 1
ATOM 3060 O O . GLU A 1 383 ? 1.577 -12.761 4.820 1.00 95.12 383 GLU A O 1
ATOM 3065 N N . LYS A 1 384 ? 3.475 -13.492 3.871 1.00 96.50 384 LYS A N 1
ATOM 3066 C CA . LYS A 1 384 ? 2.877 -14.718 3.331 1.00 96.50 384 LYS A CA 1
ATOM 3067 C C . LYS A 1 384 ? 2.311 -15.624 4.430 1.00 96.50 384 LYS A C 1
ATOM 3069 O O . LYS A 1 384 ? 1.226 -16.175 4.261 1.00 96.50 384 LYS A O 1
ATOM 3074 N N . ILE A 1 385 ? 3.014 -15.757 5.558 1.00 96.25 385 ILE A N 1
ATOM 3075 C CA . ILE A 1 385 ? 2.531 -16.522 6.719 1.00 96.25 385 ILE A CA 1
ATOM 3076 C C . ILE A 1 385 ? 1.280 -15.867 7.320 1.00 96.25 385 ILE A C 1
ATOM 3078 O O . ILE A 1 385 ? 0.317 -16.569 7.620 1.00 96.25 385 ILE A O 1
ATOM 3082 N N . ALA A 1 386 ? 1.260 -14.539 7.460 1.00 95.56 386 ALA A N 1
ATOM 3083 C CA . ALA A 1 386 ? 0.103 -13.818 7.990 1.00 95.56 386 ALA A CA 1
ATOM 3084 C C . ALA A 1 386 ? -1.135 -13.961 7.087 1.00 95.56 386 ALA A C 1
ATOM 3086 O O . ALA A 1 386 ? -2.241 -14.172 7.586 1.00 95.56 386 ALA A O 1
ATOM 3087 N N . LEU A 1 387 ? -0.954 -13.905 5.763 1.00 95.81 387 LEU A N 1
ATOM 3088 C CA . LEU A 1 387 ? -2.033 -14.138 4.800 1.00 95.81 387 LEU A CA 1
ATOM 3089 C C . LEU A 1 387 ? -2.568 -15.570 4.869 1.00 95.81 387 LEU A C 1
ATOM 3091 O O . LEU A 1 387 ? -3.784 -15.758 4.839 1.00 95.81 387 LEU A O 1
ATOM 3095 N N . GLN A 1 388 ? -1.686 -16.563 5.015 1.00 97.56 388 GLN A N 1
ATOM 3096 C CA . GLN A 1 388 ? -2.100 -17.955 5.189 1.00 97.56 388 GLN A CA 1
ATOM 3097 C C . GLN A 1 388 ? -2.926 -18.128 6.470 1.00 97.56 388 GLN A C 1
ATOM 3099 O O . GLN A 1 388 ? -4.022 -18.674 6.423 1.00 97.56 388 GLN A O 1
ATOM 3104 N N . GLN A 1 389 ? -2.458 -17.580 7.596 1.00 96.31 389 GLN A N 1
ATOM 3105 C CA . GLN A 1 389 ? -3.193 -17.622 8.865 1.00 96.31 389 GLN A CA 1
ATOM 3106 C C . GLN A 1 389 ? -4.564 -16.938 8.771 1.00 96.31 389 GLN A C 1
ATOM 3108 O O . GLN A 1 389 ? -5.536 -17.409 9.360 1.00 96.31 389 GLN A O 1
ATOM 3113 N N . ALA A 1 390 ? -4.661 -15.831 8.029 1.00 95.00 390 ALA A N 1
ATOM 3114 C CA . ALA A 1 390 ? -5.929 -15.149 7.803 1.00 95.00 390 ALA A CA 1
ATOM 3115 C C . ALA A 1 390 ? -6.895 -15.988 6.950 1.00 95.00 390 ALA A C 1
ATOM 3117 O O . ALA A 1 390 ? -8.088 -16.013 7.247 1.00 95.00 390 ALA A O 1
ATOM 3118 N N . GLN A 1 391 ? -6.398 -16.687 5.924 1.00 96.81 391 GLN A N 1
ATOM 3119 C CA . GLN A 1 391 ? -7.207 -17.610 5.122 1.00 96.81 391 GLN A CA 1
ATOM 3120 C C . GLN A 1 391 ? -7.711 -18.789 5.951 1.00 96.81 391 GLN A C 1
ATOM 3122 O O . GLN A 1 391 ? -8.906 -19.072 5.909 1.00 96.81 391 GLN A O 1
ATOM 3127 N N . ASP A 1 392 ? -6.845 -19.405 6.754 1.00 97.19 392 ASP A N 1
ATOM 3128 C CA . ASP A 1 392 ? -7.221 -20.524 7.622 1.00 97.19 392 ASP A CA 1
ATOM 3129 C C . ASP A 1 392 ? -8.320 -20.090 8.618 1.00 97.19 392 ASP A C 1
ATOM 3131 O O . ASP A 1 392 ? -9.349 -20.752 8.767 1.00 97.19 392 ASP A O 1
ATOM 3135 N N . ALA A 1 393 ? -8.187 -18.894 9.204 1.00 96.19 393 ALA A N 1
ATOM 3136 C CA . ALA A 1 393 ? -9.196 -18.329 10.101 1.00 96.19 393 ALA A CA 1
ATOM 3137 C C . ALA A 1 393 ? -10.540 -18.014 9.412 1.00 96.19 393 ALA A C 1
ATOM 3139 O O . ALA A 1 393 ? -11.585 -18.034 10.067 1.00 96.19 393 ALA A O 1
ATOM 3140 N N . ILE A 1 394 ? -10.536 -17.690 8.114 1.00 94.56 394 ILE A N 1
ATOM 3141 C CA . ILE A 1 394 ? -11.769 -17.534 7.326 1.00 94.56 394 ILE A CA 1
ATOM 3142 C C . ILE A 1 394 ? -12.409 -18.905 7.108 1.00 94.56 394 ILE A C 1
ATOM 3144 O O . ILE A 1 394 ? -13.600 -19.055 7.367 1.00 94.56 394 ILE A O 1
ATOM 3148 N N . THR A 1 395 ? -11.625 -19.916 6.727 1.00 97.12 395 THR A N 1
ATOM 3149 C CA . THR A 1 395 ? -12.153 -21.270 6.512 1.00 97.12 395 THR A CA 1
ATOM 3150 C C . THR A 1 395 ? -12.734 -21.886 7.784 1.00 97.12 395 THR A C 1
ATOM 3152 O O . THR A 1 395 ? -13.794 -22.507 7.725 1.00 97.12 395 THR A O 1
ATOM 3155 N N . ASP A 1 396 ? -12.117 -21.643 8.944 1.00 96.62 396 ASP A N 1
ATOM 3156 C CA . ASP A 1 396 ? -12.638 -22.090 10.240 1.00 96.62 396 ASP A CA 1
ATOM 3157 C C . ASP A 1 396 ? -13.974 -21.413 10.583 1.00 96.62 396 ASP A C 1
ATOM 3159 O O . ASP A 1 396 ? -14.893 -22.049 11.104 1.00 96.62 396 ASP A O 1
ATOM 3163 N N . LYS A 1 397 ? -14.115 -20.119 10.265 1.00 97.38 397 LYS A N 1
ATOM 3164 C CA . LYS A 1 397 ? -15.377 -19.391 10.458 1.00 97.38 397 LYS A CA 1
ATOM 3165 C C . LYS A 1 397 ? -16.474 -19.904 9.536 1.00 97.38 397 LYS A C 1
ATOM 3167 O O . LYS A 1 397 ? -17.592 -20.096 10.005 1.00 97.38 397 LYS A O 1
ATOM 3172 N N . ASP A 1 398 ? -16.165 -20.146 8.268 1.00 96.69 398 ASP A N 1
ATOM 3173 C CA . ASP A 1 398 ? -17.134 -20.674 7.307 1.00 96.69 398 ASP A CA 1
ATOM 3174 C C . ASP A 1 398 ? -17.604 -22.080 7.714 1.00 96.69 398 ASP A C 1
ATOM 3176 O O . ASP A 1 398 ? -18.796 -22.381 7.641 1.00 96.69 398 ASP A O 1
ATOM 3180 N N . ALA A 1 399 ? -16.698 -22.916 8.236 1.00 97.06 399 ALA A N 1
ATOM 3181 C CA . ALA A 1 399 ? -17.046 -24.220 8.794 1.00 97.06 399 ALA A CA 1
ATOM 3182 C C . ALA A 1 399 ? -17.969 -24.102 10.021 1.00 97.06 399 ALA A C 1
ATOM 3184 O O . ALA A 1 399 ? -18.976 -24.807 10.103 1.00 97.06 399 ALA A O 1
ATOM 3185 N N . ALA A 1 400 ? -17.678 -23.178 10.943 1.00 96.69 400 ALA A N 1
ATOM 3186 C CA . ALA A 1 400 ? -18.515 -22.941 12.119 1.00 96.69 400 ALA A CA 1
ATOM 3187 C C . ALA A 1 400 ? -19.914 -22.406 11.755 1.00 96.69 400 ALA A C 1
ATOM 3189 O O . ALA A 1 400 ? -20.905 -22.786 12.379 1.00 96.69 400 ALA A O 1
ATOM 3190 N N . VAL A 1 401 ? -20.015 -21.548 10.733 1.00 96.94 401 VAL A N 1
ATOM 3191 C CA . VAL A 1 401 ? -21.304 -21.064 10.209 1.00 96.94 401 VAL A CA 1
ATOM 3192 C C . VAL A 1 401 ? -22.095 -22.213 9.585 1.00 96.94 401 VAL A C 1
ATOM 3194 O O . VAL A 1 401 ? -23.275 -22.367 9.892 1.00 96.94 401 VAL A O 1
ATOM 3197 N N . ALA A 1 402 ? -21.451 -23.071 8.790 1.00 96.06 402 ALA A N 1
ATOM 3198 C CA . ALA A 1 402 ? -22.105 -24.240 8.206 1.00 96.06 402 ALA A CA 1
ATOM 3199 C C . ALA A 1 402 ? -22.618 -25.227 9.275 1.00 96.06 402 ALA A C 1
ATOM 3201 O O . ALA A 1 402 ? -23.711 -25.781 9.133 1.00 96.06 402 ALA A O 1
ATOM 3202 N N . GLU A 1 403 ? -21.867 -25.430 10.364 1.00 96.75 403 GLU A N 1
ATOM 3203 C CA . GLU A 1 403 ? -22.306 -26.251 11.499 1.00 96.75 403 GLU A CA 1
ATOM 3204 C C . GLU A 1 403 ? -23.495 -25.616 12.239 1.00 96.75 403 GLU A C 1
ATOM 3206 O O . GLU A 1 403 ? -24.464 -26.307 12.571 1.00 96.75 403 GLU A O 1
ATOM 3211 N N . ALA A 1 404 ? -23.472 -24.294 12.438 1.00 95.31 404 ALA A N 1
ATOM 3212 C CA . ALA A 1 404 ? -24.581 -23.557 13.039 1.00 95.31 404 ALA A CA 1
ATOM 3213 C C . ALA A 1 404 ? -25.860 -23.628 12.182 1.00 95.31 404 ALA A C 1
ATOM 3215 O O . ALA A 1 404 ? -26.946 -23.853 12.722 1.00 95.31 404 ALA A O 1
ATOM 3216 N N . ASP A 1 405 ? -25.739 -23.511 10.858 1.00 94.44 405 ASP A N 1
ATOM 3217 C CA . ASP A 1 405 ? -26.860 -23.636 9.920 1.00 94.44 405 ASP A CA 1
ATOM 3218 C C . ASP A 1 405 ? -27.440 -25.061 9.909 1.00 94.44 405 ASP A C 1
ATOM 3220 O O . ASP A 1 405 ? -28.664 -25.247 9.919 1.00 94.44 405 ASP A O 1
ATOM 3224 N N . ALA A 1 406 ? -26.582 -26.086 9.961 1.00 95.00 406 ALA A N 1
ATOM 3225 C CA . ALA A 1 406 ? -27.014 -27.477 10.078 1.00 95.00 406 ALA A CA 1
ATOM 3226 C C . ALA A 1 406 ? -27.769 -27.732 11.396 1.00 95.00 406 ALA A C 1
ATOM 3228 O O . ALA A 1 406 ? -28.827 -28.371 11.395 1.00 95.00 406 ALA A O 1
ATOM 3229 N N . ALA A 1 407 ? -27.275 -27.188 12.513 1.00 94.44 407 ALA A N 1
ATOM 3230 C CA . ALA A 1 407 ? -27.941 -27.274 13.810 1.00 94.44 407 ALA A CA 1
ATOM 3231 C C . ALA A 1 407 ? -29.295 -26.539 13.819 1.00 94.44 407 ALA A C 1
ATOM 3233 O O . ALA A 1 407 ? -30.275 -27.056 14.364 1.00 94.44 407 ALA A O 1
ATOM 3234 N N . ALA A 1 408 ? -29.383 -25.371 13.174 1.00 93.00 408 ALA A N 1
ATOM 3235 C CA . ALA A 1 408 ? -30.624 -24.610 13.047 1.00 93.00 408 ALA A CA 1
ATOM 3236 C C . ALA A 1 408 ? -31.684 -25.358 12.218 1.00 93.00 408 ALA A C 1
ATOM 3238 O O . ALA A 1 408 ? -32.861 -25.364 12.582 1.00 93.00 408 ALA A O 1
ATOM 3239 N N . SER A 1 409 ? -31.274 -26.046 11.146 1.00 91.50 409 SER A N 1
ATOM 3240 C CA . SER A 1 409 ? -32.177 -26.866 10.325 1.00 91.50 409 SER A CA 1
ATOM 3241 C C . SER A 1 409 ? -32.770 -28.048 11.106 1.00 91.50 409 SER A C 1
ATOM 3243 O O . SER A 1 409 ? -33.949 -28.370 10.951 1.00 91.50 409 SER A O 1
ATOM 3245 N N . LEU A 1 410 ? -31.991 -28.647 12.013 1.00 91.06 410 LEU A N 1
ATOM 3246 C CA . LEU A 1 410 ? -32.423 -29.753 12.878 1.00 91.06 410 LEU A CA 1
ATOM 3247 C C . LEU A 1 410 ? -33.454 -29.334 13.940 1.00 91.06 410 LEU A C 1
ATOM 3249 O O . LEU A 1 410 ? -34.262 -30.158 14.368 1.00 91.06 410 LEU A O 1
ATOM 3253 N N . TYR A 1 411 ? -33.444 -28.063 14.346 1.00 82.69 411 TYR A N 1
ATOM 3254 C CA . TYR A 1 411 ? -34.342 -27.513 15.365 1.00 82.69 411 TYR A CA 1
ATOM 3255 C C . TYR A 1 411 ? -35.532 -26.728 14.806 1.00 82.69 411 TYR A C 1
ATOM 3257 O O . TYR A 1 411 ? -36.326 -26.213 15.594 1.00 82.69 411 TYR A O 1
ATOM 3265 N N . ALA A 1 412 ? -35.705 -26.655 13.481 1.00 73.88 412 ALA A N 1
ATOM 3266 C CA . ALA A 1 412 ? -36.870 -26.017 12.879 1.00 73.88 412 ALA A CA 1
ATOM 3267 C C . ALA A 1 412 ? -38.154 -26.762 13.315 1.00 73.88 412 ALA A C 1
ATOM 3269 O O . ALA A 1 412 ? -38.374 -27.909 12.912 1.00 73.88 412 ALA A O 1
ATOM 3270 N N . PRO A 1 413 ? -39.011 -26.154 14.160 1.00 65.81 413 PRO A N 1
ATOM 3271 C CA . PRO A 1 413 ? -40.186 -26.831 14.684 1.00 65.81 413 PRO A CA 1
ATOM 3272 C C . PRO A 1 413 ? -41.140 -27.144 13.532 1.00 65.81 413 PRO A C 1
ATOM 3274 O O . PRO A 1 413 ? -41.402 -26.295 12.680 1.00 65.81 413 PRO A O 1
ATOM 3277 N N . ALA A 1 414 ? -41.675 -28.367 13.520 1.00 68.19 414 ALA A N 1
ATOM 3278 C CA . ALA A 1 414 ? -42.649 -28.868 12.551 1.00 68.19 414 ALA A CA 1
ATOM 3279 C C . ALA A 1 414 ? -44.022 -28.170 12.687 1.00 68.19 414 ALA A C 1
ATOM 3281 O O . ALA A 1 414 ? -45.046 -28.812 12.899 1.00 68.19 414 ALA A O 1
ATOM 3282 N N . ALA A 1 415 ? -44.046 -26.842 12.587 1.00 61.59 415 ALA A N 1
ATOM 3283 C CA . ALA A 1 415 ? -45.215 -26.006 12.823 1.00 61.59 415 ALA A CA 1
ATOM 3284 C C . ALA A 1 415 ? -46.176 -25.927 11.619 1.00 61.59 415 ALA A C 1
ATOM 3286 O O . ALA A 1 415 ? -47.236 -25.332 11.746 1.00 61.59 415 ALA A O 1
ATOM 3287 N N . ASN A 1 416 ? -45.861 -26.560 10.482 1.00 55.88 416 ASN A N 1
ATOM 3288 C CA . ASN A 1 416 ? -46.711 -26.574 9.281 1.00 55.88 416 ASN A CA 1
ATOM 3289 C C . ASN A 1 416 ? -47.136 -27.995 8.869 1.00 55.88 416 ASN A C 1
ATOM 3291 O O . ASN A 1 416 ? -46.931 -28.428 7.736 1.00 55.88 416 ASN A O 1
ATOM 3295 N N . ARG A 1 417 ? -47.744 -28.737 9.797 1.00 51.59 417 ARG A N 1
ATOM 3296 C CA . ARG A 1 417 ? -48.623 -29.870 9.463 1.00 51.59 417 ARG A CA 1
ATOM 3297 C C . ARG A 1 417 ? -49.957 -29.708 10.192 1.00 51.59 417 ARG A C 1
ATOM 3299 O O . ARG A 1 417 ? -50.199 -30.403 11.171 1.00 51.59 417 ARG A O 1
ATOM 3306 N N . CYS A 1 418 ? -50.784 -28.784 9.717 1.00 51.53 418 CYS A N 1
ATOM 3307 C CA . CYS A 1 418 ? -52.225 -28.765 9.959 1.00 51.53 418 CYS A CA 1
ATOM 3308 C C . CYS A 1 418 ? -52.924 -28.466 8.639 1.00 51.53 418 CYS A C 1
ATOM 3310 O O . CYS A 1 418 ? -52.454 -27.534 7.945 1.00 51.53 418 CYS A O 1
#

Organism: Lolium multiflorum (NCBI:txid4521)